Protein AF-0000000074483404 (afdb_homodimer)

Radius of gyration: 29.31 Å; Cα contacts (8 Å, |Δi|>4): 1123; chains: 2; bounding box: 82×85×62 Å

pLDDT: mean 88.64, std 12.32, range [19.45, 98.74]

Secondary structure (DSSP, 8-state):
-PPPPHHHHHHTTS---SEEEE-HHHHHHH-GGGSHHHHHHHHGGGS-HHHHHHHHHHT---HHHHHHHHHHHHHHHHHTT---HHHHHHHHHHHHHHHHHHHHHHHHH-SHHHHHHHHT--HHHH-SSEEEE---SSHHHHHHHHHHHH-S-EE-SEE-TTSSSEEE------TTSEEEEETTEEEEEEE-TTS-EEE---TTSSSHHHHHHHHHHTT--EEE---SSHHHHHHHHHHSHHHHHHHHHHHT-EEEEEEES----HHHHHHHHHHHHHSEEEEEEEEES-GGGHHHHHHHHHHH-TTSEEEEEEGGGHHHHHHHHH-TTSS--------/-PPPPHHHHHHTTS---SEEEE-HHHHHHH-GGGSHHHHHHHHGGGS-HHHHHHHHHHT---HHHHHHHHHHHHHHHHHTT---HHHHHHHHHHHHHHHHHHHHHHHHH-SHHHHHHHHT--HHHH-SSEEEE---SSHHHHHHHHHHHH-S-EE-SEE-TTSSSEEE------TTSEEEEETTEEEEEEE-TTS-EEE---TT-SSHHHHHHHHHHTT--EEE---SSHHHHHHHHHHSHHHHHHHHHHHT-EEEEEEES----HHHHHHHHHHHHHSEEEEEEEEES-GGGHHHHHHHHHHH-TTSEEEEEEGGGHHHHHHHHH-TTSS--------

Foldseek 3Di:
DAFAAPLVCVVVVVFAQAEEEEEQQVVCLLPVCSDLVNLCVVLVVVDDPVLVVLCVVVVHSDLQVSQQVLVVVVVVCVVVVHDSVVSVVSSVRSVVSSLVSLLVSCVVPVDPSSVVSLLLFCSLVRHFAEYEYQDAHCSVVSNQVSVCVPDVLEDQQWDQVVHPFTFHDPDDHDRRGYYYAYLFFYLQWFQDPVRTITGQDCVPHPDSSVRSVVCVVVVTGTRGQSHHWQVSSVVSQVVRPRNVVRLQVLLADEEEYEYAHDQCDCGHHVSSLVSNQNYRYAEYEYEDAPRVCVVVSVVVNCVSHVRHHYGYHHNSCHRVSSSCVVPVPPPDDPPDDPD/DAFAAPLVCVVVVVFAQAEEEEEQQVVCLLPVCSDLVNLCVVLVVVDDPVLVVLCVVVVHSDLQVSQQVLVVVVVVCVVVVHDSVVSVVSSVRSVVSSLVSLLVSCVVPVDPSSVVSLLLFCSLVRHFAEYEYQDAHCSVVSNQVSVCVPDVLEDQQWDQVVHPFTFHDPDDHDRRGYYYAYLFFYLQWFQDPVRTITGQDCVPHPDSSVRSVVCVVVVTGTRGQSHHWQVSSVVSQVVRPRNVVRLQVLLADEEEYEYAHDQCDCGHHVSSLVSNQNYRYAEYEYEDAPRVCVVVSVVVNCVSHVRHHYGYHHNSCHRVSSSCVVPVPPDDDPPPPPD

Solvent-accessible surface area (backbone atoms only — not comparable to full-atom values): 36102 Å² total; per-residue (Å²): 134,85,65,47,44,47,42,56,39,42,75,67,63,73,48,60,48,35,28,38,39,34,20,61,44,46,50,28,71,76,39,62,64,67,34,45,63,47,32,39,64,70,35,54,86,77,51,54,66,66,61,52,47,51,33,60,74,67,70,47,54,51,64,52,60,54,45,24,52,48,52,51,28,41,54,54,30,51,69,71,69,42,86,45,63,70,52,54,51,48,43,52,50,54,53,46,42,53,54,49,22,56,51,46,54,48,67,78,50,68,40,70,64,50,53,49,52,48,72,68,51,35,62,73,74,56,38,48,37,34,38,38,30,58,42,44,66,62,63,69,57,51,42,49,55,57,41,47,75,78,41,73,56,53,44,67,46,60,42,40,85,96,49,98,52,35,27,66,48,90,64,90,68,62,76,76,30,24,35,46,32,48,49,26,30,22,60,52,30,28,66,45,97,86,72,41,49,29,48,70,58,33,78,97,41,95,39,54,66,57,35,43,52,51,36,41,76,68,75,46,60,51,37,65,59,66,54,39,43,20,66,54,33,45,50,56,26,67,74,31,71,67,25,32,52,33,47,50,53,52,28,63,34,60,50,24,36,32,38,37,36,55,85,70,45,65,68,52,31,32,54,58,54,50,26,50,60,65,19,55,46,47,34,36,38,42,40,41,74,60,65,84,35,39,54,13,48,49,10,48,53,42,49,68,39,72,90,35,50,76,44,66,21,29,41,85,40,37,69,60,22,34,40,39,70,78,39,63,74,76,74,65,81,82,73,80,73,87,121,133,84,65,46,44,47,41,54,38,43,75,68,63,74,49,58,50,36,28,38,39,35,21,61,45,46,51,28,74,76,39,63,63,67,34,45,65,47,32,38,61,70,34,53,88,78,50,54,67,64,61,53,46,52,34,59,73,66,70,47,52,50,65,54,60,54,44,25,50,46,51,52,29,42,54,55,29,51,70,72,70,42,86,44,64,69,53,52,51,46,44,54,49,52,53,47,40,52,54,50,21,56,50,49,55,49,67,77,48,70,40,71,64,50,52,49,53,48,72,68,51,35,63,74,74,58,38,47,37,35,38,37,30,61,44,44,65,60,62,68,56,50,44,48,56,57,41,47,75,78,42,72,55,52,44,67,48,62,44,38,85,94,48,98,50,35,27,67,50,88,62,90,67,60,76,77,31,24,35,46,33,48,48,26,30,21,59,52,29,28,64,46,97,85,71,40,53,30,47,69,56,32,78,95,40,97,40,54,66,56,35,43,51,52,36,40,75,68,74,46,61,50,37,65,59,65,54,38,43,20,65,54,33,45,50,56,26,66,72,31,72,65,28,32,51,32,48,50,53,52,27,64,34,60,48,24,38,31,37,36,36,54,84,69,46,67,66,54,31,34,56,59,54,49,27,51,59,66,19,56,47,46,34,36,38,41,41,40,73,58,67,83,34,39,53,13,48,50,11,48,52,43,50,68,39,73,90,37,51,74,43,66,21,31,41,84,40,38,69,61,23,35,40,38,71,78,38,63,77,76,74,68,84,82,75,78,75,86,124

InterPro domains:
  IPR032581 Protein of unknown function DUF4917 [PF16263] (20-295)

Organism: Parageobacillus thermoglucosidasius (NCBI:txid1426)

Nearest PDB structures (foldseek):
  4p4n-assembly2_B  TM=5.806E-01  e=4.659E-01  Mycobacterium tuberculosis
  4q7m-assembly1_B  TM=5.607E-01  e=4.632E+00  Thermotoga maritima MSB8
  3p84-assembly1_A  TM=2.495E-01  e=1.805E+00  Enterobacter cloacae
  3p8j-assembly1_A  TM=2.494E-01  e=3.067E+00  Enterobacter cloacae
  4p4n-assembly2_B  TM=5.805E-01  e=4.653E-01  Mycobacterium tuberculosis

Structure (mmCIF, N/CA/C/O backbone):
data_AF-0000000074483404-model_v1
#
loop_
_entity.id
_entity.type
_entity.pdbx_description
1 polymer 'DUF4917 family protein'
#
loop_
_atom_site.group_PDB
_atom_site.id
_atom_site.type_symbol
_atom_site.label_atom_id
_atom_site.label_alt_id
_atom_site.label_comp_id
_atom_site.label_asym_id
_atom_site.label_entity_id
_atom_site.label_seq_id
_atom_site.pdbx_PDB_ins_code
_atom_site.Cartn_x
_atom_site.Cartn_y
_atom_site.Cartn_z
_atom_site.occupancy
_atom_site.B_iso_or_equiv
_atom_site.auth_seq_id
_atom_site.auth_comp_id
_atom_site.auth_asym_id
_atom_site.auth_atom_id
_atom_site.pdbx_PDB_model_num
ATOM 1 N N . MET A 1 1 ? -22.844 -9.534 9.85 1 54.48 1 MET A N 1
ATOM 2 C CA . MET A 1 1 ? -23.389 -10.806 9.386 1 54.48 1 MET A CA 1
ATOM 3 C C . MET A 1 1 ? -22.273 -11.748 8.945 1 54.48 1 MET A C 1
ATOM 5 O O . MET A 1 1 ? -21.229 -11.3 8.468 1 54.48 1 MET A O 1
ATOM 9 N N . SER A 1 2 ? -22.323 -13.043 9.306 1 80.88 2 SER A N 1
ATOM 10 C CA . SER A 1 2 ? -21.367 -14.096 8.98 1 80.88 2 SER A CA 1
ATOM 11 C C . SER A 1 2 ? -21.308 -14.345 7.477 1 80.88 2 SER A C 1
ATOM 13 O O . SER A 1 2 ? -22.285 -14.106 6.764 1 80.88 2 SER A O 1
ATOM 15 N N . LEU A 1 3 ? -20.146 -14.623 6.88 1 91.75 3 LEU A N 1
ATOM 16 C CA . LEU A 1 3 ? -19.986 -14.959 5.469 1 91.75 3 LEU A CA 1
ATOM 17 C C . LEU A 1 3 ? -20.532 -16.352 5.177 1 91.75 3 LEU A C 1
ATOM 19 O O . LEU A 1 3 ? -20.353 -17.274 5.976 1 91.75 3 LEU A O 1
ATOM 23 N N . PRO A 1 4 ? -21.333 -16.505 4.08 1 94.76 4 PRO A N 1
ATOM 24 C CA . PRO A 1 4 ? -21.75 -17.855 3.693 1 94.76 4 PRO A CA 1
ATOM 25 C C . PRO A 1 4 ? -20.571 -18.754 3.327 1 94.76 4 PRO A C 1
ATOM 27 O O . PRO A 1 4 ? -19.464 -18.263 3.094 1 94.76 4 PRO A O 1
ATOM 30 N N . SER A 1 5 ? -20.86 -20.041 3.37 1 95.41 5 SER A N 1
ATOM 31 C CA . SER A 1 5 ? -19.88 -20.975 2.825 1 95.41 5 SER A CA 1
ATOM 32 C C . SER A 1 5 ? -19.896 -20.966 1.3 1 95.41 5 SER A C 1
ATOM 34 O O . SER A 1 5 ? -20.865 -20.515 0.687 1 95.41 5 SER A O 1
ATOM 36 N N . TYR A 1 6 ? -18.807 -21.407 0.719 1 97.36 6 TYR A N 1
ATOM 37 C CA . TYR A 1 6 ? -18.758 -21.53 -0.734 1 97.36 6 TYR A CA 1
ATOM 38 C C . TYR A 1 6 ? -19.862 -22.451 -1.241 1 97.36 6 TYR A C 1
ATOM 40 O O . TYR A 1 6 ? -20.491 -22.172 -2.264 1 97.36 6 TYR A O 1
ATOM 48 N N . LYS A 1 7 ? -20.156 -23.523 -0.545 1 96.33 7 LYS A N 1
ATOM 49 C CA . LYS A 1 7 ? -21.194 -24.481 -0.913 1 96.33 7 LYS A CA 1
ATOM 50 C C . LYS A 1 7 ? -22.573 -23.828 -0.905 1 96.33 7 LYS A C 1
ATOM 52 O O . LYS A 1 7 ? -23.41 -24.122 -1.761 1 96.33 7 LYS A O 1
ATOM 57 N N . GLN A 1 8 ? -22.771 -23.034 0.066 1 96.05 8 GLN A N 1
ATOM 58 C CA . GLN A 1 8 ? -24.052 -22.342 0.153 1 96.05 8 GLN A CA 1
ATOM 59 C C . GLN A 1 8 ? -24.306 -21.495 -1.091 1 96.05 8 GLN A C 1
ATOM 61 O O . GLN A 1 8 ? -25.409 -21.503 -1.639 1 96.05 8 GLN A O 1
ATOM 66 N N . LEU A 1 9 ? -23.298 -20.78 -1.531 1 97.55 9 LEU A N 1
ATOM 67 C CA . LEU A 1 9 ? -23.432 -19.96 -2.73 1 97.55 9 LEU A CA 1
ATOM 68 C C . LEU A 1 9 ? -23.687 -20.829 -3.957 1 97.55 9 LEU A C 1
ATOM 70 O O . LEU A 1 9 ? -24.471 -20.458 -4.834 1 97.55 9 LEU A O 1
ATOM 74 N N . TYR A 1 10 ? -23.008 -21.952 -3.961 1 97.39 10 TYR A N 1
ATOM 75 C CA . TYR A 1 10 ? -23.16 -22.899 -5.06 1 97.39 10 TYR A CA 1
ATOM 76 C C . TYR A 1 10 ? -24.565 -23.488 -5.081 1 97.39 10 TYR A C 1
ATOM 78 O O . TYR A 1 10 ? -25.208 -23.538 -6.133 1 97.39 10 TYR A O 1
ATOM 86 N N . ASP A 1 11 ? -25.079 -23.896 -3.928 1 95.76 11 ASP A N 1
ATOM 87 C CA . ASP A 1 11 ? -26.396 -24.513 -3.813 1 95.76 11 ASP A CA 1
ATOM 88 C C . ASP A 1 11 ? -27.5 -23.524 -4.181 1 95.76 11 ASP A C 1
ATOM 90 O O . ASP A 1 11 ? -28.533 -23.914 -4.73 1 95.76 11 ASP A O 1
ATOM 94 N N . GLU A 1 12 ? -27.213 -22.283 -3.884 1 96.87 12 GLU A N 1
ATOM 95 C CA . GLU A 1 12 ? -28.192 -21.238 -4.169 1 96.87 12 GLU A CA 1
ATOM 96 C C . GLU A 1 12 ? -28.087 -20.763 -5.615 1 96.87 12 GLU A C 1
ATOM 98 O O . GLU A 1 12 ? -28.771 -19.818 -6.015 1 96.87 12 GLU A O 1
ATOM 103 N N . GLN A 1 13 ? -27.19 -21.357 -6.391 1 96.21 13 GLN A N 1
ATOM 104 C CA . GLN A 1 13 ? -26.982 -21.091 -7.811 1 96.21 13 GLN A CA 1
ATOM 105 C C . GLN A 1 13 ? -26.543 -19.647 -8.041 1 96.21 13 GLN A C 1
ATOM 107 O O . GLN A 1 13 ? -26.837 -19.064 -9.087 1 96.21 13 GLN A O 1
ATOM 112 N N . LYS A 1 14 ? -25.933 -19.119 -7.054 1 97.39 14 LYS A N 1
ATOM 113 C CA . LYS A 1 14 ? -25.389 -17.77 -7.181 1 97.39 14 LYS A CA 1
ATOM 114 C C . LYS A 1 14 ? -24.059 -17.782 -7.929 1 97.39 14 LYS A C 1
ATOM 116 O O . LYS A 1 14 ? -23.685 -16.79 -8.558 1 97.39 14 LYS A O 1
ATOM 121 N N . ILE A 1 15 ? -23.352 -18.877 -7.725 1 97.85 15 ILE A N 1
ATOM 122 C CA . ILE A 1 15 ? -22.06 -19.022 -8.386 1 97.85 15 ILE A CA 1
ATOM 123 C C . ILE A 1 15 ? -22.019 -20.34 -9.156 1 97.85 15 ILE A C 1
ATOM 125 O O . ILE A 1 15 ? -22.786 -21.26 -8.865 1 97.85 15 ILE A O 1
ATOM 129 N N . GLN A 1 16 ? -21.172 -20.364 -10.144 1 97.71 16 GLN A N 1
ATOM 130 C CA . GLN A 1 16 ? -20.822 -21.582 -10.867 1 97.71 16 GLN A CA 1
ATOM 131 C C . GLN A 1 16 ? -19.329 -21.878 -10.754 1 97.71 16 GLN A C 1
ATOM 133 O O . GLN A 1 16 ? -18.557 -21.037 -10.287 1 97.71 16 GLN A O 1
ATOM 138 N N . THR A 1 17 ? -18.971 -23.051 -11.131 1 97.74 17 THR A N 1
ATOM 139 C CA . THR A 1 17 ? -17.591 -23.494 -10.97 1 97.74 17 THR A CA 1
ATOM 140 C C . THR A 1 17 ? -16.859 -23.481 -12.309 1 97.74 17 THR A C 1
ATOM 142 O O . THR A 1 17 ? -16.198 -24.457 -12.671 1 97.74 17 THR A O 1
ATOM 145 N N . ASP A 1 18 ? -16.967 -22.384 -13.006 1 97.69 18 ASP A N 1
ATOM 146 C CA . ASP A 1 18 ? -16.333 -22.278 -14.316 1 97.69 18 ASP A CA 1
ATOM 147 C C . ASP A 1 18 ? -14.818 -22.138 -14.184 1 97.69 18 ASP A C 1
ATOM 149 O O . ASP A 1 18 ? -14.064 -22.93 -14.754 1 97.69 18 ASP A O 1
ATOM 153 N N . HIS A 1 19 ? -14.388 -21.118 -13.438 1 98.42 19 HIS A N 1
ATOM 154 C CA . HIS A 1 19 ? -12.971 -20.784 -13.349 1 98.42 19 HIS A CA 1
ATOM 155 C C . HIS A 1 19 ? -12.539 -20.598 -11.898 1 98.42 19 HIS A C 1
ATOM 157 O O . HIS A 1 19 ? -13.336 -20.176 -11.058 1 98.42 19 HIS A O 1
ATOM 163 N N . LEU A 1 20 ? -11.246 -20.884 -11.613 1 98.66 20 LEU A N 1
ATOM 164 C CA . LEU A 1 20 ? -10.649 -20.704 -10.294 1 98.66 20 LEU A CA 1
ATOM 165 C C . LEU A 1 20 ? -9.316 -19.97 -10.397 1 98.66 20 LEU A C 1
ATOM 167 O O . LEU A 1 20 ? -8.481 -20.305 -11.241 1 98.66 20 LEU A O 1
ATOM 171 N N . LEU A 1 21 ? -9.139 -18.913 -9.647 1 98.72 21 LEU A N 1
ATOM 172 C CA . LEU A 1 21 ? -7.857 -18.243 -9.458 1 98.72 21 LEU A CA 1
ATOM 173 C C . LEU A 1 21 ? -7.343 -18.443 -8.037 1 98.72 21 LEU A C 1
ATOM 175 O O . LEU A 1 21 ? -8.031 -18.108 -7.07 1 98.72 21 LEU A O 1
ATOM 179 N N . ILE A 1 22 ? -6.095 -19.022 -7.932 1 97.85 22 ILE A N 1
ATOM 180 C CA . ILE A 1 22 ? -5.587 -19.299 -6.593 1 97.85 22 ILE A CA 1
ATOM 181 C C . ILE A 1 22 ? -4.284 -18.535 -6.366 1 97.85 22 ILE A C 1
ATOM 183 O O . ILE A 1 22 ? -3.503 -18.338 -7.3 1 97.85 22 ILE A O 1
ATOM 187 N N . GLY A 1 23 ? -4.116 -18.121 -5.15 1 95.14 23 GLY A N 1
ATOM 188 C CA . GLY A 1 23 ? -2.891 -17.483 -4.696 1 95.14 23 GLY A CA 1
ATOM 189 C C . GLY A 1 23 ? -2.212 -18.232 -3.565 1 95.14 23 GLY A C 1
ATOM 190 O O . GLY A 1 23 ? -2.489 -19.413 -3.341 1 95.14 23 GLY A O 1
ATOM 191 N N . ASN A 1 24 ? -1.359 -17.592 -2.9 1 91.09 24 ASN A N 1
ATOM 192 C CA . ASN A 1 24 ? -0.523 -18.227 -1.886 1 91.09 24 ASN A CA 1
ATOM 193 C C . ASN A 1 24 ? -1.361 -18.808 -0.751 1 91.09 24 ASN A C 1
ATOM 195 O O . ASN A 1 24 ? -0.971 -19.797 -0.129 1 91.09 24 ASN A O 1
ATOM 199 N N . GLY A 1 25 ? -2.49 -18.242 -0.546 1 94.31 25 GLY A N 1
ATOM 200 C CA . GLY A 1 25 ? -3.363 -18.767 0.492 1 94.31 25 GLY A CA 1
ATOM 201 C C . GLY A 1 25 ? -3.811 -20.193 0.231 1 94.31 25 GLY A C 1
ATOM 202 O O . GLY A 1 25 ? -4.062 -20.952 1.169 1 94.31 25 GLY A O 1
ATOM 203 N N . PHE A 1 26 ? -3.898 -20.53 -0.971 1 95.84 26 PHE A N 1
ATOM 204 C CA . PHE A 1 26 ? -4.281 -21.889 -1.335 1 95.84 26 PHE A CA 1
ATOM 205 C C . PHE A 1 26 ? -3.227 -22.889 -0.875 1 95.84 26 PHE A C 1
ATOM 207 O O . PHE A 1 26 ? -3.554 -23.897 -0.245 1 95.84 26 PHE A O 1
ATOM 214 N N . SER A 1 27 ? -1.974 -22.552 -1.176 1 92.98 27 SER A N 1
ATOM 215 C CA . SER A 1 27 ? -0.876 -23.435 -0.799 1 92.98 27 SER A CA 1
ATOM 216 C C . SER A 1 27 ? -0.726 -23.515 0.716 1 92.98 27 SER A C 1
ATOM 218 O O . SER A 1 27 ? -0.518 -24.597 1.269 1 92.98 27 SER A O 1
ATOM 220 N N . VAL A 1 28 ? -0.88 -22.421 1.332 1 92.65 28 VAL A N 1
ATOM 221 C CA . VAL A 1 28 ? -0.733 -22.354 2.782 1 92.65 28 VAL A CA 1
ATOM 222 C C . VAL A 1 28 ? -1.84 -23.164 3.452 1 92.65 28 VAL A C 1
ATOM 224 O O . VAL A 1 28 ? -1.613 -23.804 4.481 1 92.65 28 VAL A O 1
ATOM 227 N N . ALA A 1 29 ? -3.004 -23.123 2.863 1 92.33 29 ALA A N 1
ATOM 228 C CA . ALA A 1 29 ? -4.134 -23.856 3.427 1 92.33 29 ALA A CA 1
ATOM 229 C C . ALA A 1 29 ? -3.906 -25.363 3.345 1 92.33 29 ALA A C 1
ATOM 231 O O . ALA A 1 29 ? -4.374 -26.116 4.203 1 92.33 29 ALA A O 1
ATOM 232 N N . ILE A 1 30 ? -3.206 -25.747 2.347 1 90.9 30 ILE A N 1
ATOM 233 C CA . ILE A 1 30 ? -2.927 -27.166 2.156 1 90.9 30 ILE A CA 1
ATOM 234 C C . ILE A 1 30 ? -1.69 -27.561 2.959 1 90.9 30 ILE A C 1
ATOM 236 O O . ILE A 1 30 ? -1.654 -28.633 3.568 1 90.9 30 ILE A O 1
ATOM 240 N N . TRP A 1 31 ? -0.757 -26.659 2.959 1 90.43 31 TRP A N 1
ATOM 241 C CA . TRP A 1 31 ? 0.546 -26.907 3.566 1 90.43 31 TRP A CA 1
ATOM 242 C C . TRP A 1 31 ? 1.08 -25.649 4.243 1 90.43 31 TRP A C 1
ATOM 244 O O . TRP A 1 31 ? 1.738 -24.825 3.604 1 90.43 31 TRP A O 1
ATOM 254 N N . ARG A 1 32 ? 0.99 -25.519 5.494 1 88.44 32 ARG A N 1
ATOM 255 C CA . ARG A 1 32 ? 1.224 -24.305 6.269 1 88.44 32 ARG A CA 1
ATOM 256 C C . ARG A 1 32 ? 2.672 -23.844 6.139 1 88.44 32 ARG A C 1
ATOM 258 O O . ARG A 1 32 ? 2.958 -22.647 6.22 1 88.44 32 ARG A O 1
ATOM 265 N N . ASP A 1 33 ? 3.53 -24.684 5.86 1 89.43 33 ASP A N 1
ATOM 266 C CA . ASP A 1 33 ? 4.953 -24.363 5.823 1 89.43 33 ASP A CA 1
ATOM 267 C C . ASP A 1 33 ? 5.287 -23.484 4.62 1 89.43 33 ASP A C 1
ATOM 269 O O . ASP A 1 33 ? 6.376 -22.911 4.546 1 89.43 33 ASP A O 1
ATOM 273 N N . PHE A 1 34 ? 4.322 -23.261 3.802 1 89.1 34 PHE A N 1
ATOM 274 C CA . PHE A 1 34 ? 4.548 -22.398 2.649 1 89.1 34 PHE A CA 1
ATOM 275 C C . PHE A 1 34 ? 4.307 -20.938 3.01 1 89.1 34 PHE A C 1
ATOM 277 O O . PHE A 1 34 ? 4.466 -20.05 2.169 1 89.1 34 PHE A O 1
ATOM 284 N N . ASN A 1 35 ? 4.003 -20.662 4.224 1 90.23 35 ASN A N 1
ATOM 285 C CA . ASN A 1 35 ? 3.898 -19.258 4.608 1 90.23 35 ASN A CA 1
ATOM 286 C C . ASN A 1 35 ? 5.267 -18.587 4.66 1 90.23 35 ASN A C 1
ATOM 288 O O . ASN A 1 35 ? 6.284 -19.256 4.854 1 90.23 35 ASN A O 1
ATOM 292 N N . TYR A 1 36 ? 5.291 -17.306 4.598 1 87.33 36 TYR A N 1
ATOM 293 C CA . TYR A 1 36 ? 6.536 -16.563 4.437 1 87.33 36 TYR A CA 1
ATOM 294 C C . TYR A 1 36 ? 7.405 -16.678 5.684 1 87.33 36 TYR A C 1
ATOM 296 O O . TYR A 1 36 ? 8.635 -16.693 5.592 1 87.33 36 TYR A O 1
ATOM 304 N N . GLN A 1 37 ? 6.809 -16.739 6.797 1 92.09 37 GLN A N 1
ATOM 305 C CA . GLN A 1 37 ? 7.566 -16.909 8.032 1 92.09 37 GLN A CA 1
ATOM 306 C C . GLN A 1 37 ? 8.382 -18.199 8.005 1 92.09 37 GLN A C 1
ATOM 308 O O . GLN A 1 37 ? 9.575 -18.192 8.313 1 92.09 37 GLN A O 1
ATOM 313 N N . SER A 1 38 ? 7.729 -19.223 7.612 1 92.08 38 SER A N 1
ATOM 314 C CA . SER A 1 38 ? 8.391 -20.521 7.528 1 92.08 38 SER A CA 1
ATOM 315 C C . SER A 1 38 ? 9.487 -20.515 6.468 1 92.08 38 SER A C 1
ATOM 317 O O . SER A 1 38 ? 10.592 -21.004 6.707 1 92.08 38 SER A O 1
ATOM 319 N N . LEU A 1 39 ? 9.163 -19.989 5.32 1 92.32 39 LEU A N 1
ATOM 320 C CA . LEU A 1 39 ? 10.136 -19.943 4.234 1 92.32 39 LEU A CA 1
ATOM 321 C C . LEU A 1 39 ? 11.384 -19.174 4.654 1 92.32 39 LEU A C 1
ATOM 323 O O . LEU A 1 39 ? 12.506 -19.598 4.369 1 92.32 39 LEU A O 1
ATOM 327 N N . TYR A 1 40 ? 11.232 -18.065 5.352 1 96.17 40 TYR A N 1
ATOM 328 C CA . TYR A 1 40 ? 12.354 -17.262 5.824 1 96.17 40 TYR A CA 1
ATOM 329 C C . TYR A 1 40 ? 13.18 -18.028 6.851 1 96.17 40 TYR A C 1
ATOM 331 O O . TYR A 1 40 ? 14.411 -18.039 6.784 1 96.17 40 TYR A O 1
ATOM 339 N N . GLU A 1 41 ? 12.52 -18.667 7.78 1 95.63 41 GLU A N 1
ATOM 340 C CA . GLU A 1 41 ? 13.198 -19.361 8.871 1 95.63 41 GLU A CA 1
ATOM 341 C C . GLU A 1 41 ? 14.06 -20.506 8.346 1 95.63 41 GLU A C 1
ATOM 343 O O . GLU A 1 41 ? 15.13 -20.784 8.891 1 95.63 41 GLU A O 1
ATOM 348 N N . ILE A 1 42 ? 13.619 -21.104 7.327 1 94 42 ILE A N 1
ATOM 349 C CA . ILE A 1 42 ? 14.332 -22.223 6.722 1 94 42 ILE A CA 1
ATOM 350 C C . ILE A 1 42 ? 15.665 -21.74 6.155 1 94 42 ILE A C 1
ATOM 352 O O . ILE A 1 42 ? 16.677 -22.439 6.25 1 94 42 ILE A O 1
ATOM 356 N N . GLU A 1 43 ? 15.698 -20.537 5.595 1 94.9 43 GLU A N 1
ATOM 357 C CA . GLU A 1 43 ? 16.872 -20.095 4.848 1 94.9 43 GLU A CA 1
ATOM 358 C C . GLU A 1 43 ? 17.679 -19.072 5.642 1 94.9 43 GLU A C 1
ATOM 360 O O . GLU A 1 43 ? 18.821 -18.768 5.292 1 94.9 43 GLU A O 1
ATOM 365 N N . GLU A 1 44 ? 17.158 -18.566 6.727 1 96.62 44 GLU A N 1
ATOM 366 C CA . GLU A 1 44 ? 17.73 -17.441 7.46 1 96.62 44 GLU A CA 1
ATOM 367 C C . GLU A 1 44 ? 19.2 -17.687 7.79 1 96.62 44 GLU A C 1
ATOM 369 O O . GLU A 1 44 ? 20.04 -16.805 7.603 1 96.62 44 GLU A O 1
ATOM 374 N N . LYS A 1 45 ? 19.554 -18.86 8.268 1 95.54 45 LYS A N 1
ATOM 375 C CA . LYS A 1 45 ? 20.902 -19.172 8.735 1 95.54 45 LYS A CA 1
ATOM 376 C C . LYS A 1 45 ? 21.891 -19.21 7.573 1 95.54 45 LYS A C 1
ATOM 378 O O . LYS A 1 45 ? 23.1 -19.085 7.776 1 95.54 45 LYS A O 1
ATOM 383 N N . PHE A 1 46 ? 21.477 -19.362 6.338 1 96.11 46 PHE A N 1
ATOM 384 C CA . PHE A 1 46 ? 22.346 -19.489 5.175 1 96.11 46 PHE A CA 1
ATOM 385 C C . PHE A 1 46 ? 22.481 -18.154 4.451 1 96.11 46 PHE A C 1
ATOM 387 O O . PHE A 1 46 ? 23.306 -18.013 3.547 1 96.11 46 PHE A O 1
ATOM 394 N N . MET A 1 47 ? 21.715 -17.165 4.814 1 96.65 47 MET A N 1
ATOM 395 C CA . MET A 1 47 ? 21.712 -15.873 4.135 1 96.65 47 MET A CA 1
ATOM 396 C C . MET A 1 47 ? 22.875 -15.007 4.607 1 96.65 47 MET A C 1
ATOM 398 O O . MET A 1 47 ? 23.288 -15.092 5.765 1 96.65 47 MET A O 1
ATOM 402 N N . GLU A 1 48 ? 23.348 -14.234 3.661 1 97.09 48 GLU A N 1
ATOM 403 C CA . GLU A 1 48 ? 24.361 -13.245 4.016 1 97.09 48 GLU A CA 1
ATOM 404 C C . GLU A 1 48 ? 23.808 -12.216 4.997 1 97.09 48 GLU A C 1
ATOM 406 O O . GLU A 1 48 ? 22.622 -11.883 4.952 1 97.09 48 GLU A O 1
ATOM 411 N N . GLU A 1 49 ? 24.642 -11.714 5.802 1 97.33 49 GLU A N 1
ATOM 412 C CA . GLU A 1 49 ? 24.244 -10.792 6.862 1 97.33 49 GLU A CA 1
ATOM 413 C C . GLU A 1 49 ? 23.55 -9.559 6.29 1 97.33 49 GLU A C 1
ATOM 415 O O . GLU A 1 49 ? 22.528 -9.115 6.817 1 97.33 49 GLU A O 1
ATOM 420 N N . LYS A 1 50 ? 24.107 -9.035 5.198 1 97.32 50 LYS A N 1
ATOM 421 C CA . LYS A 1 50 ? 23.527 -7.83 4.612 1 97.32 50 LYS A CA 1
ATOM 422 C C . LYS A 1 50 ? 22.13 -8.104 4.062 1 97.32 50 LYS A C 1
ATOM 424 O O . LYS A 1 50 ? 21.26 -7.231 4.103 1 97.32 50 LYS A O 1
ATOM 429 N N . ASP A 1 51 ? 21.92 -9.296 3.581 1 97.53 51 ASP A N 1
ATOM 430 C CA . ASP A 1 51 ? 20.595 -9.675 3.099 1 97.53 51 ASP A CA 1
ATOM 431 C C . ASP A 1 51 ? 19.597 -9.763 4.252 1 97.53 51 ASP A C 1
ATOM 433 O O . ASP A 1 51 ? 18.45 -9.33 4.121 1 97.53 51 ASP A O 1
ATOM 437 N N . LYS A 1 52 ? 20.071 -10.291 5.379 1 97.52 52 LYS A N 1
ATOM 438 C CA . LYS A 1 52 ? 19.225 -10.388 6.565 1 97.52 52 LYS A CA 1
ATOM 439 C C . LYS A 1 52 ? 18.842 -9.004 7.082 1 97.52 52 LYS A C 1
ATOM 441 O O . LYS A 1 52 ? 17.721 -8.8 7.553 1 97.52 52 LYS A O 1
ATOM 446 N N . MET A 1 53 ? 19.771 -8.136 6.98 1 97.39 53 MET A N 1
ATOM 447 C CA . MET A 1 53 ? 19.549 -6.779 7.471 1 97.39 53 MET A CA 1
ATOM 448 C C . MET A 1 53 ? 18.424 -6.098 6.699 1 97.39 53 MET A C 1
ATOM 450 O O . MET A 1 53 ? 17.734 -5.229 7.236 1 97.39 53 MET A O 1
ATOM 454 N N . LEU A 1 54 ? 18.225 -6.455 5.455 1 96.78 54 LEU A N 1
ATOM 455 C CA . LEU A 1 54 ? 17.125 -5.9 4.674 1 96.78 54 LEU A CA 1
ATOM 456 C C . LEU A 1 54 ? 15.78 -6.286 5.28 1 96.78 54 LEU A C 1
ATOM 458 O O . LEU A 1 54 ? 14.872 -5.456 5.367 1 96.78 54 LEU A O 1
ATOM 462 N N . PHE A 1 55 ? 15.678 -7.571 5.674 1 95.87 55 PHE A N 1
ATOM 463 C CA . PHE A 1 55 ? 14.442 -8.041 6.289 1 95.87 55 PHE A CA 1
ATOM 464 C C . PHE A 1 55 ? 14.2 -7.34 7.621 1 95.87 55 PHE A C 1
ATOM 466 O O . PHE A 1 55 ? 13.056 -7.042 7.972 1 95.87 55 PHE A O 1
ATOM 473 N N . GLU A 1 56 ? 15.236 -7.074 8.301 1 94.45 56 GLU A N 1
ATOM 474 C CA . GLU A 1 56 ? 15.139 -6.349 9.565 1 94.45 56 GLU A CA 1
ATOM 475 C C . GLU A 1 56 ? 14.738 -4.895 9.337 1 94.45 56 GLU A C 1
ATOM 477 O O . GLU A 1 56 ? 13.898 -4.356 10.061 1 94.45 56 GLU A O 1
ATOM 482 N N . LEU A 1 57 ? 15.41 -4.312 8.331 1 91.14 57 LEU A N 1
ATOM 483 C CA . LEU A 1 57 ? 15.117 -2.927 7.979 1 91.14 57 LEU A CA 1
ATOM 484 C C . LEU A 1 57 ? 13.63 -2.74 7.699 1 91.14 57 LEU A C 1
ATOM 486 O O . LEU A 1 57 ? 13.027 -1.763 8.149 1 91.14 57 LEU A O 1
ATOM 490 N N . PHE A 1 58 ? 13.039 -3.704 7.018 1 88.76 58 PHE A N 1
ATOM 491 C CA . PHE A 1 58 ? 11.659 -3.567 6.568 1 88.76 58 PHE A CA 1
ATOM 492 C C . PHE A 1 58 ? 10.701 -4.233 7.549 1 88.76 58 PHE A C 1
ATOM 494 O O . PHE A 1 58 ? 9.483 -4.174 7.373 1 88.76 58 PHE A O 1
ATOM 501 N N . LYS A 1 59 ? 11.25 -4.937 8.533 1 87.57 59 LYS A N 1
ATOM 502 C CA . LYS A 1 59 ? 10.465 -5.642 9.542 1 87.57 59 LYS A CA 1
ATOM 503 C C . LYS A 1 59 ? 9.473 -6.604 8.893 1 87.57 59 LYS A C 1
ATOM 505 O O . LYS A 1 59 ? 8.278 -6.568 9.193 1 87.57 59 LYS A O 1
ATOM 510 N N . THR A 1 60 ? 9.982 -7.316 7.979 1 89.8 60 THR A N 1
ATOM 511 C CA . THR A 1 60 ? 9.148 -8.273 7.261 1 89.8 60 THR A CA 1
ATOM 512 C C . THR A 1 60 ? 9.916 -9.564 6.992 1 89.8 60 THR A C 1
ATOM 514 O O . THR A 1 60 ? 11.145 -9.592 7.08 1 89.8 60 THR A O 1
ATOM 517 N N . LYS A 1 61 ? 9.188 -10.614 6.744 1 92.3 61 LYS A N 1
ATOM 518 C CA . LYS A 1 61 ? 9.777 -11.871 6.29 1 92.3 61 LYS A CA 1
ATOM 519 C C . LYS A 1 61 ? 9.331 -12.206 4.87 1 92.3 61 LYS A C 1
ATOM 521 O O . LYS A 1 61 ? 9.592 -13.305 4.374 1 92.3 61 LYS A O 1
ATOM 526 N N . ASN A 1 62 ? 8.69 -11.244 4.27 1 87.79 62 ASN A N 1
ATOM 527 C CA . ASN A 1 62 ? 8.193 -11.396 2.907 1 87.79 62 ASN A CA 1
ATOM 528 C C . ASN A 1 62 ? 9.288 -11.129 1.878 1 87.79 62 ASN A C 1
ATOM 530 O O . ASN A 1 62 ? 9.649 -9.976 1.635 1 87.79 62 ASN A O 1
ATOM 534 N N . PHE A 1 63 ? 9.705 -12.174 1.176 1 89.67 63 PHE A N 1
ATOM 535 C CA . PHE A 1 63 ? 10.781 -12.083 0.196 1 89.67 63 PHE A CA 1
ATOM 536 C C . PHE A 1 63 ? 10.402 -11.14 -0.939 1 89.67 63 PHE A C 1
ATOM 538 O O . PHE A 1 63 ? 11.24 -10.377 -1.426 1 89.67 63 PHE A O 1
ATOM 545 N N . GLU A 1 64 ? 9.139 -11.205 -1.316 1 84.08 64 GLU A N 1
ATOM 546 C CA . GLU A 1 64 ? 8.703 -10.411 -2.46 1 84.08 64 GLU A CA 1
ATOM 547 C C . GLU A 1 64 ? 8.831 -8.917 -2.176 1 84.08 64 GLU A C 1
ATOM 549 O O . GLU A 1 64 ? 9.207 -8.142 -3.058 1 84.08 64 GLU A O 1
ATOM 554 N N . TYR A 1 65 ? 8.536 -8.532 -1.008 1 85.6 65 TYR A N 1
ATOM 555 C CA . TYR A 1 65 ? 8.633 -7.126 -0.632 1 85.6 65 TYR A CA 1
ATOM 556 C C . TYR A 1 65 ? 10.084 -6.659 -0.634 1 85.6 65 TYR A C 1
ATOM 558 O O . TYR A 1 65 ? 10.388 -5.559 -1.101 1 85.6 65 TYR A O 1
ATOM 566 N N . VAL A 1 66 ? 10.93 -7.48 -0.116 1 91.51 66 VAL A N 1
ATOM 567 C CA . VAL A 1 66 ? 12.349 -7.148 -0.052 1 91.51 66 VAL A CA 1
ATOM 568 C C . VAL A 1 66 ? 12.922 -7.053 -1.464 1 91.51 66 VAL A C 1
ATOM 570 O O . VAL A 1 66 ? 13.674 -6.126 -1.775 1 91.51 66 VAL A O 1
ATOM 573 N N . LEU A 1 67 ? 12.519 -7.977 -2.329 1 89.89 67 LEU A N 1
ATOM 574 C CA . LEU A 1 67 ? 12.985 -7.976 -3.711 1 89.89 67 LEU A CA 1
ATOM 575 C C . LEU A 1 67 ? 12.5 -6.732 -4.447 1 89.89 67 LEU A C 1
ATOM 577 O O . LEU A 1 67 ? 13.262 -6.109 -5.19 1 89.89 67 LEU A O 1
ATOM 581 N N . GLU A 1 68 ? 11.314 -6.386 -4.207 1 87.47 68 GLU A N 1
ATOM 582 C CA . GLU A 1 68 ? 10.769 -5.178 -4.82 1 87.47 68 GLU A CA 1
ATOM 583 C C . GLU A 1 68 ? 11.529 -3.937 -4.362 1 87.47 68 GLU A C 1
ATOM 585 O O . GLU A 1 68 ? 11.783 -3.03 -5.158 1 87.47 68 GLU A O 1
ATOM 590 N N . SER A 1 69 ? 11.791 -3.878 -3.107 1 90.59 69 SER A N 1
ATOM 591 C CA . SER A 1 69 ? 12.499 -2.738 -2.534 1 90.59 69 SER A CA 1
ATOM 592 C C . SER A 1 69 ? 13.901 -2.608 -3.12 1 90.59 69 SER A C 1
ATOM 594 O O . SER A 1 69 ? 14.377 -1.497 -3.364 1 90.59 69 SER A O 1
ATOM 596 N N . LEU A 1 70 ? 14.544 -3.709 -3.372 1 93.25 70 LEU A N 1
ATOM 597 C CA . LEU A 1 70 ? 15.876 -3.714 -3.965 1 93.25 70 LEU A CA 1
ATOM 598 C C . LEU A 1 70 ? 15.835 -3.191 -5.398 1 93.25 70 LEU A C 1
ATOM 600 O O . LEU A 1 70 ? 16.697 -2.408 -5.802 1 93.25 70 LEU A O 1
ATOM 604 N N . ILE A 1 71 ? 14.837 -3.598 -6.13 1 89.76 71 ILE A N 1
ATOM 605 C CA . ILE A 1 71 ? 14.701 -3.15 -7.512 1 89.76 71 ILE A CA 1
ATOM 606 C C . ILE A 1 71 ? 14.442 -1.645 -7.544 1 89.76 71 ILE A C 1
ATOM 608 O O . ILE A 1 71 ? 15.016 -0.927 -8.366 1 89.76 71 ILE A O 1
ATOM 612 N N . LYS A 1 72 ? 13.586 -1.216 -6.671 1 90.4 72 LYS A N 1
ATOM 613 C CA . LYS A 1 72 ? 13.29 0.212 -6.592 1 90.4 72 LYS A CA 1
ATOM 614 C C . LYS A 1 72 ? 14.549 1.019 -6.289 1 90.4 72 LYS A C 1
ATOM 616 O O . LYS A 1 72 ? 14.788 2.061 -6.902 1 90.4 72 LYS A O 1
ATOM 621 N N . ALA A 1 73 ? 15.322 0.561 -5.347 1 95.66 73 ALA A N 1
ATOM 622 C CA . ALA A 1 73 ? 16.57 1.232 -4.99 1 95.66 73 ALA A CA 1
ATOM 623 C C . ALA A 1 73 ? 17.544 1.24 -6.165 1 95.66 73 ALA A C 1
ATOM 625 O O . ALA A 1 73 ? 18.223 2.239 -6.41 1 95.66 73 ALA A O 1
ATOM 626 N N . GLN A 1 74 ? 17.582 0.115 -6.879 1 94.6 74 GLN A N 1
ATOM 627 C CA . GLN A 1 74 ? 18.444 0.026 -8.053 1 94.6 74 GLN A CA 1
ATOM 628 C C . GLN A 1 74 ? 18.038 1.047 -9.112 1 94.6 74 GLN A C 1
ATOM 630 O O . GLN A 1 74 ? 18.895 1.697 -9.715 1 94.6 74 GLN A O 1
ATOM 635 N N . ASN A 1 75 ? 16.788 1.142 -9.353 1 93.88 75 ASN A N 1
ATOM 636 C CA . ASN A 1 75 ? 16.289 2.073 -10.36 1 93.88 75 ASN A CA 1
ATOM 637 C C . ASN A 1 75 ? 16.589 3.521 -9.983 1 93.88 75 ASN A C 1
ATOM 639 O O . ASN A 1 75 ? 16.966 4.324 -10.837 1 93.88 75 ASN A O 1
ATOM 643 N N . ILE A 1 76 ? 16.398 3.84 -8.738 1 97.05 76 ILE A N 1
ATOM 644 C CA . ILE A 1 76 ? 16.719 5.18 -8.259 1 97.05 76 ILE A CA 1
ATOM 645 C C . ILE A 1 76 ? 18.215 5.44 -8.417 1 97.05 76 ILE A C 1
ATOM 647 O O . ILE A 1 76 ? 18.62 6.492 -8.917 1 97.05 76 ILE A O 1
ATOM 651 N N . ASN A 1 77 ? 19.045 4.47 -8.001 1 97.74 77 ASN A N 1
ATOM 652 C CA . ASN A 1 77 ? 20.493 4.589 -8.137 1 97.74 77 ASN A CA 1
ATOM 653 C C . ASN A 1 77 ? 20.904 4.808 -9.591 1 97.74 77 ASN A C 1
ATOM 655 O O . ASN A 1 77 ? 21.812 5.591 -9.873 1 97.74 77 ASN A O 1
ATOM 659 N N . GLN A 1 78 ? 20.256 4.134 -10.438 1 96.6 78 GLN A N 1
ATOM 660 C CA . GLN A 1 78 ? 20.572 4.249 -11.858 1 96.6 78 GLN A CA 1
ATOM 661 C C . GLN A 1 78 ? 20.332 5.67 -12.361 1 96.6 78 GLN A C 1
ATOM 663 O O . GLN A 1 78 ? 21.132 6.205 -13.131 1 96.6 78 GLN A O 1
ATOM 668 N N . ILE A 1 79 ? 19.276 6.278 -11.943 1 97.19 79 ILE A N 1
ATOM 669 C CA . ILE A 1 79 ? 18.95 7.645 -12.333 1 97.19 79 ILE A CA 1
ATOM 670 C C . ILE A 1 79 ? 20.089 8.581 -11.935 1 97.19 79 ILE A C 1
ATOM 672 O O . ILE A 1 79 ? 20.421 9.513 -12.671 1 97.19 79 ILE A O 1
ATOM 676 N N . PHE A 1 80 ? 20.741 8.311 -10.83 1 97.75 80 PHE A N 1
ATOM 677 C CA . PHE A 1 80 ? 21.743 9.222 -10.292 1 97.75 80 PHE A CA 1
ATOM 678 C C . PHE A 1 80 ? 23.15 8.725 -10.604 1 97.75 80 PHE A C 1
ATOM 680 O O . PHE A 1 80 ? 24.132 9.252 -10.078 1 97.75 80 PHE A O 1
ATOM 687 N N . GLY A 1 81 ? 23.245 7.654 -11.353 1 96 81 GLY A N 1
ATOM 688 C CA . GLY A 1 81 ? 24.534 7.142 -11.793 1 96 81 GLY A CA 1
ATOM 689 C C . GLY A 1 81 ? 25.297 6.425 -10.696 1 96 81 GLY A C 1
ATOM 690 O O . GLY A 1 81 ? 26.53 6.402 -10.704 1 96 81 GLY A O 1
ATOM 691 N N . ILE A 1 82 ? 24.606 5.932 -9.739 1 96.86 82 ILE A N 1
ATOM 692 C CA . ILE A 1 82 ? 25.227 5.195 -8.644 1 96.86 82 ILE A CA 1
ATOM 693 C C . ILE A 1 82 ? 25.353 3.72 -9.019 1 96.86 82 ILE A C 1
ATOM 695 O O . ILE A 1 82 ? 24.38 3.099 -9.454 1 96.86 82 ILE A O 1
ATOM 699 N N . ASP A 1 83 ? 26.494 3.19 -8.819 1 93.64 83 ASP A N 1
ATOM 700 C CA . ASP A 1 83 ? 26.704 1.769 -9.079 1 93.64 83 ASP A CA 1
ATOM 701 C C . ASP A 1 83 ? 25.962 0.909 -8.059 1 93.64 83 ASP A C 1
ATOM 703 O O . ASP A 1 83 ? 26.163 1.055 -6.851 1 93.64 83 ASP A O 1
ATOM 707 N N . SER A 1 84 ? 25.106 0.073 -8.525 1 92.84 84 SER A N 1
ATOM 708 C CA . SER A 1 84 ? 24.282 -0.749 -7.645 1 92.84 84 SER A CA 1
ATOM 709 C C . SER A 1 84 ? 24.489 -2.235 -7.922 1 92.84 84 SER A C 1
ATOM 711 O O . SER A 1 84 ? 23.563 -3.035 -7.773 1 92.84 84 SER A O 1
ATOM 713 N N . GLU A 1 85 ? 25.667 -2.639 -8.34 1 95.6 85 GLU A N 1
ATOM 714 C CA . GLU A 1 85 ? 25.949 -4.042 -8.628 1 95.6 85 GLU A CA 1
ATOM 715 C C . GLU A 1 85 ? 25.75 -4.91 -7.389 1 95.6 85 GLU A C 1
ATOM 717 O O . GLU A 1 85 ? 25.254 -6.035 -7.487 1 95.6 85 GLU A O 1
ATOM 722 N N . VAL A 1 86 ? 26.164 -4.362 -6.274 1 96.89 86 VAL A N 1
ATOM 723 C CA . VAL A 1 86 ? 26.048 -5.123 -5.034 1 96.89 86 VAL A CA 1
ATOM 724 C C . VAL A 1 86 ? 24.575 -5.37 -4.715 1 96.89 86 VAL A C 1
ATOM 726 O O . VAL A 1 86 ? 24.223 -6.398 -4.133 1 96.89 86 VAL A O 1
ATOM 729 N N . LEU A 1 87 ? 23.696 -4.401 -5.068 1 96.89 87 LEU A N 1
ATOM 730 C CA . LEU A 1 87 ? 22.264 -4.597 -4.87 1 96.89 87 LEU A CA 1
ATOM 731 C C . LEU A 1 87 ? 21.726 -5.664 -5.818 1 96.89 87 LEU A C 1
ATOM 733 O O . LEU A 1 87 ? 20.849 -6.447 -5.444 1 96.89 87 LEU A O 1
ATOM 737 N N . LYS A 1 88 ? 22.218 -5.693 -7.022 1 93.65 88 LYS A N 1
ATOM 738 C CA . LYS A 1 88 ? 21.821 -6.713 -7.987 1 93.65 88 LYS A CA 1
ATOM 739 C C . LYS A 1 88 ? 22.2 -8.109 -7.5 1 93.65 88 LYS A C 1
ATOM 741 O O . LYS A 1 88 ? 21.43 -9.058 -7.66 1 93.65 88 LYS A O 1
ATOM 746 N N . GLU A 1 89 ? 23.377 -8.169 -6.907 1 95.39 89 GLU A N 1
ATOM 747 C CA . GLU A 1 89 ? 23.834 -9.445 -6.366 1 95.39 89 GLU A CA 1
ATOM 748 C C . GLU A 1 89 ? 22.966 -9.89 -5.192 1 95.39 89 GLU A C 1
ATOM 750 O O . GLU A 1 89 ? 22.628 -11.07 -5.075 1 95.39 89 GLU A O 1
ATOM 755 N N . SER A 1 90 ? 22.692 -8.937 -4.327 1 96.08 90 SER A N 1
ATOM 756 C CA . SER A 1 90 ? 21.814 -9.249 -3.205 1 96.08 90 SER A CA 1
ATOM 757 C C . SER A 1 90 ? 20.447 -9.722 -3.687 1 96.08 90 SER A C 1
ATOM 759 O O . SER A 1 90 ? 19.885 -10.673 -3.14 1 96.08 90 SER A O 1
ATOM 761 N N . TYR A 1 91 ? 19.922 -9.064 -4.715 1 92.07 91 TYR A N 1
ATOM 762 C CA . TYR A 1 91 ? 18.652 -9.445 -5.323 1 92.07 91 TYR A CA 1
ATOM 763 C C . TYR A 1 91 ? 18.681 -10.899 -5.781 1 92.07 91 TYR A C 1
ATOM 765 O O . TYR A 1 91 ? 17.769 -11.671 -5.475 1 92.07 91 TYR A O 1
ATOM 773 N N . LYS A 1 92 ? 19.692 -11.268 -6.443 1 89.43 92 LYS A N 1
ATOM 774 C CA . LYS A 1 92 ? 19.832 -12.63 -6.95 1 89.43 92 LYS A CA 1
ATOM 775 C C . LYS A 1 92 ? 19.936 -13.635 -5.806 1 89.43 92 LYS A C 1
ATOM 777 O O . LYS A 1 92 ? 19.354 -14.72 -5.87 1 89.43 92 LYS A O 1
ATOM 782 N N . ARG A 1 93 ? 20.655 -13.239 -4.757 1 93.49 93 ARG A N 1
ATOM 783 C CA . ARG A 1 93 ? 20.828 -14.135 -3.619 1 93.49 93 ARG A CA 1
ATOM 784 C C . ARG A 1 93 ? 19.504 -14.369 -2.9 1 93.49 93 ARG A C 1
ATOM 786 O O . ARG A 1 93 ? 19.156 -15.508 -2.582 1 93.49 93 ARG A O 1
ATOM 793 N N . ILE A 1 94 ? 18.838 -13.283 -2.672 1 93 94 ILE A N 1
ATOM 794 C CA . ILE A 1 94 ? 17.581 -13.383 -1.939 1 93 94 ILE A CA 1
ATOM 795 C C . ILE A 1 94 ? 16.563 -14.17 -2.762 1 93 94 ILE A C 1
ATOM 797 O O . ILE A 1 94 ? 15.821 -14.992 -2.221 1 93 94 ILE A O 1
ATOM 801 N N . LYS A 1 95 ? 16.533 -13.888 -4.036 1 87.89 95 LYS A N 1
ATOM 802 C CA . LYS A 1 95 ? 15.667 -14.65 -4.931 1 87.89 95 LYS A CA 1
ATOM 803 C C . LYS A 1 95 ? 15.993 -16.14 -4.874 1 87.89 95 LYS A C 1
ATOM 805 O O . LYS A 1 95 ? 15.089 -16.977 -4.84 1 87.89 95 LYS A O 1
ATOM 810 N N . LYS A 1 96 ? 17.246 -16.487 -4.85 1 88.3 96 LYS A N 1
ATOM 811 C CA . LYS A 1 96 ? 17.698 -17.872 -4.756 1 88.3 96 LYS A CA 1
ATOM 812 C C . LYS A 1 96 ? 17.266 -18.504 -3.436 1 88.3 96 LYS A C 1
ATOM 814 O O . LYS A 1 96 ? 16.835 -19.659 -3.406 1 88.3 96 LYS A O 1
ATOM 819 N N . HIS A 1 97 ? 17.368 -17.736 -2.374 1 91.73 97 HIS A N 1
ATOM 820 C CA . HIS A 1 97 ? 16.96 -18.246 -1.07 1 91.73 97 HIS A CA 1
ATOM 821 C C . HIS A 1 97 ? 15.463 -18.533 -1.034 1 91.73 97 HIS A C 1
ATOM 823 O O . HIS A 1 97 ? 15.024 -19.481 -0.379 1 91.73 97 HIS A O 1
ATOM 829 N N . LEU A 1 98 ? 14.692 -17.706 -1.726 1 89.65 98 LEU A N 1
ATOM 830 C CA . LEU A 1 98 ? 13.258 -17.968 -1.801 1 89.65 98 LEU A CA 1
ATOM 831 C C . LEU A 1 98 ? 12.984 -19.3 -2.492 1 89.65 98 LEU A C 1
ATOM 833 O O . LEU A 1 98 ? 12.245 -20.136 -1.967 1 89.65 98 LEU A O 1
ATOM 837 N N . ILE A 1 99 ? 13.598 -19.513 -3.589 1 86.49 99 ILE A N 1
ATOM 838 C CA . ILE A 1 99 ? 13.4 -20.736 -4.359 1 86.49 99 ILE A CA 1
ATOM 839 C C . ILE A 1 99 ? 13.865 -21.94 -3.542 1 86.49 99 ILE A C 1
ATOM 841 O O . ILE A 1 99 ? 13.174 -22.96 -3.48 1 86.49 99 ILE A O 1
ATOM 845 N N . GLN A 1 100 ? 15.009 -21.755 -2.878 1 88.76 100 GLN A N 1
ATOM 846 C CA . GLN A 1 100 ? 15.564 -22.842 -2.079 1 88.76 100 GLN A CA 1
ATOM 847 C C . GLN A 1 100 ? 14.644 -23.191 -0.912 1 88.76 100 GLN A C 1
ATOM 849 O O . GLN A 1 100 ? 14.498 -24.363 -0.558 1 88.76 100 GLN A O 1
ATOM 854 N N . SER A 1 101 ? 14.123 -22.174 -0.325 1 91.36 101 SER A N 1
ATOM 855 C CA . SER A 1 101 ? 13.218 -22.435 0.79 1 91.36 101 SER A CA 1
ATOM 856 C C . SER A 1 101 ? 11.99 -23.216 0.335 1 91.36 101 SER A C 1
ATOM 858 O O . SER A 1 101 ? 11.551 -24.144 1.016 1 91.36 101 SER A O 1
ATOM 860 N N . ILE A 1 102 ? 11.424 -22.899 -0.794 1 88.26 102 ILE A N 1
ATOM 861 C CA . ILE A 1 10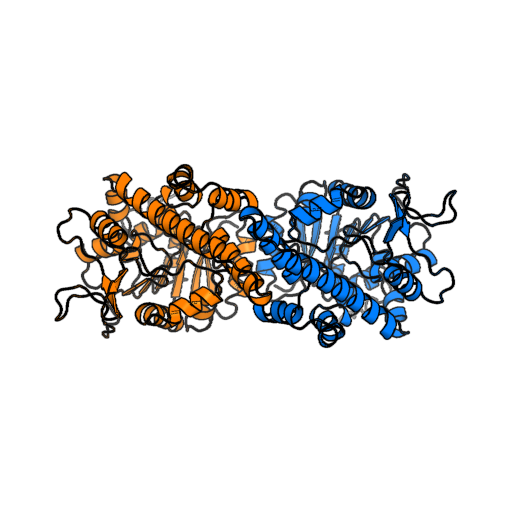2 ? 10.269 -23.605 -1.338 1 88.26 102 ILE A CA 1
ATOM 862 C C . ILE A 1 102 ? 10.642 -25.057 -1.628 1 88.26 102 ILE A C 1
ATOM 864 O O . ILE A 1 102 ? 9.882 -25.975 -1.309 1 88.26 102 ILE A O 1
ATOM 868 N N . LEU A 1 103 ? 11.825 -25.269 -2.149 1 87.77 103 LEU A N 1
ATOM 869 C CA . LEU A 1 103 ? 12.297 -26.613 -2.465 1 87.77 103 LEU A CA 1
ATOM 870 C C . LEU A 1 103 ? 12.493 -27.433 -1.194 1 87.77 103 LEU A C 1
ATOM 872 O O . LEU A 1 103 ? 12.141 -28.614 -1.151 1 87.77 103 LEU A O 1
ATOM 876 N N . LYS A 1 104 ? 12.99 -26.799 -0.185 1 89.2 104 LYS A N 1
ATOM 877 C CA . LYS A 1 104 ? 13.235 -27.49 1.078 1 89.2 104 LYS A CA 1
ATOM 878 C C . LYS A 1 104 ? 11.923 -27.889 1.749 1 89.2 104 LYS A C 1
ATOM 880 O O . LYS A 1 104 ? 11.833 -28.956 2.36 1 89.2 104 LYS A O 1
ATOM 885 N N . VAL A 1 105 ? 10.999 -27.01 1.643 1 88.28 105 VAL A N 1
ATOM 886 C CA . VAL A 1 105 ? 9.684 -27.344 2.181 1 88.28 105 VAL A CA 1
ATOM 887 C C . VAL A 1 105 ? 9.139 -28.587 1.481 1 88.28 105 VAL A C 1
ATOM 889 O O . VAL A 1 105 ? 8.598 -29.485 2.13 1 88.28 105 VAL A O 1
ATOM 892 N N . HIS A 1 106 ? 9.298 -28.711 0.232 1 86.56 106 HIS A N 1
ATOM 893 C CA . HIS A 1 106 ? 8.822 -29.856 -0.536 1 86.56 106 HIS A CA 1
ATOM 894 C C . HIS A 1 106 ? 9.594 -31.121 -0.176 1 86.56 106 HIS A C 1
ATOM 896 O O . HIS A 1 106 ? 9.006 -32.197 -0.049 1 86.56 106 HIS A O 1
ATOM 902 N N . LYS A 1 107 ? 10.879 -31.042 -0.117 1 78.63 107 LYS A N 1
ATOM 903 C CA . LYS A 1 107 ? 11.753 -32.192 0.099 1 78.63 107 LYS A CA 1
ATOM 904 C C . LYS A 1 107 ? 11.511 -32.817 1.47 1 78.63 107 LYS A C 1
ATOM 906 O O . LYS A 1 107 ? 11.445 -34.041 1.596 1 78.63 107 LYS A O 1
ATOM 911 N N . ASP A 1 108 ? 11.427 -31.975 2.452 1 69.58 108 ASP A N 1
ATOM 912 C CA . ASP A 1 108 ? 11.423 -32.458 3.83 1 69.58 108 ASP A CA 1
ATOM 913 C C . ASP A 1 108 ? 10.039 -32.963 4.23 1 69.58 108 ASP A C 1
ATOM 915 O O . ASP A 1 108 ? 9.912 -33.786 5.14 1 69.58 108 ASP A O 1
ATOM 919 N N . ASN A 1 109 ? 9.2 -32.481 3.469 1 60.42 109 ASN A N 1
ATOM 920 C CA . ASN A 1 109 ? 7.876 -32.728 4.03 1 60.42 109 ASN A CA 1
ATOM 921 C C . ASN A 1 109 ? 6.986 -33.491 3.053 1 60.42 109 ASN A C 1
ATOM 923 O O . ASN A 1 109 ? 5.769 -33.556 3.236 1 60.42 109 ASN A O 1
ATOM 927 N N . PHE A 1 110 ? 7.67 -33.775 1.827 1 60.61 110 PHE A N 1
ATOM 928 C CA . PHE A 1 110 ? 6.773 -34.519 0.951 1 60.61 110 PHE A CA 1
ATOM 929 C C . PHE A 1 110 ? 6.595 -35.95 1.447 1 60.61 110 PHE A C 1
ATOM 931 O O . PHE A 1 110 ? 7.556 -36.721 1.49 1 60.61 110 PHE A O 1
ATOM 938 N N . ASP A 1 111 ? 5.705 -35.979 2.583 1 63.16 111 ASP A N 1
ATOM 939 C CA . ASP A 1 111 ? 5.42 -37.269 3.203 1 63.16 111 ASP A CA 1
ATOM 940 C C . ASP A 1 111 ? 3.989 -37.714 2.912 1 63.16 111 ASP A C 1
ATOM 942 O O . ASP A 1 111 ? 3.259 -37.039 2.184 1 63.16 111 ASP A O 1
ATOM 946 N N . THR A 1 112 ? 3.751 -38.722 3.393 1 64.85 112 THR A N 1
ATOM 947 C CA . THR A 1 112 ? 2.47 -39.413 3.305 1 64.85 112 THR A CA 1
ATOM 948 C C . THR A 1 112 ? 1.321 -38.469 3.648 1 64.85 112 THR A C 1
ATOM 950 O O . THR A 1 112 ? 0.268 -38.505 3.008 1 64.85 112 THR A O 1
ATOM 953 N N . GLU A 1 113 ? 1.675 -37.53 4.443 1 70.82 113 GLU A N 1
ATOM 954 C CA . GLU A 1 113 ? 0.575 -36.683 4.895 1 70.82 113 GLU A CA 1
ATOM 955 C C . GLU A 1 113 ? 0.13 -35.723 3.796 1 70.82 113 GLU A C 1
ATOM 957 O O . GLU A 1 113 ? -1.068 -35.558 3.556 1 70.82 113 GLU A O 1
ATOM 962 N N . ILE A 1 114 ? 1.09 -35.167 3.07 1 78.54 114 ILE A N 1
ATOM 963 C CA . ILE A 1 114 ? 0.73 -34.231 2.01 1 78.54 114 ILE A CA 1
ATOM 964 C C . ILE A 1 114 ? 0.08 -34.987 0.853 1 78.54 114 ILE A C 1
ATOM 966 O O . ILE A 1 114 ? -0.882 -34.505 0.251 1 78.54 114 ILE A O 1
ATOM 970 N N . ALA A 1 115 ? 0.605 -36.106 0.719 1 78.09 115 ALA A N 1
ATOM 971 C CA . ALA A 1 115 ? 0.015 -36.948 -0.318 1 78.09 115 ALA A CA 1
ATOM 972 C C . ALA A 1 115 ? -1.46 -37.216 -0.033 1 78.09 115 ALA A C 1
ATOM 974 O O . ALA A 1 115 ? -2.291 -37.177 -0.943 1 78.09 115 ALA A O 1
ATOM 975 N N . LEU A 1 116 ? -1.713 -37.464 1.217 1 77.02 116 LEU A N 1
ATOM 976 C CA . LEU A 1 116 ? -3.093 -37.724 1.614 1 77.02 116 LEU A CA 1
ATOM 977 C C . LEU A 1 116 ? -3.951 -36.475 1.444 1 77.02 116 LEU A C 1
ATOM 979 O O . LEU A 1 116 ? -5.089 -36.558 0.976 1 77.02 116 LEU A O 1
ATOM 983 N N . LYS A 1 117 ? -3.446 -35.404 1.831 1 84.57 117 LYS A N 1
ATOM 984 C CA . LYS A 1 117 ? -4.177 -34.148 1.685 1 84.57 117 LYS A CA 1
ATOM 985 C C . LYS A 1 117 ? -4.465 -33.847 0.217 1 84.57 117 LYS A C 1
ATOM 987 O O . LYS A 1 117 ? -5.554 -33.381 -0.124 1 84.57 117 LYS A O 1
ATOM 992 N N . LEU A 1 118 ? -3.528 -34.155 -0.554 1 86.33 118 LEU A N 1
ATOM 993 C CA . LEU A 1 118 ? -3.668 -33.895 -1.982 1 86.33 118 LEU A CA 1
ATOM 994 C C . LEU A 1 118 ? -4.685 -34.842 -2.61 1 86.33 118 LEU A C 1
ATOM 996 O O . LEU A 1 118 ? -5.485 -34.431 -3.454 1 86.33 118 LEU A O 1
ATOM 1000 N N . SER A 1 119 ? -4.658 -36.003 -2.131 1 85.15 119 SER A N 1
ATOM 1001 C CA . SER A 1 119 ? -5.562 -37 -2.696 1 85.15 119 SER A CA 1
ATOM 1002 C C . SER A 1 119 ? -7.008 -36.723 -2.299 1 85.15 119 SER A C 1
ATOM 1004 O O . SER A 1 119 ? -7.937 -37.105 -3.014 1 85.15 119 SER A O 1
ATOM 1006 N N . ARG A 1 120 ? -7.143 -36.029 -1.229 1 85.67 120 ARG A N 1
ATOM 1007 C CA . ARG A 1 120 ? -8.487 -35.763 -0.724 1 85.67 120 ARG A CA 1
ATOM 1008 C C . ARG A 1 120 ? -8.946 -34.359 -1.102 1 85.67 120 ARG A C 1
ATOM 1010 O O . ARG A 1 120 ? -9.988 -33.895 -0.635 1 85.67 120 ARG A O 1
ATOM 1017 N N . ASN A 1 121 ? -8.138 -33.75 -1.832 1 91.84 121 ASN A N 1
ATOM 1018 C CA . ASN A 1 121 ? -8.49 -32.403 -2.267 1 91.84 121 ASN A CA 1
ATOM 1019 C C . ASN A 1 121 ? -9.291 -32.424 -3.565 1 91.84 121 ASN A C 1
ATOM 1021 O O . ASN A 1 121 ? -8.829 -32.957 -4.576 1 91.84 121 ASN A O 1
ATOM 1025 N N . TYR A 1 122 ? -10.449 -31.861 -3.562 1 92.19 122 TYR A N 1
ATOM 1026 C CA . TYR A 1 122 ? -11.379 -31.985 -4.679 1 92.19 122 TYR A CA 1
ATOM 1027 C C . TYR A 1 122 ? -11.432 -30.697 -5.491 1 92.19 122 TYR A C 1
ATOM 1029 O O . TYR A 1 122 ? -12.315 -30.522 -6.333 1 92.19 122 TYR A O 1
ATOM 1037 N N . THR A 1 123 ? -10.523 -29.795 -5.228 1 94.73 123 THR A N 1
ATOM 1038 C CA . THR A 1 123 ? -10.573 -28.472 -5.84 1 94.73 123 THR A CA 1
ATOM 1039 C C . THR A 1 123 ? -10.533 -28.578 -7.362 1 94.73 123 THR A C 1
ATOM 1041 O O . THR A 1 123 ? -11.394 -28.029 -8.051 1 94.73 123 THR A O 1
ATOM 1044 N N . ILE A 1 124 ? -9.61 -29.308 -7.871 1 93.55 124 ILE A N 1
ATOM 1045 C CA . ILE A 1 124 ? -9.439 -29.397 -9.317 1 93.55 124 ILE A CA 1
ATOM 1046 C C . ILE A 1 124 ? -10.654 -30.082 -9.939 1 93.55 124 ILE A C 1
ATOM 1048 O O . ILE A 1 124 ? -11.08 -29.724 -11.04 1 93.55 124 ILE A O 1
ATOM 1052 N N . ARG A 1 125 ? -11.221 -30.99 -9.196 1 92.37 125 ARG A N 1
ATOM 1053 C CA . ARG A 1 125 ? -12.364 -31.75 -9.691 1 92.37 125 ARG A CA 1
ATOM 1054 C C . ARG A 1 125 ? -13.621 -30.887 -9.727 1 92.37 125 ARG A C 1
ATOM 1056 O O . ARG A 1 125 ? -14.562 -31.182 -10.467 1 92.37 125 ARG A O 1
ATOM 1063 N N . THR A 1 126 ? -13.657 -29.924 -8.996 1 95.4 126 THR A N 1
ATOM 1064 C CA . THR A 1 126 ? -14.852 -29.109 -8.809 1 95.4 126 THR A CA 1
ATOM 1065 C C . THR A 1 126 ? -15.025 -28.129 -9.966 1 95.4 126 THR A C 1
ATOM 1067 O O . THR A 1 126 ? -16.15 -27.842 -10.381 1 95.4 126 THR A O 1
ATOM 1070 N N . PHE A 1 127 ? -13.989 -27.671 -10.556 1 96.58 127 PHE A N 1
ATOM 1071 C CA . PHE A 1 127 ? -14.061 -26.634 -11.578 1 96.58 127 PHE A CA 1
ATOM 1072 C C . PHE A 1 127 ? -14.043 -27.247 -12.973 1 96.58 127 PHE A C 1
ATOM 1074 O O . PHE A 1 127 ? -13.431 -28.295 -13.189 1 96.58 127 PHE A O 1
ATOM 1081 N N . LYS A 1 128 ? -14.622 -26.53 -13.941 1 94.51 128 LYS A N 1
ATOM 1082 C CA . LYS A 1 128 ? -14.984 -27.22 -15.176 1 94.51 128 LYS A CA 1
ATOM 1083 C C . LYS A 1 128 ? -14.192 -26.677 -16.361 1 94.51 128 LYS A C 1
ATOM 1085 O O . LYS A 1 128 ? -14.011 -27.371 -17.364 1 94.51 128 LYS A O 1
ATOM 1090 N N . GLN A 1 129 ? -13.738 -25.467 -16.234 1 96.18 129 GLN A N 1
ATOM 1091 C CA . GLN A 1 129 ? -13.184 -24.867 -17.444 1 96.18 129 GLN A CA 1
ATOM 1092 C C . GLN A 1 129 ? -11.705 -24.537 -17.266 1 96.18 129 GLN A C 1
ATOM 1094 O O . GLN A 1 129 ? -10.869 -24.957 -18.068 1 96.18 129 GLN A O 1
ATOM 1099 N N . SER A 1 130 ? -11.403 -23.727 -16.206 1 97.65 130 SER A N 1
ATOM 1100 C CA . SER A 1 130 ? -9.996 -23.352 -16.103 1 97.65 130 SER A CA 1
ATOM 1101 C C . SER A 1 130 ? -9.606 -23.063 -14.657 1 97.65 130 SER A C 1
ATOM 1103 O O . SER A 1 130 ? -10.449 -22.67 -13.848 1 97.65 130 SER A O 1
ATOM 1105 N N . ILE A 1 131 ? -8.354 -23.298 -14.339 1 98.18 131 ILE A N 1
ATOM 1106 C CA . ILE A 1 131 ? -7.724 -22.961 -13.067 1 98.18 131 ILE A CA 1
ATOM 1107 C C . ILE A 1 131 ? -6.448 -22.162 -13.319 1 98.18 131 ILE A C 1
ATOM 1109 O O . ILE A 1 131 ? -5.613 -22.555 -14.137 1 98.18 131 ILE A O 1
ATOM 1113 N N . PHE A 1 132 ? -6.336 -21.018 -12.651 1 98.49 132 PHE A N 1
ATOM 1114 C CA . PHE A 1 132 ? -5.165 -20.153 -12.73 1 98.49 132 PHE A CA 1
ATOM 1115 C C . PHE A 1 132 ? -4.44 -20.099 -11.39 1 98.49 132 PHE A C 1
ATOM 1117 O O . PHE A 1 132 ? -5.076 -20.017 -10.337 1 98.49 132 PHE A O 1
ATOM 1124 N N . THR A 1 133 ? -3.11 -20.199 -11.405 1 97.19 133 THR A N 1
ATOM 1125 C CA . THR A 1 133 ? -2.351 -20.1 -10.164 1 97.19 133 THR A CA 1
ATOM 1126 C C . THR A 1 133 ? -1.241 -19.06 -10.292 1 97.19 133 THR A C 1
ATOM 1128 O O . THR A 1 133 ? -0.61 -18.943 -11.344 1 97.19 133 THR A O 1
ATOM 1131 N N . THR A 1 134 ? -1.034 -18.312 -9.21 1 94.66 134 THR A N 1
ATOM 1132 C CA . THR A 1 134 ? 0.101 -17.399 -9.132 1 94.66 134 THR A CA 1
ATOM 1133 C C . THR A 1 134 ? 1.202 -17.98 -8.249 1 94.66 134 THR A C 1
ATOM 1135 O O . THR A 1 134 ? 2.188 -17.302 -7.951 1 94.66 134 THR A O 1
ATOM 1138 N N . ASN A 1 135 ? 1.038 -19.231 -7.839 1 91.88 135 ASN A N 1
ATOM 1139 C CA . ASN A 1 135 ? 1.998 -19.883 -6.955 1 91.88 135 ASN A CA 1
ATOM 1140 C C . ASN A 1 135 ? 3.118 -20.556 -7.743 1 91.88 135 ASN A C 1
ATOM 1142 O O . ASN A 1 135 ? 2.882 -21.106 -8.82 1 91.88 135 ASN A O 1
ATOM 1146 N N . TYR A 1 136 ? 4.234 -20.646 -7.057 1 88.46 136 TYR A N 1
ATOM 1147 C CA . TYR A 1 136 ? 5.395 -21.265 -7.686 1 88.46 136 TYR A CA 1
ATOM 1148 C C . TYR A 1 136 ? 5.553 -22.713 -7.236 1 88.46 136 TYR A C 1
ATOM 1150 O O . TYR A 1 136 ? 6.205 -23.512 -7.912 1 88.46 136 TYR A O 1
ATOM 1158 N N . ASP A 1 137 ? 4.969 -22.958 -6.214 1 90.53 137 ASP A N 1
ATOM 1159 C CA . ASP A 1 137 ? 5.176 -24.271 -5.612 1 90.53 137 ASP A CA 1
ATOM 1160 C C . ASP A 1 137 ? 4.551 -25.372 -6.466 1 90.53 137 ASP A C 1
ATOM 1162 O O . ASP A 1 137 ? 3.972 -25.095 -7.518 1 90.53 137 ASP A O 1
ATOM 1166 N N . LEU A 1 138 ? 4.635 -26.619 -6.037 1 91.19 138 LEU A N 1
ATOM 1167 C CA . LEU A 1 138 ? 4.242 -27.764 -6.851 1 91.19 138 LEU A CA 1
ATOM 1168 C C . LEU A 1 138 ? 2.846 -28.246 -6.472 1 91.19 138 LEU A C 1
ATOM 1170 O O . LEU A 1 138 ? 2.345 -29.219 -7.041 1 91.19 138 LEU A O 1
ATOM 1174 N N . ILE A 1 139 ? 2.172 -27.535 -5.625 1 92.34 139 ILE A N 1
ATOM 1175 C CA . ILE A 1 139 ? 0.904 -28.027 -5.098 1 92.34 139 ILE A CA 1
ATOM 1176 C C . ILE A 1 139 ? -0.119 -28.13 -6.227 1 92.34 139 ILE A C 1
ATOM 1178 O O . ILE A 1 139 ? -0.761 -29.169 -6.398 1 92.34 139 ILE A O 1
ATOM 1182 N N . SER A 1 140 ? -0.228 -27.139 -7.025 1 93.65 140 SER A N 1
ATOM 1183 C CA . SER A 1 140 ? -1.196 -27.15 -8.117 1 93.65 140 SER A CA 1
ATOM 1184 C C . SER A 1 140 ? -0.86 -28.228 -9.142 1 93.65 140 SER A C 1
ATOM 1186 O O . SER A 1 140 ? -1.758 -28.863 -9.7 1 93.65 140 SER A O 1
ATOM 1188 N N . TYR A 1 141 ? 0.424 -28.454 -9.371 1 92.43 141 TYR A N 1
ATOM 1189 C CA . TYR A 1 141 ? 0.858 -29.489 -10.303 1 92.43 141 TYR A CA 1
ATOM 1190 C C . TYR A 1 141 ? 0.512 -30.876 -9.777 1 92.43 141 TYR A C 1
ATOM 1192 O O . TYR A 1 141 ? 0.042 -31.733 -10.529 1 92.43 141 TYR A O 1
ATOM 1200 N N . TRP A 1 142 ? 0.729 -31.05 -8.522 1 91.38 142 TRP A N 1
ATOM 1201 C CA . TRP A 1 142 ? 0.425 -32.345 -7.924 1 91.38 142 TRP A CA 1
ATOM 1202 C C . TRP A 1 142 ? -1.077 -32.613 -7.94 1 91.38 142 TRP A C 1
ATOM 1204 O O . TRP A 1 142 ? -1.509 -33.75 -8.145 1 91.38 142 TRP A O 1
ATOM 1214 N N . LEU A 1 143 ? -1.796 -31.612 -7.679 1 93.48 143 LEU A N 1
ATOM 1215 C CA . LEU A 1 143 ? -3.246 -31.762 -7.744 1 93.48 143 LEU A CA 1
ATOM 1216 C C . LEU A 1 143 ? -3.695 -32.1 -9.162 1 93.48 143 LEU A C 1
ATOM 1218 O O . LEU A 1 143 ? -4.612 -32.901 -9.353 1 93.48 143 LEU A O 1
ATOM 1222 N N . TYR A 1 144 ? -3.043 -31.541 -10.112 1 93.14 144 TYR A N 1
ATOM 1223 C CA . TYR A 1 144 ? -3.289 -31.818 -11.523 1 93.14 144 TYR A CA 1
ATOM 1224 C C . TYR A 1 144 ? -3.005 -33.278 -11.851 1 93.14 144 TYR A C 1
ATOM 1226 O O . TYR A 1 144 ? -3.816 -33.945 -12.499 1 93.14 144 TYR A O 1
ATOM 1234 N N . ILE A 1 145 ? -1.9 -33.754 -11.375 1 90.05 145 ILE A N 1
ATOM 1235 C CA . ILE A 1 145 ? -1.507 -35.138 -11.618 1 90.05 145 ILE A CA 1
ATOM 1236 C C . ILE A 1 145 ? -2.52 -36.083 -10.976 1 90.05 145 ILE A C 1
ATOM 1238 O O . ILE A 1 145 ? -2.895 -37.097 -11.569 1 90.05 145 ILE A O 1
ATOM 1242 N N . GLU A 1 146 ? -2.901 -35.735 -9.766 1 89.47 146 GLU A N 1
ATOM 1243 C CA . GLU A 1 146 ? -3.903 -36.551 -9.088 1 89.47 146 GLU A CA 1
ATOM 1244 C C . GLU A 1 146 ? -5.204 -36.603 -9.884 1 89.47 146 GLU A C 1
ATOM 1246 O O . GLU A 1 146 ? -5.858 -37.646 -9.948 1 89.47 146 GLU A O 1
ATOM 1251 N N . GLN A 1 147 ? -5.548 -35.509 -10.444 1 90.87 147 GLN A N 1
ATOM 1252 C CA . GLN A 1 147 ? -6.775 -35.438 -11.231 1 90.87 147 GLN A CA 1
ATOM 1253 C C . GLN A 1 147 ? -6.662 -36.273 -12.503 1 90.87 147 GLN A C 1
ATOM 1255 O O . GLN A 1 147 ? -7.636 -36.897 -12.93 1 90.87 147 GLN A O 1
ATOM 1260 N N . LEU A 1 148 ? -5.531 -36.258 -13.096 1 90.62 148 LEU A N 1
ATOM 1261 C CA . LEU A 1 148 ? -5.289 -36.999 -14.329 1 90.62 148 LEU A CA 1
ATOM 1262 C C . LEU A 1 148 ? -5.534 -38.49 -14.124 1 90.62 148 LEU A C 1
ATOM 1264 O O . LEU A 1 148 ? -5.918 -39.195 -15.06 1 90.62 148 LEU A O 1
ATOM 1268 N N . LYS A 1 149 ? -5.35 -38.932 -12.907 1 87.82 149 LYS A N 1
ATOM 1269 C CA . LYS A 1 149 ? -5.556 -40.34 -12.581 1 87.82 149 LYS A CA 1
ATOM 1270 C C . LYS A 1 149 ? -7.034 -40.712 -12.656 1 87.82 149 LYS A C 1
ATOM 1272 O O . LYS A 1 149 ? -7.376 -41.865 -12.925 1 87.82 149 LYS A O 1
ATOM 1277 N N . VAL A 1 150 ? -7.856 -39.757 -12.475 1 87.07 150 VAL A N 1
ATOM 1278 C CA . VAL A 1 150 ? -9.284 -40.037 -12.363 1 87.07 150 VAL A CA 1
ATOM 1279 C C . VAL A 1 150 ? -10.006 -39.542 -13.614 1 87.07 150 VAL A C 1
ATOM 1281 O O . VAL A 1 150 ? -10.999 -40.136 -14.041 1 87.07 150 VAL A O 1
ATOM 1284 N N . ASN A 1 151 ? -9.556 -38.434 -14.143 1 89.12 151 ASN A N 1
ATOM 1285 C CA . ASN A 1 151 ? -10.161 -37.799 -15.309 1 89.12 151 ASN A CA 1
ATOM 1286 C C . ASN A 1 151 ? -9.103 -37.29 -16.283 1 89.12 151 ASN A C 1
ATOM 1288 O O . ASN A 1 151 ? -8.429 -36.295 -16.01 1 89.12 151 ASN A O 1
ATOM 1292 N N . PRO A 1 152 ? -9.091 -37.904 -17.421 1 87.7 152 PRO A N 1
ATOM 1293 C CA . PRO A 1 152 ? -8.05 -37.523 -18.378 1 87.7 152 PRO A CA 1
ATOM 1294 C C . PRO A 1 152 ? -8.354 -36.207 -19.089 1 87.7 152 PRO A C 1
ATOM 1296 O O . PRO A 1 152 ? -7.511 -35.69 -19.827 1 87.7 152 PRO A O 1
ATOM 1299 N N . ASN A 1 153 ? -9.528 -35.654 -18.825 1 91.55 153 ASN A N 1
ATOM 1300 C CA . ASN A 1 153 ? -9.93 -34.443 -19.533 1 91.55 153 ASN A CA 1
ATOM 1301 C C . ASN A 1 153 ? -9.408 -33.189 -18.838 1 91.55 153 ASN A C 1
ATOM 1303 O O . ASN A 1 153 ? -10.177 -32.274 -18.54 1 91.55 153 ASN A O 1
ATOM 1307 N N . VAL A 1 154 ? -8.165 -33.157 -18.592 1 93.76 154 VAL A N 1
ATOM 1308 C CA . VAL A 1 154 ? -7.477 -32.015 -18.001 1 93.76 154 VAL A CA 1
ATOM 1309 C C . VAL A 1 154 ? -6.148 -31.784 -18.716 1 93.76 154 VAL A C 1
ATOM 1311 O O . VAL A 1 154 ? -5.537 -32.728 -19.223 1 93.76 154 VAL A O 1
ATOM 1314 N N . THR A 1 155 ? -5.726 -30.543 -18.845 1 94.61 155 THR A N 1
ATOM 1315 C CA . THR A 1 155 ? -4.472 -30.238 -19.526 1 94.61 155 THR A CA 1
ATOM 1316 C C . THR A 1 155 ? -3.789 -29.032 -18.888 1 94.61 155 THR A C 1
ATOM 1318 O O . THR A 1 155 ? -4.458 -28.144 -18.355 1 94.61 155 THR A O 1
ATOM 1321 N N . ASP A 1 156 ? -2.511 -29.045 -18.922 1 94.82 156 ASP A N 1
ATOM 1322 C CA . ASP A 1 156 ? -1.72 -27.864 -18.593 1 94.82 156 ASP A CA 1
ATOM 1323 C C . ASP A 1 156 ? -0.936 -27.372 -19.807 1 94.82 156 ASP A C 1
ATOM 1325 O O . ASP A 1 156 ? -0.004 -26.577 -19.671 1 94.82 156 ASP A O 1
ATOM 1329 N N . PHE A 1 157 ? -1.231 -27.965 -20.958 1 94.61 157 PHE A N 1
ATOM 1330 C CA . PHE A 1 157 ? -0.749 -27.559 -22.273 1 94.61 157 PHE A CA 1
ATOM 1331 C C . PHE A 1 157 ? 0.673 -28.057 -22.506 1 94.61 157 PHE A C 1
ATOM 1333 O O . PHE A 1 157 ? 1.36 -27.586 -23.415 1 94.61 157 PHE A O 1
ATOM 1340 N N . PHE A 1 158 ? 1.109 -28.988 -21.654 1 94.54 158 PHE A N 1
ATOM 1341 C CA . PHE A 1 158 ? 2.442 -29.549 -21.834 1 94.54 158 PHE A CA 1
ATOM 1342 C C . PHE A 1 158 ? 2.362 -31.001 -22.288 1 94.54 158 PHE A C 1
ATOM 1344 O O . PHE A 1 158 ? 1.565 -31.779 -21.76 1 94.54 158 PHE A O 1
ATOM 1351 N N . GLY A 1 159 ? 3.13 -31.292 -23.274 1 91.15 159 GLY A N 1
ATOM 1352 C CA . GLY A 1 159 ? 3.197 -32.638 -23.82 1 91.15 159 GLY A CA 1
ATOM 1353 C C . GLY A 1 159 ? 4.47 -32.902 -24.601 1 91.15 159 GLY A C 1
ATOM 1354 O O . GLY A 1 159 ? 5.222 -31.973 -24.906 1 91.15 159 GLY A O 1
ATOM 1355 N N . ARG A 1 160 ? 4.736 -34.101 -24.832 1 88.81 160 ARG A N 1
ATOM 1356 C CA . ARG A 1 160 ? 5.961 -34.473 -25.533 1 88.81 160 ARG A CA 1
ATOM 1357 C C . ARG A 1 160 ? 5.84 -34.202 -27.029 1 88.81 160 ARG A C 1
ATOM 1359 O O . ARG A 1 160 ? 6.813 -33.807 -27.674 1 88.81 160 ARG A O 1
ATOM 1366 N N . GLY A 1 161 ? 4.623 -34.408 -27.521 1 82.8 161 GLY A N 1
ATOM 1367 C CA . GLY A 1 161 ? 4.465 -34.277 -28.961 1 82.8 161 GLY A CA 1
ATOM 1368 C C . GLY A 1 161 ? 5.52 -35.031 -29.748 1 82.8 161 GLY A C 1
ATOM 1369 O O . GLY A 1 161 ? 5.693 -36.238 -29.566 1 82.8 161 GLY A O 1
ATOM 1370 N N . ASP A 1 162 ? 6.298 -34.315 -30.599 1 83.72 162 ASP A N 1
ATOM 1371 C CA . ASP A 1 162 ? 7.317 -34.915 -31.454 1 83.72 162 ASP A CA 1
ATOM 1372 C C . ASP A 1 162 ? 8.712 -34.725 -30.863 1 83.72 162 ASP A C 1
ATOM 1374 O O . ASP A 1 162 ? 9.715 -35.017 -31.518 1 83.72 162 ASP A O 1
ATOM 1378 N N . LYS A 1 163 ? 8.745 -34.341 -29.663 1 87.24 163 LYS A N 1
ATOM 1379 C CA . LYS A 1 163 ? 10.035 -34.055 -29.043 1 87.24 163 LYS A CA 1
ATOM 1380 C C . LYS A 1 163 ? 10.333 -35.038 -27.915 1 87.24 163 LYS A C 1
ATOM 1382 O O . LYS A 1 163 ? 9.461 -35.811 -27.511 1 87.24 163 LYS A O 1
ATOM 1387 N N . ASP A 1 164 ? 11.566 -35.065 -27.434 1 87.44 164 ASP A N 1
ATOM 1388 C CA . ASP A 1 164 ? 12 -35.985 -26.387 1 87.44 164 ASP A CA 1
ATOM 1389 C C . ASP A 1 164 ? 11.81 -35.369 -25.003 1 87.44 164 ASP A C 1
ATOM 1391 O O . ASP A 1 164 ? 12.205 -35.96 -23.995 1 87.44 164 ASP A O 1
ATOM 1395 N N . TYR A 1 165 ? 11.291 -34.153 -25.063 1 89.7 165 TYR A N 1
ATOM 1396 C CA . TYR A 1 165 ? 11.017 -33.487 -23.795 1 89.7 165 TYR A CA 1
ATOM 1397 C C . TYR A 1 165 ? 9.598 -32.932 -23.766 1 89.7 165 TYR A C 1
ATOM 1399 O O . TYR A 1 165 ? 8.958 -32.793 -24.812 1 89.7 165 TYR A O 1
ATOM 1407 N N . VAL A 1 166 ? 9.083 -32.709 -22.585 1 93.09 166 VAL A N 1
ATOM 1408 C CA . VAL A 1 166 ? 7.733 -32.189 -22.398 1 93.09 166 VAL A CA 1
ATOM 1409 C C . VAL A 1 166 ? 7.738 -30.67 -22.552 1 93.09 166 VAL A C 1
ATOM 1411 O O . VAL A 1 166 ? 8.43 -29.967 -21.812 1 93.09 166 VAL A O 1
ATOM 1414 N N . HIS A 1 167 ? 7.091 -30.159 -23.546 1 93.85 167 HIS A N 1
ATOM 1415 C CA . HIS A 1 167 ? 7.149 -28.732 -23.838 1 93.85 167 HIS A CA 1
ATOM 1416 C C . HIS A 1 167 ? 5.75 -28.146 -24.002 1 93.85 167 HIS A C 1
ATOM 1418 O O . HIS A 1 167 ? 4.783 -28.884 -24.205 1 93.85 167 HIS A O 1
ATOM 1424 N N . PHE A 1 168 ? 5.681 -26.849 -23.889 1 94.72 168 PHE A N 1
ATOM 1425 C CA . PHE A 1 168 ? 4.433 -26.112 -24.047 1 94.72 168 PHE A CA 1
ATOM 1426 C C . PHE A 1 168 ? 4.008 -26.074 -25.51 1 94.72 168 PHE A C 1
ATOM 1428 O O . PHE A 1 168 ? 4.832 -25.831 -26.395 1 94.72 168 PHE A O 1
ATOM 1435 N N . SER A 1 169 ? 2.758 -26.382 -25.741 1 89.81 169 SER A N 1
ATOM 1436 C CA . SER A 1 169 ? 2.15 -26.245 -27.061 1 89.81 169 SER A CA 1
ATOM 1437 C C . SER A 1 169 ? 0.775 -25.593 -26.97 1 89.81 169 SER A C 1
ATOM 1439 O O . SER A 1 169 ? -0.097 -26.068 -26.239 1 89.81 169 SER A O 1
ATOM 1441 N N . ARG A 1 170 ? 0.586 -24.468 -27.733 1 86.3 170 ARG A N 1
ATOM 1442 C CA . ARG A 1 170 ? -0.663 -23.714 -27.732 1 86.3 170 ARG A CA 1
ATOM 1443 C C . ARG A 1 170 ? -1.758 -24.468 -28.478 1 86.3 170 ARG A C 1
ATOM 1445 O O . ARG A 1 170 ? -2.868 -23.958 -28.646 1 86.3 170 ARG A O 1
ATOM 1452 N N . SER A 1 171 ? -1.867 -25.625 -28.312 1 76.65 171 SER A N 1
ATOM 1453 C CA . SER A 1 171 ? -2.851 -26.368 -29.092 1 76.65 171 SER A CA 1
ATOM 1454 C C . SER A 1 171 ? -4.269 -26.086 -28.606 1 76.65 171 SER A C 1
ATOM 1456 O O . SER A 1 171 ? -4.479 -25.785 -27.429 1 76.65 171 SER A O 1
ATOM 1458 N N . LYS A 1 172 ? -5.168 -25.949 -29.559 1 75.65 172 LYS A N 1
ATOM 1459 C CA . LYS A 1 172 ? -6.575 -25.783 -29.206 1 75.65 172 LYS A CA 1
ATOM 1460 C C . LYS A 1 172 ? -7.086 -26.98 -28.409 1 75.65 172 LYS A C 1
ATOM 1462 O O . LYS A 1 172 ? -6.811 -28.129 -28.76 1 75.65 172 LYS A O 1
ATOM 1467 N N . VAL A 1 173 ? -7.492 -26.669 -27.345 1 82.3 173 VAL A N 1
ATOM 1468 C CA . VAL A 1 173 ? -8.048 -27.681 -26.453 1 82.3 173 VAL A CA 1
ATOM 1469 C C . VAL A 1 173 ? -9.571 -27.569 -26.43 1 82.3 173 VAL A C 1
ATOM 1471 O O . VAL A 1 173 ? -10.12 -26.466 -26.494 1 82.3 173 VAL A O 1
ATOM 1474 N N . ASP A 1 174 ? -10.162 -28.624 -26.337 1 82.59 174 ASP A N 1
ATOM 1475 C CA . ASP A 1 174 ? -11.62 -28.68 -26.287 1 82.59 174 ASP A CA 1
ATOM 1476 C C . ASP A 1 174 ? -12.156 -27.947 -25.059 1 82.59 174 ASP A C 1
ATOM 1478 O O . ASP A 1 174 ? -11.469 -27.848 -24.04 1 82.59 174 ASP A O 1
ATOM 1482 N N . LYS A 1 175 ? -13.334 -27.519 -25.228 1 79.74 175 LYS A N 1
ATOM 1483 C CA . LYS A 1 175 ? -13.983 -26.735 -24.182 1 79.74 175 LYS A CA 1
ATOM 1484 C C . LYS A 1 175 ? -14.254 -27.586 -22.945 1 79.74 175 LYS A C 1
ATOM 1486 O O . LYS A 1 175 ? -14.359 -27.061 -21.834 1 79.74 175 LYS A O 1
ATOM 1491 N N . ASN A 1 176 ? -14.324 -28.789 -23.184 1 85.99 176 ASN A N 1
ATOM 1492 C CA . ASN A 1 176 ? -14.707 -29.672 -22.088 1 85.99 176 ASN A CA 1
ATOM 1493 C C . ASN A 1 176 ? -13.491 -30.138 -21.292 1 85.99 176 ASN A C 1
ATOM 1495 O O . ASN A 1 176 ? -13.624 -30.908 -20.34 1 85.99 176 ASN A O 1
ATOM 1499 N N . ILE A 1 177 ? -12.429 -29.724 -21.659 1 93.27 177 ILE A N 1
ATOM 1500 C CA . ILE A 1 177 ? -11.19 -30.089 -20.982 1 93.27 177 ILE A CA 1
ATOM 1501 C C . ILE A 1 177 ? -10.815 -29.006 -19.972 1 93.27 177 ILE A C 1
ATOM 1503 O O . ILE A 1 177 ? -10.83 -27.815 -20.296 1 93.27 177 ILE A O 1
ATOM 1507 N N . LEU A 1 178 ? -10.598 -29.407 -18.779 1 95.82 178 LEU A N 1
ATOM 1508 C CA . LEU A 1 178 ? -10.149 -28.471 -17.754 1 95.82 178 LEU A CA 1
ATOM 1509 C C . LEU A 1 178 ? -8.72 -28.014 -18.023 1 95.82 178 LEU A C 1
ATOM 1511 O O . LEU A 1 178 ? -7.832 -28.839 -18.254 1 95.82 178 LEU A O 1
ATOM 1515 N N . LYS A 1 179 ? -8.491 -26.741 -18.017 1 96.71 179 LYS A N 1
ATOM 1516 C CA . LYS A 1 179 ? -7.187 -26.172 -18.346 1 96.71 179 LYS A CA 1
ATOM 1517 C C . LYS A 1 179 ? -6.524 -25.567 -17.113 1 96.71 179 LYS A C 1
ATOM 1519 O O . LYS A 1 179 ? -7.15 -24.798 -16.379 1 96.71 179 LYS A O 1
ATOM 1524 N N . LEU A 1 180 ? -5.335 -25.908 -16.862 1 96.91 180 LEU A N 1
ATOM 1525 C CA . LEU A 1 180 ? -4.541 -25.342 -15.778 1 96.91 180 LEU A CA 1
ATOM 1526 C C . LEU A 1 180 ? -3.502 -24.365 -16.318 1 96.91 180 LEU A C 1
ATOM 1528 O O . LEU A 1 180 ? -2.743 -24.701 -17.23 1 96.91 180 LEU A O 1
ATOM 1532 N N . TYR A 1 181 ? -3.474 -23.142 -15.776 1 97.48 181 TYR A N 1
ATOM 1533 C CA . TYR A 1 181 ? -2.593 -22.069 -16.224 1 97.48 181 TYR A CA 1
ATOM 1534 C C . TYR A 1 181 ? -1.689 -21.597 -15.091 1 97.48 181 TYR A C 1
ATOM 1536 O O . TYR A 1 181 ? -2.171 -21.2 -14.028 1 97.48 181 TYR A O 1
ATOM 1544 N N . TYR A 1 182 ? -0.402 -21.618 -15.314 1 96.8 182 TYR A N 1
ATOM 1545 C CA . TYR A 1 182 ? 0.557 -21.07 -14.361 1 96.8 182 TYR A CA 1
ATOM 1546 C C . TYR A 1 182 ? 0.903 -19.627 -14.704 1 96.8 182 TYR A C 1
ATOM 1548 O O . TYR A 1 182 ? 1.876 -19.367 -15.417 1 96.8 182 TYR A O 1
ATOM 1556 N N . LEU A 1 183 ? 0.231 -18.695 -14.077 1 96.47 183 LEU A N 1
ATOM 1557 C CA . LEU A 1 183 ? 0.27 -17.288 -14.459 1 96.47 183 LEU A CA 1
ATOM 1558 C C . LEU A 1 183 ? 1.653 -16.695 -14.21 1 96.47 183 LEU A C 1
ATOM 1560 O O . LEU A 1 183 ? 2.088 -15.797 -14.934 1 96.47 183 LEU A O 1
ATOM 1564 N N . HIS A 1 184 ? 2.266 -17.203 -13.121 1 94.15 184 HIS A N 1
ATOM 1565 C CA . HIS A 1 184 ? 3.559 -16.648 -12.736 1 94.15 184 HIS A CA 1
ATOM 1566 C C . HIS A 1 184 ? 4.669 -17.684 -12.883 1 94.15 184 HIS A C 1
ATOM 1568 O O . HIS A 1 184 ? 5.739 -17.542 -12.287 1 94.15 184 HIS A O 1
ATOM 1574 N N . GLY A 1 185 ? 4.377 -18.688 -13.605 1 93.64 185 GLY A N 1
ATOM 1575 C CA . GLY A 1 185 ? 5.351 -19.759 -13.745 1 93.64 185 GLY A CA 1
ATOM 1576 C C . GLY A 1 185 ? 5.284 -20.777 -12.623 1 93.64 185 GLY A C 1
ATOM 1577 O O . GLY A 1 185 ? 4.235 -20.952 -11.999 1 93.64 185 GLY A O 1
ATOM 1578 N N . GLY A 1 186 ? 6.259 -21.581 -12.518 1 92.99 186 GLY A N 1
ATOM 1579 C CA . GLY A 1 186 ? 6.342 -22.647 -11.532 1 92.99 186 GLY A CA 1
ATOM 1580 C C . GLY A 1 186 ? 7.728 -23.254 -11.426 1 92.99 186 GLY A C 1
ATOM 1581 O O . GLY A 1 186 ? 8.541 -23.122 -12.343 1 92.99 186 GLY A O 1
ATOM 1582 N N . LEU A 1 187 ? 7.924 -23.872 -10.356 1 91.98 187 LEU A N 1
ATOM 1583 C CA . LEU A 1 187 ? 9.225 -24.47 -10.079 1 91.98 187 LEU A CA 1
ATOM 1584 C C . LEU A 1 187 ? 9.557 -25.548 -11.106 1 91.98 187 LEU A C 1
ATOM 1586 O O . LEU A 1 187 ? 10.731 -25.821 -11.368 1 91.98 187 LEU A O 1
ATOM 1590 N N . HIS A 1 188 ? 8.554 -26.094 -11.71 1 93.13 188 HIS A N 1
ATOM 1591 C CA . HIS A 1 188 ? 8.752 -27.216 -12.621 1 93.13 188 HIS A CA 1
ATOM 1592 C C . HIS A 1 188 ? 8.856 -26.74 -14.067 1 93.13 188 HIS A C 1
ATOM 1594 O O . HIS A 1 188 ? 8.954 -27.555 -14.987 1 93.13 188 HIS A O 1
ATOM 1600 N N . LEU A 1 189 ? 8.812 -25.476 -14.321 1 94.95 189 LEU A N 1
ATOM 1601 C CA . LEU A 1 189 ? 8.852 -24.921 -15.669 1 94.95 189 LEU A CA 1
ATOM 1602 C C . LEU A 1 189 ? 10.171 -24.198 -15.921 1 94.95 189 LEU A C 1
ATOM 1604 O O . LEU A 1 189 ? 10.605 -23.385 -15.1 1 94.95 189 LEU A O 1
ATOM 1608 N N . PHE A 1 190 ? 10.799 -24.495 -17.105 1 92.62 190 PHE A N 1
ATOM 1609 C CA . PHE A 1 190 ? 12.082 -23.911 -17.476 1 92.62 190 PHE A CA 1
ATOM 1610 C C . PHE A 1 190 ? 12.068 -23.453 -18.93 1 92.62 190 PHE A C 1
ATOM 1612 O O . PHE A 1 190 ? 11.268 -23.94 -19.732 1 92.62 190 PHE A O 1
ATOM 1619 N N . VAL A 1 191 ? 12.942 -22.526 -19.164 1 88.79 191 VAL A N 1
ATOM 1620 C CA . VAL A 1 191 ? 13.213 -22.146 -20.547 1 88.79 191 VAL A CA 1
ATOM 1621 C C . VAL A 1 191 ? 14.456 -22.877 -21.05 1 88.79 191 VAL A C 1
ATOM 1623 O O . VAL A 1 191 ? 15.542 -22.728 -20.485 1 88.79 191 VAL A O 1
ATOM 1626 N N . ASN A 1 192 ? 14.289 -23.653 -22.083 1 88.47 192 ASN A N 1
ATOM 1627 C CA . ASN A 1 192 ? 15.427 -24.441 -22.544 1 88.47 192 ASN A CA 1
ATOM 1628 C C . ASN A 1 192 ? 16.306 -23.646 -23.505 1 88.47 192 ASN A C 1
ATOM 1630 O O . ASN A 1 192 ? 16.089 -22.451 -23.708 1 88.47 192 ASN A O 1
ATOM 1634 N N . LYS A 1 193 ? 17.351 -24.25 -23.992 1 83.27 193 LYS A N 1
ATOM 1635 C CA . LYS A 1 193 ? 18.341 -23.593 -24.84 1 83.27 193 LYS A CA 1
ATOM 1636 C C . LYS A 1 193 ? 17.711 -23.1 -26.14 1 83.27 193 LYS A C 1
ATOM 1638 O O . LYS A 1 193 ? 18.188 -22.135 -26.74 1 83.27 193 LYS A O 1
ATOM 1643 N N . ASP A 1 194 ? 16.651 -23.763 -26.61 1 84.61 194 ASP A N 1
ATOM 1644 C CA . ASP A 1 194 ? 15.951 -23.376 -27.831 1 84.61 194 ASP A CA 1
ATOM 1645 C C . ASP A 1 194 ? 14.881 -22.326 -27.542 1 84.61 194 ASP A C 1
ATOM 1647 O O . ASP A 1 194 ? 14.018 -22.064 -28.382 1 84.61 194 ASP A O 1
ATOM 1651 N N . ASN A 1 195 ? 14.808 -21.826 -26.302 1 84.97 195 ASN A N 1
ATOM 1652 C CA . ASN A 1 195 ? 13.875 -20.794 -25.862 1 84.97 195 ASN A CA 1
ATOM 1653 C C . ASN A 1 195 ? 12.445 -21.322 -25.795 1 84.97 195 ASN A C 1
ATOM 1655 O O . ASN A 1 195 ? 11.493 -20.582 -26.051 1 84.97 195 ASN A O 1
ATOM 1659 N N . GLU A 1 196 ? 12.387 -22.576 -25.548 1 90.13 196 GLU A N 1
ATOM 1660 C CA . GLU A 1 196 ? 11.085 -23.198 -25.328 1 90.13 196 GLU A CA 1
ATOM 1661 C C . GLU A 1 196 ? 10.825 -23.426 -23.842 1 90.13 196 GLU A C 1
ATOM 1663 O O . GLU A 1 196 ? 11.761 -23.639 -23.068 1 90.13 196 GLU A O 1
ATOM 1668 N N . ILE A 1 197 ? 9.562 -23.387 -23.542 1 93.23 197 ILE A N 1
ATOM 1669 C CA . ILE A 1 197 ? 9.193 -23.666 -22.159 1 93.23 197 ILE A CA 1
ATOM 1670 C C . ILE A 1 197 ? 9.07 -25.174 -21.952 1 93.23 197 ILE A C 1
ATOM 1672 O O . ILE A 1 197 ? 8.256 -25.832 -22.605 1 93.23 197 ILE A O 1
ATOM 1676 N N . GLU A 1 198 ? 9.9 -25.65 -21.126 1 94.1 198 GLU A N 1
ATOM 1677 C CA . GLU A 1 198 ? 9.988 -27.082 -20.856 1 94.1 198 GLU A CA 1
ATOM 1678 C C . GLU A 1 198 ? 9.558 -27.401 -19.427 1 94.1 198 GLU A C 1
ATOM 1680 O O . GLU A 1 198 ? 9.87 -26.653 -18.498 1 94.1 198 GLU A O 1
ATOM 1685 N N . LYS A 1 199 ? 8.799 -28.444 -19.319 1 93.82 199 LYS A N 1
ATOM 1686 C CA . LYS A 1 199 ? 8.419 -28.981 -18.016 1 93.82 199 LYS A CA 1
ATOM 1687 C C . LYS A 1 199 ? 9.372 -30.09 -17.579 1 93.82 199 LYS A C 1
ATOM 1689 O O . LYS A 1 199 ? 9.584 -31.059 -18.312 1 93.82 199 LYS A O 1
ATOM 1694 N N . VAL A 1 200 ? 9.859 -29.905 -16.385 1 89.87 200 VAL A N 1
ATOM 1695 C CA . VAL A 1 200 ? 10.822 -30.874 -15.874 1 89.87 200 VAL A CA 1
ATOM 1696 C C . VAL A 1 200 ? 10.104 -32.17 -15.503 1 89.87 200 VAL A C 1
ATOM 1698 O O . VAL A 1 200 ? 9.009 -32.14 -14.936 1 89.87 200 VAL A O 1
ATOM 1701 N N . THR A 1 201 ? 10.682 -33.223 -15.911 1 87.03 201 THR A N 1
ATOM 1702 C CA . THR A 1 201 ? 10.175 -34.541 -15.548 1 87.03 201 THR A CA 1
ATOM 1703 C C . THR A 1 201 ? 11.089 -35.209 -14.524 1 87.03 201 THR A C 1
ATOM 1705 O O . THR A 1 201 ? 12.218 -34.763 -14.308 1 87.03 201 THR A O 1
ATOM 1708 N N . LYS A 1 202 ? 10.604 -36.156 -13.838 1 84.58 202 LYS A N 1
ATOM 1709 C CA . LYS A 1 202 ? 11.371 -36.858 -12.813 1 84.58 202 LYS A CA 1
ATOM 1710 C C . LYS A 1 202 ? 12.662 -37.433 -13.389 1 84.58 202 LYS A C 1
ATOM 1712 O O . LYS A 1 202 ? 13.668 -37.542 -12.686 1 84.58 202 LYS A O 1
ATOM 1717 N N . LYS A 1 203 ? 12.739 -37.623 -14.677 1 79.72 203 LYS A N 1
ATOM 1718 C CA . LYS A 1 203 ? 13.891 -38.252 -15.315 1 79.72 203 LYS A CA 1
ATOM 1719 C C . LYS A 1 203 ? 14.353 -39.478 -14.532 1 79.72 203 LYS A C 1
ATOM 1721 O O . LYS A 1 203 ? 13.56 -40.382 -14.26 1 79.72 203 LYS A O 1
ATOM 1726 N N . LYS A 1 204 ? 15.558 -39.492 -13.993 1 81.35 204 LYS A N 1
ATOM 1727 C CA . LYS A 1 204 ? 16.124 -40.636 -13.283 1 81.35 204 LYS A CA 1
ATOM 1728 C C . LYS A 1 204 ? 15.877 -40.528 -11.781 1 81.35 204 LYS A C 1
ATOM 1730 O O . LYS A 1 204 ? 16.355 -41.36 -11.007 1 81.35 204 LYS A O 1
ATOM 1735 N N . HIS A 1 205 ? 15.029 -39.625 -11.45 1 81.16 205 HIS A N 1
ATOM 1736 C CA . HIS A 1 205 ? 14.808 -39.403 -10.025 1 81.16 205 HIS A CA 1
ATOM 1737 C C . HIS A 1 205 ? 13.487 -40.013 -9.57 1 81.16 205 HIS A C 1
ATOM 1739 O O . HIS A 1 205 ? 12.586 -40.23 -10.384 1 81.16 205 HIS A O 1
ATOM 1745 N N . ASN A 1 206 ? 13.418 -40.297 -8.254 1 77.99 206 ASN A N 1
ATOM 1746 C CA . ASN A 1 206 ? 12.183 -40.813 -7.673 1 77.99 206 ASN A CA 1
ATOM 1747 C C . ASN A 1 206 ? 11.143 -39.709 -7.496 1 77.99 206 ASN A C 1
ATOM 1749 O O . ASN A 1 206 ? 9.94 -39.974 -7.524 1 77.99 206 ASN A O 1
ATOM 1753 N N . TYR A 1 207 ? 11.723 -38.565 -7.283 1 81.27 207 TYR A N 1
ATOM 1754 C CA . TYR A 1 207 ? 10.818 -37.454 -7.009 1 81.27 207 TYR A CA 1
ATOM 1755 C C . TYR A 1 207 ? 11.127 -36.265 -7.91 1 81.27 207 TYR A C 1
ATOM 1757 O O . TYR A 1 207 ? 12.293 -35.962 -8.171 1 81.27 207 TYR A O 1
ATOM 1765 N N . LEU A 1 208 ? 10.059 -35.607 -8.342 1 85.08 208 LEU A N 1
ATOM 1766 C CA . LEU A 1 208 ? 10.162 -34.453 -9.229 1 85.08 208 LEU A CA 1
ATOM 1767 C C . LEU A 1 208 ? 11.038 -33.369 -8.611 1 85.08 208 LEU A C 1
ATOM 1769 O O . LEU A 1 208 ? 11.814 -32.717 -9.313 1 85.08 208 LEU A O 1
ATOM 1773 N N . ILE A 1 209 ? 11.004 -33.194 -7.324 1 86.05 209 ILE A N 1
ATOM 1774 C CA . ILE A 1 209 ? 11.73 -32.147 -6.613 1 86.05 209 ILE A CA 1
ATOM 1775 C C . ILE A 1 209 ? 13.233 -32.345 -6.796 1 86.05 209 ILE A C 1
ATOM 1777 O O . ILE A 1 209 ? 13.985 -31.373 -6.898 1 86.05 209 ILE A O 1
ATOM 1781 N N . ASN A 1 210 ? 13.647 -33.547 -6.853 1 86.11 210 ASN A N 1
ATOM 1782 C CA . ASN A 1 210 ? 15.068 -33.827 -7.029 1 86.11 210 ASN A CA 1
ATOM 1783 C C . ASN A 1 210 ? 15.555 -33.411 -8.414 1 86.11 210 ASN A C 1
ATOM 1785 O O . ASN A 1 210 ? 16.679 -32.928 -8.562 1 86.11 210 ASN A O 1
ATOM 1789 N N . ALA A 1 211 ? 14.719 -33.603 -9.384 1 87.98 211 ALA A N 1
ATOM 1790 C CA . ALA A 1 211 ? 15.054 -33.176 -10.74 1 87.98 211 ALA A CA 1
ATOM 1791 C C . ALA A 1 211 ? 15.144 -31.655 -10.83 1 87.98 211 ALA A C 1
ATOM 1793 O O . ALA A 1 211 ? 16.017 -31.118 -11.516 1 87.98 211 ALA A O 1
ATOM 1794 N N . ILE A 1 212 ? 14.281 -31.019 -10.14 1 89.22 212 ILE A N 1
ATOM 1795 C CA . ILE A 1 212 ? 14.25 -29.561 -10.128 1 89.22 212 ILE A CA 1
ATOM 1796 C C . ILE A 1 212 ? 15.507 -29.023 -9.446 1 89.22 212 ILE A C 1
ATOM 1798 O O . ILE A 1 212 ? 16.166 -28.121 -9.967 1 89.22 212 ILE A O 1
ATOM 1802 N N . VAL A 1 213 ? 15.821 -29.594 -8.327 1 86.41 213 VAL A N 1
ATOM 1803 C CA . VAL A 1 213 ? 17 -29.181 -7.574 1 86.41 213 VAL A CA 1
ATOM 1804 C C . VAL A 1 213 ? 18.252 -29.37 -8.428 1 86.41 213 VAL A C 1
ATOM 1806 O O . VAL A 1 213 ? 19.118 -28.493 -8.475 1 86.41 213 VAL A O 1
ATOM 1809 N N . GLU A 1 214 ? 18.31 -30.485 -9.09 1 87.29 214 GLU A N 1
ATOM 1810 C CA . GLU A 1 214 ? 19.445 -30.757 -9.967 1 87.29 214 GLU A CA 1
ATOM 1811 C C . GLU A 1 214 ? 19.544 -29.717 -11.08 1 87.29 214 GLU A C 1
ATOM 1813 O O . GLU A 1 214 ? 20.638 -29.25 -11.404 1 87.29 214 GLU A O 1
ATOM 1818 N N . SER A 1 215 ? 18.412 -29.391 -11.651 1 86.35 215 SER A N 1
ATOM 1819 C CA . SER A 1 215 ? 18.385 -28.391 -12.713 1 86.35 215 SER A CA 1
ATOM 1820 C C . SER A 1 215 ? 18.898 -27.043 -12.216 1 86.35 215 SER A C 1
ATOM 1822 O O . SER A 1 215 ? 19.696 -26.39 -12.891 1 86.35 215 SER A O 1
ATOM 1824 N N . ILE A 1 216 ? 18.492 -26.638 -11.082 1 84.37 216 ILE A N 1
ATOM 1825 C CA . ILE A 1 216 ? 18.883 -25.363 -10.491 1 84.37 216 ILE A CA 1
ATOM 1826 C C . ILE A 1 216 ? 20.379 -25.374 -10.182 1 84.37 216 ILE A C 1
ATOM 1828 O O . ILE A 1 216 ? 21.077 -24.388 -10.427 1 84.37 216 ILE A O 1
ATOM 1832 N N . ASN A 1 217 ? 20.875 -26.51 -9.669 1 82.63 217 ASN A N 1
ATOM 1833 C CA . ASN A 1 217 ? 22.297 -26.654 -9.374 1 82.63 217 ASN A CA 1
ATOM 1834 C C . ASN A 1 217 ? 23.144 -26.558 -10.64 1 82.63 217 ASN A C 1
ATOM 1836 O O . ASN A 1 217 ? 24.321 -26.198 -10.579 1 82.63 217 ASN A O 1
ATOM 1840 N N . ASN A 1 218 ? 22.503 -26.822 -11.755 1 83.26 218 ASN A N 1
ATOM 1841 C CA . ASN A 1 218 ? 23.177 -26.703 -13.044 1 83.26 218 ASN A CA 1
ATOM 1842 C C . ASN A 1 218 ? 22.903 -25.351 -13.697 1 83.26 218 ASN A C 1
ATOM 1844 O O . ASN A 1 218 ? 22.916 -25.235 -14.923 1 83.26 218 ASN A O 1
ATOM 1848 N N . ASN A 1 219 ? 22.385 -24.359 -12.903 1 79.05 219 ASN A N 1
ATOM 1849 C CA . ASN A 1 219 ? 22.164 -22.97 -13.291 1 79.05 219 ASN A CA 1
ATOM 1850 C C . ASN A 1 219 ? 21.012 -22.841 -14.283 1 79.05 219 ASN A C 1
ATOM 1852 O O . ASN A 1 219 ? 21.049 -21.994 -15.177 1 79.05 219 ASN A O 1
ATOM 1856 N N . ASN A 1 220 ? 20.233 -23.803 -14.231 1 84.89 220 ASN A N 1
ATOM 1857 C CA . ASN A 1 220 ? 18.974 -23.742 -14.967 1 84.89 220 ASN A CA 1
ATOM 1858 C C . ASN A 1 220 ? 17.806 -23.392 -14.05 1 84.89 220 ASN A C 1
ATOM 1860 O O . ASN A 1 220 ? 17.203 -24.276 -13.439 1 84.89 220 ASN A O 1
ATOM 1864 N N . PHE A 1 221 ? 17.375 -22.102 -14.101 1 83.43 221 PHE A N 1
ATOM 1865 C CA . PHE A 1 221 ? 16.391 -21.62 -13.139 1 83.43 221 PHE A CA 1
ATOM 1866 C C . PHE A 1 221 ? 14.982 -21.718 -13.711 1 83.43 221 PHE A C 1
ATOM 1868 O O . PHE A 1 221 ? 14.777 -21.521 -14.911 1 83.43 221 PHE A O 1
ATOM 1875 N N . PRO A 1 222 ? 14.106 -21.923 -12.792 1 90.37 222 PRO A N 1
ATOM 1876 C CA . PRO A 1 222 ? 12.713 -22.021 -13.234 1 90.37 222 PRO A CA 1
ATOM 1877 C C . PRO A 1 222 ? 12.162 -20.692 -13.746 1 90.37 222 PRO A C 1
ATOM 1879 O O . PRO A 1 222 ? 12.703 -19.631 -13.426 1 90.37 222 PRO A O 1
ATOM 1882 N N . LEU A 1 223 ? 11.185 -20.906 -14.567 1 90.12 223 LEU A N 1
ATOM 1883 C CA . LEU A 1 223 ? 10.399 -19.752 -14.988 1 90.12 223 LEU A CA 1
ATOM 1884 C C . LEU A 1 223 ? 9.514 -19.253 -13.85 1 90.12 223 LEU A C 1
ATOM 1886 O O . LEU A 1 223 ? 8.603 -19.959 -13.411 1 90.12 223 LEU A O 1
ATOM 1890 N N . TYR A 1 224 ? 9.756 -18.155 -13.272 1 85.72 224 TYR A N 1
ATOM 1891 C CA . TYR A 1 224 ? 8.906 -17.621 -12.214 1 85.72 224 TYR A CA 1
ATOM 1892 C C . TYR A 1 224 ? 8.958 -16.098 -12.188 1 85.72 224 TYR A C 1
ATOM 1894 O O . TYR A 1 224 ? 10.002 -15.502 -12.462 1 85.72 224 TYR A O 1
ATOM 1902 N N . VAL A 1 225 ? 7.772 -15.509 -12.063 1 81.41 225 VAL A N 1
ATOM 1903 C CA . VAL A 1 225 ? 7.576 -14.065 -11.989 1 81.41 225 VAL A CA 1
ATOM 1904 C C . VAL A 1 225 ? 7.4 -13.64 -10.533 1 81.41 225 VAL A C 1
ATOM 1906 O O . VAL A 1 225 ? 6.35 -13.88 -9.932 1 81.41 225 VAL A O 1
ATOM 1909 N N . SER A 1 226 ? 8.2 -13.425 -9.739 1 65.13 226 SER A N 1
ATOM 1910 C CA . SER A 1 226 ? 8.026 -12.999 -8.354 1 65.13 226 SER A CA 1
ATOM 1911 C C . SER A 1 226 ? 8.355 -11.519 -8.185 1 65.13 226 SER A C 1
ATOM 1913 O O . SER A 1 226 ? 7.983 -10.906 -7.183 1 65.13 226 SER A O 1
ATOM 1915 N N . GLU A 1 227 ? 8.897 -10.983 -9.152 1 60.52 227 GLU A N 1
ATOM 1916 C CA . GLU A 1 227 ? 9.717 -9.819 -8.832 1 60.52 227 GLU A CA 1
ATOM 1917 C C . GLU A 1 227 ? 8.951 -8.521 -9.073 1 60.52 227 GLU A C 1
ATOM 1919 O O . GLU A 1 227 ? 8.165 -8.424 -10.018 1 60.52 227 GLU A O 1
ATOM 1924 N N . GLY A 1 228 ? 8.948 -7.74 -8.059 1 62.43 228 GLY A N 1
ATOM 1925 C CA . GLY A 1 228 ? 8.716 -6.33 -8.327 1 62.43 228 GLY A CA 1
ATOM 1926 C C . GLY A 1 228 ? 7.256 -5.934 -8.219 1 62.43 228 GLY A C 1
ATOM 1927 O O . GLY A 1 228 ? 6.442 -6.683 -7.676 1 62.43 228 GLY A O 1
ATOM 1928 N N . ASN A 1 229 ? 7.013 -4.715 -8.581 1 75.25 229 ASN A N 1
ATOM 1929 C CA . ASN A 1 229 ? 5.655 -4.189 -8.675 1 75.25 229 ASN A CA 1
ATOM 1930 C C . ASN A 1 229 ? 4.901 -4.792 -9.857 1 75.25 229 ASN A C 1
ATOM 1932 O O . ASN A 1 229 ? 5.459 -5.586 -10.615 1 75.25 229 ASN A O 1
ATOM 1936 N N . TRP A 1 230 ? 3.645 -4.543 -9.913 1 84.84 230 TRP A N 1
ATOM 1937 C CA . TRP A 1 230 ? 2.782 -5.206 -10.886 1 84.84 230 TRP A CA 1
ATOM 1938 C C . TRP A 1 230 ? 3.229 -4.897 -12.31 1 84.84 230 TRP A C 1
ATOM 1940 O O . TRP A 1 230 ? 3.075 -5.727 -13.21 1 84.84 230 TRP A O 1
ATOM 1950 N N . GLN A 1 231 ? 3.913 -3.783 -12.557 1 82.37 231 GLN A N 1
ATOM 1951 C CA . GLN A 1 231 ? 4.369 -3.42 -13.894 1 82.37 231 GLN A CA 1
ATOM 1952 C C . GLN A 1 231 ? 5.521 -4.314 -14.344 1 82.37 231 GLN A C 1
ATOM 1954 O O . GLN A 1 231 ? 5.552 -4.766 -15.491 1 82.37 231 GLN A O 1
ATOM 1959 N N . ARG A 1 232 ? 6.424 -4.495 -13.479 1 80.8 232 ARG A N 1
ATOM 1960 C CA . ARG A 1 232 ? 7.555 -5.367 -13.778 1 80.8 232 ARG A CA 1
ATOM 1961 C C . ARG A 1 232 ? 7.093 -6.802 -14.011 1 80.8 232 ARG A C 1
ATOM 1963 O O . ARG A 1 232 ? 7.594 -7.483 -14.908 1 80.8 232 ARG A O 1
ATOM 1970 N N . LYS A 1 233 ? 6.162 -7.214 -13.152 1 88.77 233 LYS A N 1
ATOM 1971 C CA . LYS A 1 233 ? 5.608 -8.55 -13.352 1 88.77 233 LYS A CA 1
ATOM 1972 C C . LYS A 1 233 ? 4.953 -8.673 -14.725 1 88.77 233 LYS A C 1
ATOM 1974 O O . LYS A 1 233 ? 5.147 -9.67 -15.424 1 88.77 233 LYS A O 1
ATOM 1979 N N . LEU A 1 234 ? 4.228 -7.65 -15.066 1 90.81 234 LEU A N 1
ATOM 1980 C CA . LEU A 1 234 ? 3.552 -7.667 -16.359 1 90.81 234 LEU A CA 1
ATOM 1981 C C . LEU A 1 234 ? 4.563 -7.7 -17.5 1 90.81 234 LEU A C 1
ATOM 1983 O O . LEU A 1 234 ? 4.362 -8.404 -18.493 1 90.81 234 LEU A O 1
ATOM 1987 N N . GLU A 1 235 ? 5.623 -6.993 -17.33 1 86.94 235 GLU A N 1
ATOM 1988 C CA . GLU A 1 235 ? 6.676 -6.99 -18.341 1 86.94 235 GLU A CA 1
ATOM 1989 C C . GLU A 1 235 ? 7.28 -8.38 -18.514 1 86.94 235 GLU A C 1
ATOM 1991 O O . GLU A 1 235 ? 7.525 -8.821 -19.639 1 86.94 235 GLU A O 1
ATOM 1996 N N . GLN A 1 236 ? 7.523 -8.994 -17.437 1 87.3 236 GLN A N 1
ATOM 1997 C CA . GLN A 1 236 ? 8.066 -10.348 -17.477 1 87.3 236 GLN A CA 1
ATOM 1998 C C . GLN A 1 236 ? 7.078 -11.318 -18.119 1 87.3 236 GLN A C 1
ATOM 2000 O O . GLN A 1 236 ? 7.474 -12.199 -18.885 1 87.3 236 GLN A O 1
ATOM 2005 N N . ILE A 1 237 ? 5.818 -11.141 -17.815 1 92.87 237 ILE A N 1
ATOM 2006 C CA . ILE A 1 237 ? 4.766 -11.99 -18.364 1 92.87 237 ILE A CA 1
ATOM 2007 C C . ILE A 1 237 ? 4.68 -11.792 -19.876 1 92.87 237 ILE A C 1
ATOM 2009 O O . ILE A 1 237 ? 4.654 -12.764 -20.635 1 92.87 237 ILE A O 1
ATOM 2013 N N . GLU A 1 238 ? 4.774 -10.609 -20.249 1 91.41 238 GLU A N 1
ATOM 2014 C CA . GLU A 1 238 ? 4.629 -10.282 -21.664 1 91.41 238 GLU A CA 1
ATOM 2015 C C . GLU A 1 238 ? 5.853 -10.726 -22.46 1 91.41 238 GLU A C 1
ATOM 2017 O O . GLU A 1 238 ? 5.761 -10.973 -23.665 1 91.41 238 GLU A O 1
ATOM 2022 N N . ALA A 1 239 ? 6.959 -10.89 -21.813 1 86.95 239 ALA A N 1
ATOM 2023 C CA . ALA A 1 239 ? 8.214 -11.236 -22.475 1 86.95 239 ALA A CA 1
ATOM 2024 C C . ALA A 1 239 ? 8.32 -12.742 -22.697 1 86.95 239 ALA A C 1
ATOM 2026 O O . ALA A 1 239 ? 9.182 -13.205 -23.448 1 86.95 239 ALA A O 1
ATOM 2027 N N . ASN A 1 240 ? 7.458 -13.501 -22.089 1 90.34 240 ASN A N 1
ATOM 2028 C CA . ASN A 1 240 ? 7.474 -14.956 -22.19 1 90.34 240 ASN A CA 1
ATOM 2029 C C . ASN A 1 240 ? 6.211 -15.486 -22.863 1 90.34 240 ASN A C 1
ATOM 2031 O O . ASN A 1 240 ? 5.098 -15.193 -22.422 1 90.34 240 ASN A O 1
ATOM 2035 N N . LYS A 1 241 ? 6.361 -16.231 -23.828 1 90.88 241 LYS A N 1
ATOM 2036 C CA . LYS A 1 241 ? 5.249 -16.673 -24.665 1 90.88 241 LYS A CA 1
ATOM 2037 C C . LYS A 1 241 ? 4.229 -17.463 -23.851 1 90.88 241 LYS A C 1
ATOM 2039 O O . LYS A 1 241 ? 3.022 -17.329 -24.061 1 90.88 241 LYS A O 1
ATOM 2044 N N . TYR A 1 242 ? 4.695 -18.357 -23.022 1 94.72 242 TYR A N 1
ATOM 2045 C CA . TYR A 1 242 ? 3.777 -19.168 -22.23 1 94.72 242 TYR A CA 1
ATOM 2046 C C . TYR A 1 242 ? 3.032 -18.312 -21.213 1 94.72 242 TYR A C 1
ATOM 2048 O O . TYR A 1 242 ? 1.819 -18.453 -21.043 1 94.72 242 TYR A O 1
ATOM 2056 N N . LEU A 1 243 ? 3.756 -17.471 -20.531 1 95.17 243 LEU A N 1
ATOM 2057 C CA . LEU A 1 243 ? 3.116 -16.638 -19.519 1 95.17 243 LEU A CA 1
ATOM 2058 C C . LEU A 1 243 ? 2.129 -15.667 -20.159 1 95.17 243 LEU A C 1
ATOM 2060 O O . LEU A 1 243 ? 1.072 -15.385 -19.59 1 95.17 243 LEU A O 1
ATOM 2064 N N . ARG A 1 244 ? 2.506 -15.177 -21.251 1 94.47 244 ARG A N 1
ATOM 2065 C CA . ARG A 1 244 ? 1.584 -14.327 -21.998 1 94.47 244 ARG A CA 1
ATOM 2066 C C . ARG A 1 244 ? 0.316 -15.088 -22.368 1 94.47 244 ARG A C 1
ATOM 2068 O O . ARG A 1 244 ? -0.788 -14.548 -22.272 1 94.47 244 ARG A O 1
ATOM 2075 N N . PHE A 1 245 ? 0.484 -16.317 -22.889 1 95.96 245 PHE A N 1
ATOM 2076 C CA . PHE A 1 245 ? -0.636 -17.195 -23.203 1 95.96 245 PHE A CA 1
ATOM 2077 C C . PHE A 1 245 ? -1.557 -17.35 -21.998 1 95.96 245 PHE A C 1
ATOM 2079 O O . PHE A 1 245 ? -2.78 -17.265 -22.13 1 95.96 245 PHE A O 1
ATOM 2086 N N . CYS A 1 246 ? -0.959 -17.561 -20.859 1 96.92 246 CYS A N 1
ATOM 2087 C CA . CYS A 1 246 ? -1.732 -17.729 -19.633 1 96.92 246 CYS A CA 1
ATOM 2088 C C . CYS A 1 246 ? -2.473 -16.446 -19.276 1 96.92 246 CYS A C 1
ATOM 2090 O O . CYS A 1 246 ? -3.651 -16.485 -18.915 1 96.92 246 CYS A O 1
ATOM 2092 N N . TYR A 1 247 ? -1.78 -15.338 -19.389 1 97.04 247 TYR A N 1
ATOM 2093 C CA . TYR A 1 247 ? -2.353 -14.037 -19.063 1 97.04 247 TYR A CA 1
ATOM 2094 C C . TYR A 1 247 ? -3.506 -13.698 -20 1 97.04 247 TYR A C 1
ATOM 2096 O O . TYR A 1 247 ? -4.541 -13.19 -19.562 1 97.04 247 TYR A O 1
ATOM 2104 N N . ASP A 1 248 ? -3.32 -13.969 -21.235 1 96.31 248 ASP A N 1
ATOM 2105 C CA . ASP A 1 248 ? -4.363 -13.748 -22.232 1 96.31 248 ASP A CA 1
ATOM 2106 C C . ASP A 1 248 ? -5.6 -14.59 -21.927 1 96.31 248 ASP A C 1
ATOM 2108 O O . ASP A 1 248 ? -6.73 -14.125 -22.091 1 96.31 248 ASP A O 1
ATOM 2112 N N . ALA A 1 249 ? -5.339 -15.794 -21.572 1 96.8 249 ALA A N 1
ATOM 2113 C CA . ALA A 1 249 ? -6.456 -16.67 -21.226 1 96.8 249 ALA A CA 1
ATOM 2114 C C . ALA A 1 249 ? -7.283 -16.081 -20.087 1 96.8 249 ALA A C 1
ATOM 2116 O O . ALA A 1 249 ? -8.515 -16.132 -20.116 1 96.8 249 ALA A O 1
ATOM 2117 N N . LEU A 1 250 ? -6.622 -15.507 -19.106 1 97.95 250 LEU A N 1
ATOM 2118 C CA . LEU A 1 250 ? -7.309 -14.887 -17.978 1 97.95 250 LEU A CA 1
ATOM 2119 C C . LEU A 1 250 ? -8.124 -13.681 -18.435 1 97.95 250 LEU A C 1
ATOM 2121 O O . LEU A 1 250 ? -9.251 -13.48 -17.978 1 97.95 250 LEU A O 1
ATOM 2125 N N . SER A 1 251 ? -7.577 -12.925 -19.283 1 97.22 251 SER A N 1
ATOM 2126 C CA . SER A 1 251 ? -8.18 -11.68 -19.747 1 97.22 251 SER A CA 1
ATOM 2127 C C . SER A 1 251 ? -9.381 -11.949 -20.648 1 97.22 251 SER A C 1
ATOM 2129 O O . SER A 1 251 ? -10.161 -11.041 -20.94 1 97.22 251 SER A O 1
ATOM 2131 N N . ASN A 1 252 ? -9.569 -13.176 -21.055 1 96.08 252 ASN A N 1
ATOM 2132 C CA . ASN A 1 252 ? -10.624 -13.498 -22.01 1 96.08 252 ASN A CA 1
ATOM 2133 C C . ASN A 1 252 ? -11.662 -14.438 -21.403 1 96.08 252 ASN A C 1
ATOM 2135 O O . ASN A 1 252 ? -12.462 -15.035 -22.125 1 96.08 252 ASN A O 1
ATOM 2139 N N . LEU A 1 253 ? -11.648 -14.528 -20.195 1 96.57 253 LEU A N 1
ATOM 2140 C CA . LEU A 1 253 ? -12.59 -15.407 -19.51 1 96.57 253 LEU A CA 1
ATOM 2141 C C . LEU A 1 253 ? -14.012 -14.865 -19.612 1 96.57 253 LEU A C 1
ATOM 2143 O O . LEU A 1 253 ? -14.21 -13.666 -19.821 1 96.57 253 LEU A O 1
ATOM 2147 N N . SER A 1 254 ? -14.936 -15.715 -19.485 1 97.35 254 SER A N 1
ATOM 2148 C CA . SER A 1 254 ? -16.352 -15.395 -19.328 1 97.35 254 SER A CA 1
ATOM 2149 C C . SER A 1 254 ? -17.012 -16.303 -18.295 1 97.35 254 SER A C 1
ATOM 2151 O O . SER A 1 254 ? -16.438 -17.318 -17.895 1 97.35 254 SER A O 1
ATOM 2153 N N . GLY A 1 255 ? -18.126 -15.921 -17.826 1 97.61 255 GLY A N 1
ATOM 2154 C CA . GLY A 1 255 ? -18.844 -16.751 -16.871 1 97.61 255 GLY A CA 1
ATOM 2155 C C . GLY A 1 255 ? -18.517 -16.417 -15.427 1 97.61 255 GLY A C 1
ATOM 2156 O O . GLY A 1 255 ? -18.565 -15.252 -15.028 1 97.61 255 GLY A O 1
ATOM 2157 N N . HIS A 1 256 ? -18.211 -17.493 -14.557 1 98.5 256 HIS A N 1
ATOM 2158 C CA . HIS A 1 256 ? -18.029 -17.305 -13.122 1 98.5 256 HIS A CA 1
ATOM 2159 C C . HIS A 1 256 ? -16.588 -17.587 -12.708 1 98.5 256 HIS A C 1
ATOM 2161 O O . HIS A 1 256 ? -16.012 -18.604 -13.103 1 98.5 256 HIS A O 1
ATOM 2167 N N . LEU A 1 257 ? -16.033 -16.635 -11.937 1 98.71 257 LEU A N 1
ATOM 2168 C CA . LEU A 1 257 ? -14.666 -16.776 -11.447 1 98.71 257 LEU A CA 1
ATOM 2169 C C . LEU A 1 257 ? -14.64 -16.859 -9.925 1 98.71 257 LEU A C 1
ATOM 2171 O O . LEU A 1 257 ? -15.185 -15.988 -9.242 1 98.71 257 LEU A O 1
ATOM 2175 N N . THR A 1 258 ? -14.088 -17.927 -9.414 1 98.74 258 THR A N 1
ATOM 2176 C CA . THR A 1 258 ? -13.815 -18.051 -7.986 1 98.74 258 THR A CA 1
ATOM 2177 C C . THR A 1 258 ? -12.372 -17.664 -7.676 1 98.74 258 THR A C 1
ATOM 2179 O O . THR A 1 258 ? -11.445 -18.102 -8.36 1 98.74 258 THR A O 1
ATOM 2182 N N . ILE A 1 259 ? -12.181 -16.815 -6.726 1 98.61 259 ILE A N 1
ATOM 2183 C CA . ILE A 1 259 ? -10.856 -16.402 -6.278 1 98.61 259 ILE A CA 1
ATOM 2184 C C . ILE A 1 259 ? -10.614 -16.898 -4.854 1 98.61 259 ILE A C 1
ATOM 2186 O O . ILE A 1 259 ? -11.382 -16.583 -3.942 1 98.61 259 ILE A O 1
ATOM 2190 N N . PHE A 1 260 ? -9.548 -17.702 -4.707 1 98.06 260 PHE A N 1
ATOM 2191 C CA . PHE A 1 260 ? -9.241 -18.294 -3.411 1 98.06 260 PHE A CA 1
ATOM 2192 C C . PHE A 1 260 ? -7.778 -18.072 -3.048 1 98.06 260 PHE A C 1
ATOM 2194 O O . PHE A 1 260 ? -6.882 -18.407 -3.826 1 98.06 260 PHE A O 1
ATOM 2201 N N . GLY A 1 261 ? -7.58 -17.53 -1.877 1 96.14 261 GLY A N 1
ATOM 2202 C CA . GLY A 1 261 ? -6.23 -17.408 -1.352 1 96.14 261 GLY A CA 1
ATOM 2203 C C . GLY A 1 261 ? -5.416 -16.331 -2.044 1 96.14 261 GLY A C 1
ATOM 2204 O O . GLY A 1 261 ? -4.185 -16.4 -2.076 1 96.14 261 GLY A O 1
ATOM 2205 N N . HIS A 1 262 ? -6.05 -15.433 -2.663 1 95.6 262 HIS A N 1
ATOM 2206 C CA . HIS A 1 262 ? -5.396 -14.335 -3.366 1 95.6 262 HIS A CA 1
ATOM 2207 C C . HIS A 1 262 ? -5.866 -12.984 -2.838 1 95.6 262 HIS A C 1
ATOM 2209 O O . HIS A 1 262 ? -7.067 -12.707 -2.813 1 95.6 262 HIS A O 1
ATOM 2215 N N . SER A 1 263 ? -4.962 -12.158 -2.511 1 90.37 263 SER A N 1
ATOM 2216 C CA . SER A 1 263 ? -5.328 -10.899 -1.87 1 90.37 263 SER A CA 1
ATOM 2217 C C . SER A 1 263 ? -5.672 -9.832 -2.903 1 90.37 263 SER A C 1
ATOM 2219 O O . SER A 1 263 ? -6.336 -8.843 -2.585 1 90.37 263 SER A O 1
ATOM 2221 N N . LEU A 1 264 ? -5.197 -9.895 -4.129 1 92.91 264 LEU A N 1
ATOM 2222 C CA . LEU A 1 264 ? -5.342 -8.895 -5.181 1 92.91 264 LEU A CA 1
ATOM 2223 C C . LEU A 1 264 ? -4.823 -7.538 -4.718 1 92.91 264 LEU A C 1
ATOM 2225 O O . LEU A 1 264 ? -5.527 -6.531 -4.818 1 92.91 264 LEU A O 1
ATOM 2229 N N . ASN A 1 265 ? -3.6 -7.604 -4.256 1 85.91 265 ASN A N 1
ATOM 2230 C CA . ASN A 1 265 ? -2.96 -6.366 -3.822 1 85.91 265 ASN A CA 1
ATOM 2231 C C . ASN A 1 265 ? -2.683 -5.435 -4.999 1 85.91 265 ASN A C 1
ATOM 2233 O O . ASN A 1 265 ? -1.972 -5.806 -5.935 1 85.91 265 ASN A O 1
ATOM 2237 N N . GLU A 1 266 ? -3.148 -4.275 -4.921 1 82.48 266 GLU A N 1
ATOM 2238 C CA . GLU A 1 266 ? -3.097 -3.346 -6.046 1 82.48 266 GLU A CA 1
ATOM 2239 C C . GLU A 1 266 ? -1.657 -2.972 -6.387 1 82.48 266 GLU A C 1
ATOM 2241 O O . GLU A 1 266 ? -1.344 -2.677 -7.543 1 82.48 266 GLU A O 1
ATOM 2246 N N . LYS A 1 267 ? -0.784 -2.946 -5.466 1 73.81 267 LYS A N 1
ATOM 2247 C CA . LYS A 1 267 ? 0.602 -2.551 -5.699 1 73.81 267 LYS A CA 1
ATOM 2248 C C . LYS A 1 267 ? 1.39 -3.674 -6.366 1 73.81 267 LYS A C 1
ATOM 2250 O O . LYS A 1 267 ? 2.257 -3.419 -7.205 1 73.81 267 LYS A O 1
ATOM 2255 N N . THR A 1 268 ? 0.994 -4.902 -6.088 1 82.4 268 THR A N 1
ATOM 2256 C CA . THR A 1 268 ? 1.821 -6.016 -6.538 1 82.4 268 THR A CA 1
ATOM 2257 C C . THR A 1 268 ? 1.097 -6.832 -7.604 1 82.4 268 THR A C 1
ATOM 2259 O O . THR A 1 268 ? 1.734 -7.49 -8.43 1 82.4 268 THR A O 1
ATOM 2262 N N . ASP A 1 269 ? -0.271 -6.725 -7.613 1 89.92 269 ASP A N 1
ATOM 2263 C CA . ASP A 1 269 ? -1.001 -7.658 -8.465 1 89.92 269 ASP A CA 1
ATOM 2264 C C . ASP A 1 269 ? -2.032 -6.927 -9.323 1 89.92 269 ASP A C 1
ATOM 2266 O O . ASP A 1 269 ? -3.046 -7.508 -9.715 1 89.92 269 ASP A O 1
ATOM 2270 N N . TYR A 1 270 ? -1.772 -5.686 -9.61 1 90.29 270 TYR A N 1
ATOM 2271 C CA . TYR A 1 270 ? -2.746 -4.935 -10.394 1 90.29 270 TYR A CA 1
ATOM 2272 C C . TYR A 1 270 ? -2.921 -5.548 -11.779 1 90.29 270 TYR A C 1
ATOM 2274 O O . TYR A 1 270 ? -4.002 -5.467 -12.368 1 90.29 270 TYR A O 1
ATOM 2282 N N . HIS A 1 271 ? -1.906 -6.127 -12.321 1 93.84 271 HIS A N 1
ATOM 2283 C CA . HIS A 1 271 ? -2.025 -6.764 -13.628 1 93.84 271 HIS A CA 1
ATOM 2284 C C . HIS A 1 271 ? -3.078 -7.867 -13.608 1 93.84 271 HIS A C 1
ATOM 2286 O O . HIS A 1 271 ? -3.757 -8.1 -14.611 1 93.84 271 HIS A O 1
ATOM 2292 N N . ILE A 1 272 ? -3.262 -8.557 -12.527 1 96.48 272 ILE A N 1
ATOM 2293 C CA . ILE A 1 272 ? -4.289 -9.584 -12.388 1 96.48 272 ILE A CA 1
ATOM 2294 C C . ILE A 1 272 ? -5.668 -8.931 -12.332 1 96.48 272 ILE A C 1
ATOM 2296 O O . ILE A 1 272 ? -6.609 -9.396 -12.98 1 96.48 272 ILE A O 1
ATOM 2300 N N . ILE A 1 273 ? -5.741 -7.873 -11.505 1 95.62 273 ILE A N 1
ATOM 2301 C CA . ILE A 1 273 ? -6.982 -7.116 -11.385 1 95.62 273 ILE A CA 1
ATOM 2302 C C . ILE A 1 273 ? -7.413 -6.61 -12.76 1 95.62 273 ILE A C 1
ATOM 2304 O O . ILE A 1 273 ? -8.569 -6.776 -13.155 1 95.62 273 ILE A O 1
ATOM 2308 N N . GLU A 1 274 ? -6.47 -6.082 -13.48 1 94.16 274 GLU A N 1
ATOM 2309 C CA . GLU A 1 274 ? -6.735 -5.526 -14.803 1 94.16 274 GLU A CA 1
ATOM 2310 C C . GLU A 1 274 ? -7.208 -6.606 -15.771 1 94.16 274 GLU A C 1
ATOM 2312 O O . GLU A 1 274 ? -8.128 -6.38 -16.561 1 94.16 274 GLU A O 1
ATOM 2317 N N . ALA A 1 275 ? -6.594 -7.69 -15.734 1 97 275 ALA A N 1
ATOM 2318 C CA . ALA A 1 275 ? -6.982 -8.797 -16.605 1 97 275 ALA A CA 1
ATOM 2319 C C . ALA A 1 275 ? -8.427 -9.215 -16.351 1 97 275 ALA A C 1
ATOM 2321 O O . ALA A 1 275 ? -9.188 -9.445 -17.294 1 97 275 ALA A O 1
ATOM 2322 N N . ILE A 1 276 ? -8.808 -9.296 -15.13 1 97.47 276 ILE A N 1
ATOM 2323 C CA . ILE A 1 276 ? -10.162 -9.697 -14.763 1 97.47 276 ILE A CA 1
ATOM 2324 C C . ILE A 1 276 ? -11.153 -8.614 -15.184 1 97.47 276 ILE A C 1
ATOM 2326 O O . ILE A 1 276 ? -12.239 -8.918 -15.685 1 97.47 276 ILE A O 1
ATOM 2330 N N . LYS A 1 277 ? -10.737 -7.382 -14.956 1 94.94 277 LYS A N 1
ATOM 2331 C CA . LYS A 1 277 ? -11.574 -6.256 -15.359 1 94.94 277 LYS A CA 1
ATOM 2332 C C . LYS A 1 277 ? -11.88 -6.305 -16.853 1 94.94 277 LYS A C 1
ATOM 2334 O O . LYS A 1 277 ? -13.001 -6.013 -17.273 1 94.94 277 LYS A O 1
ATOM 2339 N N . GLN A 1 278 ? -10.907 -6.688 -17.595 1 93.56 278 GLN A N 1
ATOM 2340 C CA . GLN A 1 278 ? -11.009 -6.687 -19.05 1 93.56 278 GLN A CA 1
ATOM 2341 C C . GLN A 1 278 ? -11.77 -7.912 -19.549 1 93.56 278 GLN A C 1
ATOM 2343 O O . GLN A 1 278 ? -12.254 -7.93 -20.683 1 93.56 278 GLN A O 1
ATOM 2348 N N . SER A 1 279 ? -11.87 -8.863 -18.747 1 96.46 279 SER A N 1
ATOM 2349 C CA . SER A 1 279 ? -12.504 -10.116 -19.147 1 96.46 279 SER A CA 1
ATOM 2350 C C . SER A 1 279 ? -14.021 -9.976 -19.198 1 96.46 279 SER A C 1
ATOM 2352 O O . SER A 1 279 ? -14.563 -8.912 -18.889 1 96.46 279 SER A O 1
ATOM 2354 N N . ASN A 1 280 ? -14.681 -11.031 -19.627 1 96.36 280 ASN A N 1
ATOM 2355 C CA . ASN A 1 280 ? -16.137 -11.06 -19.714 1 96.36 280 ASN A CA 1
ATOM 2356 C C . ASN A 1 280 ? -16.754 -11.806 -18.534 1 96.36 280 ASN A C 1
ATOM 2358 O O . ASN A 1 280 ? -17.881 -12.295 -18.624 1 96.36 280 ASN A O 1
ATOM 2362 N N . ILE A 1 281 ? -16.001 -11.919 -17.516 1 97.45 281 ILE A N 1
ATOM 2363 C CA . ILE A 1 281 ? -16.512 -12.536 -16.296 1 97.45 281 ILE A CA 1
ATOM 2364 C C . ILE A 1 281 ? -17.723 -11.755 -15.792 1 97.45 281 ILE A C 1
ATOM 2366 O O . ILE A 1 281 ? -17.71 -10.522 -15.769 1 97.45 281 ILE A O 1
ATOM 2370 N N . GLU A 1 282 ? -18.682 -12.468 -15.436 1 97.07 282 GLU A N 1
ATOM 2371 C CA . GLU A 1 282 ? -19.92 -11.847 -14.975 1 97.07 282 GLU A CA 1
ATOM 2372 C C . GLU A 1 282 ? -20.037 -11.912 -13.455 1 97.07 282 GLU A C 1
ATOM 2374 O O . GLU A 1 282 ? -20.547 -10.982 -12.826 1 97.07 282 GLU A O 1
ATOM 2379 N N . VAL A 1 283 ? -19.596 -12.976 -12.896 1 98.24 283 VAL A N 1
ATOM 2380 C CA . VAL A 1 283 ? -19.762 -13.223 -11.468 1 98.24 283 VAL A CA 1
ATOM 2381 C C . VAL A 1 283 ? -18.416 -13.588 -10.846 1 98.24 283 VAL A C 1
ATOM 2383 O O . VAL A 1 283 ? -17.655 -14.374 -11.415 1 98.24 283 VAL A O 1
ATOM 2386 N N . ILE A 1 284 ? -18.124 -12.998 -9.7 1 98.51 284 ILE A N 1
ATOM 2387 C CA . ILE A 1 284 ? -16.906 -13.299 -8.956 1 98.51 284 ILE A CA 1
ATOM 2388 C C . ILE A 1 284 ? -17.264 -13.8 -7.559 1 98.51 284 ILE A C 1
ATOM 2390 O O . ILE A 1 284 ? -18.059 -13.174 -6.853 1 98.51 284 ILE A O 1
ATOM 2394 N N . ALA A 1 285 ? -16.778 -14.967 -7.213 1 98.51 285 ALA A N 1
ATOM 2395 C CA . ALA A 1 285 ? -16.792 -15.436 -5.83 1 98.51 285 ALA A CA 1
ATOM 2396 C C . ALA A 1 285 ? -15.439 -15.212 -5.161 1 98.51 285 ALA A C 1
ATOM 2398 O O . ALA A 1 285 ? -14.442 -15.833 -5.539 1 98.51 285 ALA A O 1
ATOM 2399 N N . TYR A 1 286 ? -15.404 -14.374 -4.187 1 98.15 286 TYR A N 1
ATOM 2400 C CA . TYR A 1 286 ? -14.142 -14.018 -3.548 1 98.15 286 TYR A CA 1
ATOM 2401 C C . TYR A 1 286 ? -14.081 -14.555 -2.123 1 98.15 286 TYR A C 1
ATOM 2403 O O . TYR A 1 286 ? -14.95 -14.252 -1.302 1 98.15 286 TYR A O 1
ATOM 2411 N N . GLY A 1 287 ? -12.975 -15.293 -1.84 1 97.55 287 GLY A N 1
ATOM 2412 C CA . GLY A 1 287 ? -12.808 -15.869 -0.515 1 97.55 287 GLY A CA 1
ATOM 2413 C C . GLY A 1 287 ? -12.155 -14.918 0.471 1 97.55 287 GLY A C 1
ATOM 2414 O O . GLY A 1 287 ? -11.117 -14.324 0.173 1 97.55 287 GLY A O 1
ATOM 2415 N N . ILE A 1 288 ? -12.78 -14.842 1.598 1 95.77 288 ILE A N 1
ATOM 2416 C CA . ILE A 1 288 ? -12.235 -13.993 2.651 1 95.77 288 ILE A CA 1
ATOM 2417 C C . ILE A 1 288 ? -11.793 -14.855 3.831 1 95.77 288 ILE A C 1
ATOM 2419 O O . ILE A 1 288 ? -12.589 -15.617 4.384 1 95.77 288 ILE A O 1
ATOM 2423 N N . TYR A 1 289 ? -10.563 -14.717 4.164 1 92.46 289 TYR A N 1
ATOM 2424 C CA . TYR A 1 289 ? -10.014 -15.483 5.277 1 92.46 289 TYR A CA 1
ATOM 2425 C C . TYR A 1 289 ? -10.139 -14.711 6.585 1 92.46 289 TYR A C 1
ATOM 2427 O O . TYR A 1 289 ? -10.521 -15.276 7.612 1 92.46 289 TYR A O 1
ATOM 2435 N N . GLU A 1 290 ? -9.763 -13.398 6.491 1 87.49 290 GLU A N 1
ATOM 2436 C CA . GLU A 1 290 ? -9.833 -12.539 7.669 1 87.49 290 GLU A CA 1
ATOM 2437 C C . GLU A 1 290 ? -11.235 -11.965 7.851 1 87.49 290 GLU A C 1
ATOM 2439 O O . GLU A 1 290 ? -11.483 -10.803 7.521 1 87.49 290 GLU A O 1
ATOM 2444 N N . ILE A 1 291 ? -12.001 -12.619 8.587 1 84.6 291 ILE A N 1
ATOM 2445 C CA . ILE A 1 291 ? -13.42 -12.299 8.704 1 84.6 291 ILE A CA 1
ATOM 2446 C C . ILE A 1 291 ? -13.59 -10.968 9.433 1 84.6 291 ILE A C 1
ATOM 2448 O O . ILE A 1 291 ? -14.507 -10.201 9.132 1 84.6 291 ILE A O 1
ATOM 2452 N N . GLU A 1 292 ? -12.633 -10.741 10.242 1 76.38 292 GLU A N 1
ATOM 2453 C CA . GLU A 1 292 ? -12.709 -9.511 11.026 1 76.38 292 GLU A CA 1
ATOM 2454 C C . GLU A 1 292 ? -12.569 -8.28 10.136 1 76.38 292 GLU A C 1
ATOM 2456 O O . GLU A 1 292 ? -13.051 -7.199 10.482 1 76.38 292 GLU A O 1
ATOM 2461 N N . GLN A 1 293 ? -11.995 -8.535 8.961 1 78.21 293 GLN A N 1
ATOM 2462 C CA . GLN A 1 293 ? -11.755 -7.431 8.039 1 78.21 293 GLN A CA 1
ATOM 2463 C C . GLN A 1 293 ? -12.651 -7.538 6.808 1 78.21 293 GLN A C 1
ATOM 2465 O O . GLN A 1 293 ? -12.358 -6.946 5.767 1 78.21 293 GLN A O 1
ATOM 2470 N N . LYS A 1 294 ? -13.657 -8.307 6.909 1 86.9 294 LYS A N 1
ATOM 2471 C CA . LYS A 1 294 ? -14.432 -8.682 5.73 1 86.9 294 LYS A CA 1
ATOM 2472 C C . LYS A 1 294 ? -15.029 -7.454 5.05 1 86.9 294 LYS A C 1
ATOM 2474 O O . LYS A 1 294 ? -15.062 -7.372 3.821 1 86.9 294 LYS A O 1
ATOM 2479 N N . GLU A 1 295 ? -15.478 -6.551 5.798 1 78.38 295 GLU A N 1
ATOM 2480 C CA . GLU A 1 295 ? -16.132 -5.394 5.195 1 78.38 295 GLU A CA 1
ATOM 2481 C C . GLU A 1 295 ? -15.138 -4.552 4.4 1 78.38 295 GLU A C 1
ATOM 2483 O O . GLU A 1 295 ? -15.439 -4.11 3.289 1 78.38 295 GLU A O 1
ATOM 2488 N N . SER A 1 296 ? -13.902 -4.389 4.969 1 73.03 296 SER A N 1
ATOM 2489 C CA . SER A 1 296 ? -12.845 -3.672 4.264 1 73.03 296 SER A CA 1
ATOM 2490 C C . SER A 1 296 ? -12.441 -4.399 2.986 1 73.03 296 SER A C 1
ATOM 2492 O O . SER A 1 296 ? -12.216 -3.767 1.951 1 73.03 296 SER A O 1
ATOM 2494 N N . ILE A 1 297 ? -12.383 -5.585 3.094 1 86.1 297 ILE A N 1
ATOM 2495 C CA . ILE A 1 297 ? -11.979 -6.405 1.957 1 86.1 297 ILE A CA 1
ATOM 2496 C C . ILE A 1 297 ? -13.047 -6.339 0.867 1 86.1 297 ILE A C 1
ATOM 2498 O O . ILE A 1 297 ? -12.731 -6.149 -0.31 1 86.1 297 ILE A O 1
ATOM 2502 N N . LYS A 1 298 ? -14.294 -6.52 1.236 1 87.79 298 LYS A N 1
ATOM 2503 C CA . LYS A 1 298 ? -15.394 -6.458 0.278 1 87.79 298 LYS A CA 1
ATOM 2504 C C . LYS A 1 298 ? -15.387 -5.135 -0.483 1 87.79 298 LYS A C 1
ATOM 2506 O O . LYS A 1 298 ? -15.548 -5.115 -1.705 1 87.79 298 LYS A O 1
ATOM 2511 N N . GLU A 1 299 ? -15.185 -4.232 0.182 1 77.64 299 GLU A N 1
ATOM 2512 C CA . GLU A 1 299 ? -15.19 -2.908 -0.433 1 77.64 299 GLU A CA 1
ATOM 2513 C C . GLU A 1 299 ? -14.065 -2.77 -1.454 1 77.64 299 GLU A C 1
ATOM 2515 O O . GLU A 1 299 ? -14.274 -2.24 -2.548 1 77.64 299 GLU A O 1
ATOM 2520 N N . ARG A 1 300 ? -12.906 -3.067 -0.985 1 82.24 300 ARG A N 1
ATOM 2521 C CA . ARG A 1 300 ? -11.751 -3.016 -1.875 1 82.24 300 ARG A CA 1
ATOM 2522 C C . ARG A 1 300 ? -12.007 -3.812 -3.151 1 82.24 300 ARG A C 1
ATOM 2524 O O . ARG A 1 300 ? -11.802 -3.306 -4.256 1 82.24 300 ARG A O 1
ATOM 2531 N N . ILE A 1 301 ? -12.502 -4.949 -2.968 1 91.32 301 ILE A N 1
ATOM 2532 C CA . ILE A 1 301 ? -12.712 -5.842 -4.102 1 91.32 301 ILE A CA 1
ATOM 2533 C C . ILE A 1 301 ? -13.821 -5.29 -4.995 1 91.32 301 ILE A C 1
ATOM 2535 O O . ILE A 1 301 ? -13.712 -5.323 -6.223 1 91.32 301 ILE A O 1
ATOM 2539 N N . ASN A 1 302 ? -14.852 -4.783 -4.397 1 88.77 302 ASN A N 1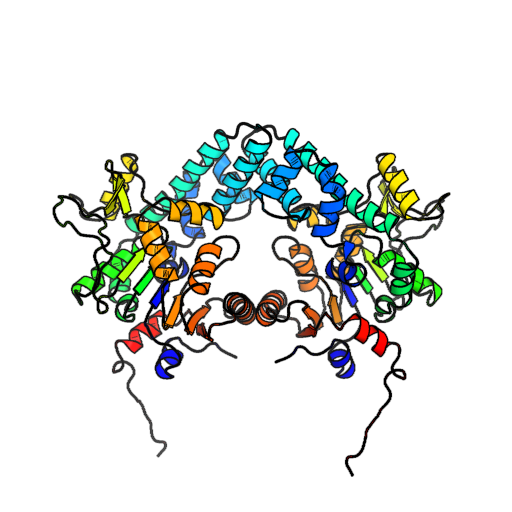
ATOM 2540 C CA . ASN A 1 302 ? -15.939 -4.184 -5.163 1 88.77 302 ASN A CA 1
ATOM 2541 C C . ASN A 1 302 ? -15.447 -3.02 -6.02 1 88.77 302 ASN A C 1
ATOM 2543 O O . ASN A 1 302 ? -15.946 -2.802 -7.125 1 88.77 302 ASN A O 1
ATOM 2547 N N . SER A 1 303 ? -14.518 -2.342 -5.453 1 83.02 303 SER A N 1
ATOM 2548 C CA . SER A 1 303 ? -14.012 -1.185 -6.184 1 83.02 303 SER A CA 1
ATOM 2549 C C . SER A 1 303 ? -13.249 -1.611 -7.434 1 83.02 303 SER A C 1
ATOM 2551 O O . SER A 1 303 ? -13.166 -0.855 -8.404 1 83.02 303 SER A O 1
ATOM 2553 N N . TYR A 1 304 ? -12.672 -2.715 -7.333 1 89.33 304 TYR A N 1
ATOM 2554 C CA . TYR A 1 304 ? -11.93 -3.213 -8.485 1 89.33 304 TYR A CA 1
ATOM 2555 C C . TYR A 1 304 ? -12.875 -3.62 -9.609 1 89.33 304 TYR A C 1
ATOM 2557 O O . TYR A 1 304 ? -12.548 -3.469 -10.789 1 89.33 304 TYR A O 1
ATOM 2565 N N . PHE A 1 305 ? -14.008 -4.211 -9.17 1 92.45 305 PHE A N 1
ATOM 2566 C CA . PHE A 1 305 ? -14.869 -4.874 -10.141 1 92.45 305 PHE A CA 1
ATOM 2567 C C . PHE A 1 305 ? -16.29 -4.328 -10.067 1 92.45 305 PHE A C 1
ATOM 2569 O O . PHE A 1 305 ? -17.248 -5.09 -9.923 1 92.45 305 PHE A O 1
ATOM 2576 N N . SER A 1 306 ? -16.475 -3.125 -10.322 1 83.55 306 SER A N 1
ATOM 2577 C CA . SER A 1 306 ? -17.752 -2.446 -10.133 1 83.55 306 SER A CA 1
ATOM 2578 C C . SER A 1 306 ? -18.795 -2.943 -11.129 1 83.55 306 SER A C 1
ATOM 2580 O O . SER A 1 306 ? -19.996 -2.883 -10.86 1 83.55 306 SER A O 1
ATOM 2582 N N . ASN A 1 307 ? -18.401 -3.454 -12.243 1 88.29 307 ASN A N 1
ATOM 2583 C CA . ASN A 1 307 ? -19.331 -3.895 -13.277 1 88.29 307 ASN A CA 1
ATOM 2584 C C . ASN A 1 307 ? -19.589 -5.397 -13.195 1 88.29 307 ASN A C 1
ATOM 2586 O O . ASN A 1 307 ? -20.214 -5.973 -14.087 1 88.29 307 ASN A O 1
AT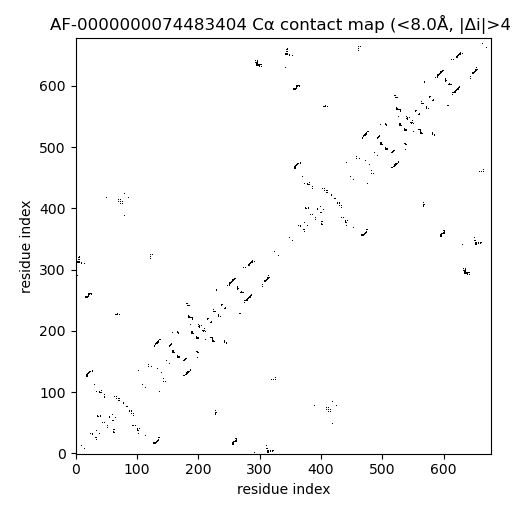OM 2590 N N . LYS A 1 308 ? -19.134 -6.027 -12.191 1 93.04 308 LYS A N 1
ATOM 2591 C CA . LYS A 1 308 ? -19.301 -7.466 -12.008 1 93.04 308 LYS A CA 1
ATOM 2592 C C . LYS A 1 308 ? -20.067 -7.772 -10.724 1 93.04 308 LYS A C 1
ATOM 2594 O O . LYS A 1 308 ? -20.016 -6.998 -9.765 1 93.04 308 LYS A O 1
ATOM 2599 N N . LYS A 1 309 ? -20.87 -8.778 -10.754 1 96.26 309 LYS A N 1
ATOM 2600 C CA . LYS A 1 309 ? -21.538 -9.255 -9.546 1 96.26 309 LYS A CA 1
ATOM 2601 C C . LYS A 1 309 ? -20.57 -10.022 -8.65 1 96.26 309 LYS A C 1
ATOM 2603 O O . LYS A 1 309 ? -19.934 -10.982 -9.091 1 96.26 309 LYS A O 1
ATOM 2608 N N . ILE A 1 310 ? -20.431 -9.621 -7.393 1 97.23 310 ILE A N 1
ATOM 2609 C CA . ILE A 1 310 ? -19.443 -10.232 -6.51 1 97.23 310 ILE A CA 1
ATOM 2610 C C . ILE A 1 310 ? -20.146 -10.874 -5.315 1 97.23 310 ILE A C 1
ATOM 2612 O O . ILE A 1 310 ? -20.988 -10.244 -4.671 1 97.23 310 ILE A O 1
ATOM 2616 N N . TYR A 1 311 ? -19.771 -12.119 -5.1 1 97.34 311 TYR A N 1
ATOM 2617 C CA . TYR A 1 311 ? -20.177 -12.825 -3.89 1 97.34 311 TYR A CA 1
ATOM 2618 C C . TYR A 1 311 ? -18.97 -13.155 -3.02 1 97.34 311 TYR A C 1
ATOM 2620 O O . TYR A 1 311 ? -17.903 -13.502 -3.533 1 97.34 311 TYR A O 1
ATOM 2628 N N . TYR A 1 312 ? -19.194 -13.02 -1.778 1 96.97 312 TYR A N 1
ATOM 2629 C CA . TYR A 1 312 ? -18.116 -13.297 -0.834 1 96.97 312 TYR A CA 1
ATOM 2630 C C . TYR A 1 312 ? -18.41 -14.553 -0.023 1 96.97 312 TYR A C 1
ATOM 2632 O O . TYR A 1 312 ? -19.56 -14.811 0.339 1 96.97 312 TYR A O 1
ATOM 2640 N N . TYR A 1 313 ? -17.357 -15.305 0.231 1 97.3 313 TYR A N 1
ATOM 2641 C CA . TYR A 1 313 ? -17.545 -16.509 1.032 1 97.3 313 TYR A CA 1
ATOM 2642 C C . TYR A 1 313 ? -16.423 -16.666 2.052 1 97.3 313 TYR A C 1
ATOM 2644 O O . TYR A 1 313 ? -15.379 -16.02 1.939 1 97.3 313 TYR A O 1
ATOM 2652 N N . ASN A 1 314 ? -16.677 -17.475 3.089 1 95.9 314 ASN A N 1
ATOM 2653 C CA . ASN A 1 314 ? -15.676 -17.808 4.097 1 95.9 314 ASN A CA 1
ATOM 2654 C C . ASN A 1 314 ? -14.626 -18.77 3.548 1 95.9 314 ASN A C 1
ATOM 2656 O O . ASN A 1 314 ? -14.907 -19.953 3.347 1 95.9 314 ASN A O 1
ATOM 2660 N N . SER A 1 315 ? -13.437 -18.238 3.393 1 95.53 315 SER A N 1
ATOM 2661 C CA . SER A 1 315 ? -12.39 -19.026 2.751 1 95.53 315 SER A CA 1
ATOM 2662 C C . SER A 1 315 ? -12.01 -20.236 3.598 1 95.53 315 SER A C 1
ATOM 2664 O O . SER A 1 315 ? -11.502 -21.231 3.076 1 95.53 315 SER A O 1
ATOM 2666 N N . ARG A 1 316 ? -12.285 -20.287 4.842 1 93.1 316 ARG A N 1
ATOM 2667 C CA . ARG A 1 316 ? -11.893 -21.351 5.76 1 93.1 316 ARG A CA 1
ATOM 2668 C C . ARG A 1 316 ? -12.691 -22.624 5.497 1 93.1 316 ARG A C 1
ATOM 2670 O O . ARG A 1 316 ? -12.264 -23.718 5.87 1 93.1 316 ARG A O 1
ATOM 2677 N N . ASP A 1 317 ? -13.777 -22.463 4.854 1 92.28 317 ASP A N 1
ATOM 2678 C CA . ASP A 1 317 ? -14.636 -23.616 4.605 1 92.28 317 ASP A CA 1
ATOM 2679 C C . ASP A 1 317 ? -14.523 -24.082 3.155 1 92.28 317 ASP A C 1
ATOM 2681 O O . ASP A 1 317 ? -15.267 -24.965 2.721 1 92.28 317 ASP A O 1
ATOM 2685 N N . PHE A 1 318 ? -13.654 -23.559 2.421 1 96.45 318 PHE A N 1
ATOM 2686 C CA . PHE A 1 318 ? -13.592 -23.779 0.981 1 96.45 318 PHE A CA 1
ATOM 2687 C C . PHE A 1 318 ? -13.339 -25.249 0.669 1 96.45 318 PHE A C 1
ATOM 2689 O O . PHE A 1 318 ? -14.046 -25.847 -0.145 1 96.45 318 PHE A O 1
ATOM 2696 N N . PHE A 1 319 ? -12.427 -25.898 1.321 1 94.6 319 PHE A N 1
ATOM 2697 C CA . PHE A 1 319 ? -12.067 -27.276 1.005 1 94.6 319 PHE A CA 1
ATOM 2698 C C . PHE A 1 319 ? -13.186 -28.232 1.401 1 94.6 319 PHE A C 1
ATOM 2700 O O . PHE A 1 319 ? -13.447 -29.213 0.702 1 94.6 319 PHE A O 1
ATOM 2707 N N . ASN A 1 320 ? -13.819 -27.895 2.504 1 92.9 320 ASN A N 1
ATOM 2708 C CA . ASN A 1 320 ? -14.996 -28.68 2.86 1 92.9 320 ASN A CA 1
ATOM 2709 C C . ASN A 1 320 ? -16.113 -28.513 1.833 1 92.9 320 ASN A C 1
ATOM 2711 O O . ASN A 1 320 ? -16.797 -29.479 1.491 1 92.9 320 ASN A O 1
ATOM 2715 N N . SER A 1 321 ? -16.267 -27.309 1.379 1 95.02 321 SER A N 1
ATOM 2716 C CA . SER A 1 321 ? -17.31 -27.01 0.404 1 95.02 321 SER A CA 1
ATOM 2717 C C . SER A 1 321 ? -17.092 -27.783 -0.893 1 95.02 321 SER A C 1
ATOM 2719 O O . SER A 1 321 ? -18.026 -28.384 -1.428 1 95.02 321 SER A O 1
ATOM 2721 N N . VAL A 1 322 ? -15.857 -27.752 -1.407 1 95.36 322 VAL A N 1
ATOM 2722 C CA . VAL A 1 322 ? -15.606 -28.422 -2.679 1 95.36 322 VAL A CA 1
ATOM 2723 C C . VAL A 1 322 ? -15.724 -29.934 -2.498 1 95.36 322 VAL A C 1
ATOM 2725 O O . VAL A 1 322 ? -16.16 -30.642 -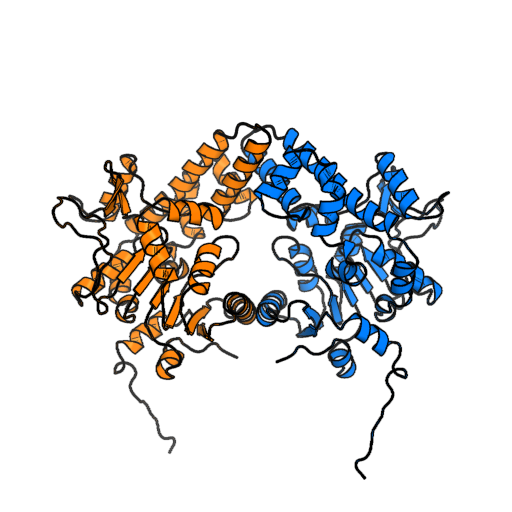3.408 1 95.36 322 VAL A O 1
ATOM 2728 N N . TYR A 1 323 ? -15.379 -30.44 -1.31 1 92.73 323 TYR A N 1
ATOM 2729 C CA . TYR A 1 323 ? -15.587 -31.851 -1.004 1 92.73 323 TYR A CA 1
ATOM 2730 C C . TYR A 1 323 ? -17.068 -32.208 -1.055 1 92.73 323 TYR A C 1
ATOM 2732 O O . TYR A 1 323 ? -17.456 -33.189 -1.693 1 92.73 323 TYR A O 1
ATOM 2740 N N . GLU A 1 324 ? -17.893 -31.405 -0.499 1 92.96 324 GLU A N 1
ATOM 2741 C CA . GLU A 1 324 ? -19.325 -31.672 -0.407 1 92.96 324 GLU A CA 1
ATOM 2742 C C . GLU A 1 324 ? -20 -31.542 -1.77 1 92.96 324 GLU A C 1
ATOM 2744 O O . GLU A 1 324 ? -20.952 -32.266 -2.068 1 92.96 324 GLU A O 1
ATOM 2749 N N . ILE A 1 325 ? -19.551 -30.642 -2.521 1 93.5 325 ILE A N 1
ATOM 2750 C CA . ILE A 1 325 ? -20.101 -30.443 -3.857 1 93.5 325 ILE A CA 1
ATOM 2751 C C . ILE A 1 325 ? -19.886 -31.7 -4.696 1 93.5 325 ILE A C 1
ATOM 2753 O O . ILE A 1 325 ? -20.753 -32.083 -5.485 1 93.5 325 ILE A O 1
ATOM 2757 N N . ASN A 1 326 ? -18.746 -32.379 -4.473 1 91.46 326 ASN A N 1
ATOM 2758 C CA . ASN A 1 326 ? -18.39 -33.553 -5.263 1 91.46 326 ASN A CA 1
ATOM 2759 C C . ASN A 1 326 ? -18.926 -34.835 -4.633 1 91.46 326 ASN A C 1
ATOM 2761 O O . ASN A 1 326 ? -18.928 -35.89 -5.27 1 91.46 326 ASN A O 1
ATOM 2765 N N . ASN A 1 327 ? -19.389 -34.705 -3.32 1 86.71 327 ASN A N 1
ATOM 2766 C CA . ASN A 1 327 ? -19.95 -35.839 -2.593 1 86.71 327 ASN A CA 1
ATOM 2767 C C . ASN A 1 327 ? -21.265 -35.472 -1.911 1 86.71 327 ASN A C 1
ATOM 2769 O O . ASN A 1 327 ? -21.334 -35.407 -0.682 1 86.71 327 ASN A O 1
ATOM 2773 N N . PRO A 1 328 ? -22.303 -35.258 -2.705 1 73.57 328 PRO A N 1
ATOM 2774 C CA . PRO A 1 328 ? -23.555 -34.776 -2.117 1 73.57 328 PRO A CA 1
ATOM 2775 C C . PRO A 1 328 ? -24.144 -35.752 -1.101 1 73.57 328 PRO A C 1
ATOM 2777 O O . PRO A 1 328 ? -24.847 -35.337 -0.176 1 73.57 328 PRO A O 1
ATOM 2780 N N . LEU A 1 329 ? -24.072 -37.188 -1.239 1 66.94 329 LEU A N 1
ATOM 2781 C CA . LEU A 1 329 ? -24.64 -38.175 -0.329 1 66.94 329 LEU A CA 1
ATOM 2782 C C . LEU A 1 329 ? -23.852 -38.23 0.976 1 66.94 329 LEU A C 1
ATOM 2784 O O . LEU A 1 329 ? -24.295 -38.844 1.949 1 66.94 329 LEU A O 1
ATOM 2788 N N . ALA A 1 330 ? -22.738 -37.85 1.162 1 54.85 330 ALA A N 1
ATOM 2789 C CA . ALA A 1 330 ? -21.959 -37.925 2.395 1 54.85 330 ALA A CA 1
ATOM 2790 C C . ALA A 1 330 ? -22.676 -37.216 3.541 1 54.85 330 ALA A C 1
ATOM 2792 O O . ALA A 1 330 ? -22.642 -37.679 4.683 1 54.85 330 ALA A O 1
ATOM 2793 N N . PHE A 1 331 ? -23.275 -36.025 3.592 1 48.76 331 PHE A N 1
ATOM 2794 C CA . PHE A 1 331 ? -24.058 -35.375 4.637 1 48.76 331 PHE A CA 1
ATOM 2795 C C . PHE A 1 331 ? -25.55 -35.531 4.37 1 48.76 331 PHE A C 1
ATOM 2797 O O . PHE A 1 331 ? -26.129 -34.772 3.589 1 48.76 331 PHE A O 1
ATOM 2804 N N . GLY A 1 332 ? -26.117 -36.709 4.336 1 38.99 332 GLY A N 1
ATOM 2805 C CA . GLY A 1 332 ? -27.54 -37.002 4.28 1 38.99 332 GLY A CA 1
ATOM 2806 C C . GLY A 1 332 ? -28.347 -36.243 5.316 1 38.99 332 GLY A C 1
ATOM 2807 O O . GLY A 1 332 ? -27.8 -35.778 6.317 1 38.99 332 GLY A O 1
ATOM 2808 N N . SER A 1 333 ? -29.74 -36.009 5.011 1 35.85 333 SER A N 1
ATOM 2809 C CA . SER A 1 333 ? -30.954 -35.416 5.564 1 35.85 333 SER A CA 1
ATOM 2810 C C . SER A 1 333 ? -31.272 -35.99 6.94 1 35.85 333 SER A C 1
ATOM 2812 O O . SER A 1 333 ? -31.808 -37.095 7.049 1 35.85 333 SER A O 1
ATOM 2814 N N . TYR A 1 334 ? -30.6 -36.077 7.946 1 32.74 334 TYR A N 1
ATOM 2815 C CA . TYR A 1 334 ? -31.368 -36.313 9.164 1 32.74 334 TYR A CA 1
ATOM 2816 C C . TYR A 1 334 ? -32.433 -35.241 9.354 1 32.74 334 TYR A C 1
ATOM 2818 O O . TYR A 1 334 ? -32.125 -34.113 9.748 1 32.74 334 TYR A O 1
ATOM 2826 N N . SER A 1 335 ? -33.463 -35.199 8.476 1 30.9 335 SER A N 1
ATOM 2827 C CA . SER A 1 335 ? -34.775 -34.602 8.701 1 30.9 335 SER A CA 1
ATOM 2828 C C . SER A 1 335 ? -35.473 -35.238 9.898 1 30.9 335 SER A C 1
ATOM 2830 O O . SER A 1 335 ? -36.01 -36.343 9.795 1 30.9 335 SER A O 1
ATOM 2832 N N . ILE A 1 336 ? -35.186 -35.202 11.21 1 25.21 336 ILE A N 1
ATOM 2833 C CA . ILE A 1 336 ? -36.119 -35.443 12.305 1 25.21 336 ILE A CA 1
ATOM 2834 C C . ILE A 1 336 ? -37.318 -34.506 12.177 1 25.21 336 ILE A C 1
ATOM 2836 O O . ILE A 1 336 ? -37.158 -33.284 12.154 1 25.21 336 ILE A O 1
ATOM 2840 N N . LYS A 1 337 ? -38.521 -35.091 11.791 1 26.29 337 LYS A N 1
ATOM 2841 C CA . LYS A 1 337 ? -39.908 -34.732 12.072 1 26.29 337 LYS A CA 1
ATOM 2842 C C . LYS A 1 337 ? -40.148 -34.594 13.573 1 26.29 337 LYS A C 1
ATOM 2844 O O . LYS A 1 337 ? -39.775 -35.476 14.349 1 26.29 337 LYS A O 1
ATOM 2849 N N . GLN A 1 338 ? -40.151 -33.412 14.188 1 22.47 338 GLN A N 1
ATOM 2850 C CA . GLN A 1 338 ? -41.101 -33.248 15.283 1 22.47 338 GLN A CA 1
ATOM 2851 C C . GLN A 1 338 ? -42.425 -33.94 14.97 1 22.47 338 GLN A C 1
ATOM 2853 O O . GLN A 1 338 ? -43.127 -33.554 14.034 1 22.47 338 GLN A O 1
ATOM 2858 N N . ILE A 1 339 ? -42.496 -35.207 15.321 1 19.45 339 ILE A N 1
ATOM 2859 C CA . ILE A 1 339 ? -43.707 -35.736 15.938 1 19.45 339 ILE A CA 1
ATOM 2860 C C . ILE A 1 339 ? -43.922 -35.079 17.3 1 19.45 339 ILE A C 1
ATOM 2862 O O . ILE A 1 339 ? -42.981 -34.941 18.085 1 19.45 339 ILE A O 1
ATOM 2866 N N . MET B 1 1 ? -26.519 1.544 -0.923 1 54.48 1 MET B N 1
ATOM 2867 C CA . MET B 1 1 ? -27.211 2.634 -0.241 1 54.48 1 MET B CA 1
ATOM 2868 C C . MET B 1 1 ? -26.337 3.883 -0.186 1 54.48 1 MET B C 1
ATOM 2870 O O . MET B 1 1 ? -25.109 3.785 -0.132 1 54.48 1 MET B O 1
ATOM 2874 N N . SER B 1 2 ? -26.88 5.081 -0.446 1 80.96 2 SER B N 1
ATOM 2875 C CA . SER B 1 2 ? -26.22 6.382 -0.434 1 80.96 2 SER B CA 1
ATOM 2876 C C . SER B 1 2 ? -25.715 6.733 0.962 1 80.96 2 SER B C 1
ATOM 2878 O O . SER B 1 2 ? -26.27 6.274 1.962 1 80.96 2 SER B O 1
ATOM 2880 N N . LEU B 1 3 ? -24.561 7.372 1.123 1 91.86 3 LEU B N 1
ATOM 2881 C CA . LEU B 1 3 ? -24.024 7.83 2.4 1 91.86 3 LEU B CA 1
ATOM 2882 C C . LEU B 1 3 ? -24.82 9.018 2.93 1 91.86 3 LEU B C 1
ATOM 2884 O O . LEU B 1 3 ? -25.212 9.9 2.162 1 91.86 3 LEU B O 1
ATOM 2888 N N . PRO B 1 4 ? -25.197 8.991 4.247 1 94.74 4 PRO B N 1
ATOM 2889 C CA . PRO B 1 4 ? -25.832 10.18 4.82 1 94.74 4 PRO B CA 1
ATOM 2890 C C . PRO B 1 4 ? -24.92 11.405 4.797 1 94.74 4 PRO B C 1
ATOM 2892 O O . PRO B 1 4 ? -23.708 11.273 4.611 1 94.74 4 PRO B O 1
ATOM 2895 N N . SER B 1 5 ? -25.568 12.546 4.918 1 95.37 5 SER B N 1
ATOM 2896 C CA . SER B 1 5 ? -24.783 13.756 5.132 1 95.37 5 SER B CA 1
ATOM 2897 C C . SER B 1 5 ? -24.266 13.834 6.565 1 95.37 5 SER B C 1
ATOM 2899 O O . SER B 1 5 ? -24.785 13.157 7.455 1 95.37 5 SER B O 1
ATOM 2901 N N . TYR B 1 6 ? -23.23 14.616 6.75 1 97.37 6 TYR B N 1
ATOM 2902 C CA . TYR B 1 6 ? -22.718 14.832 8.098 1 97.37 6 TYR B CA 1
ATOM 2903 C C . TYR B 1 6 ? -23.795 15.418 9.004 1 97.37 6 TYR B C 1
ATOM 2905 O O . TYR B 1 6 ? -23.916 15.028 10.167 1 97.37 6 TYR B O 1
ATOM 2913 N N . LYS B 1 7 ? -24.606 16.312 8.507 1 96.33 7 LYS B N 1
ATOM 2914 C CA . LYS B 1 7 ? -25.684 16.945 9.262 1 96.33 7 LYS B CA 1
ATOM 2915 C C . LYS B 1 7 ? -26.724 15.919 9.701 1 96.33 7 LYS B C 1
ATOM 2917 O O . LYS B 1 7 ? -27.262 16.007 10.807 1 96.33 7 LYS B O 1
ATOM 2922 N N . GLN B 1 8 ? -27.003 15.042 8.826 1 96.07 8 GLN B N 1
ATOM 2923 C CA . GLN B 1 8 ? -27.971 14.002 9.158 1 96.07 8 GLN B CA 1
ATOM 2924 C C . GLN B 1 8 ? -27.518 13.194 10.37 1 96.07 8 GLN B C 1
ATOM 2926 O O . GLN B 1 8 ? -28.313 12.914 11.269 1 96.07 8 GLN B O 1
ATOM 2931 N N . LEU B 1 9 ? -26.26 12.831 10.4 1 97.55 9 LEU B N 1
ATOM 2932 C CA . LEU B 1 9 ? -25.722 12.082 11.53 1 97.55 9 LEU B CA 1
ATOM 2933 C C . LEU B 1 9 ? -25.778 12.912 12.808 1 97.55 9 LEU B C 1
ATOM 2935 O O . LEU B 1 9 ? -26.06 12.382 13.886 1 97.55 9 LEU B O 1
ATOM 2939 N N . TYR B 1 10 ? -25.503 14.181 12.628 1 97.42 10 TYR B N 1
ATOM 2940 C CA . TYR B 1 10 ? -25.536 15.108 13.754 1 97.42 10 TYR B CA 1
ATOM 2941 C C . TYR B 1 10 ? -26.953 15.26 14.294 1 97.42 10 TYR B C 1
ATOM 2943 O O . TYR B 1 10 ? -27.174 15.183 15.504 1 97.42 10 TYR B O 1
ATOM 2951 N N . ASP B 1 11 ? -27.928 15.43 13.411 1 95.77 11 ASP B N 1
ATOM 2952 C CA . ASP B 1 11 ? -29.323 15.628 13.794 1 95.77 11 ASP B CA 1
ATOM 2953 C C . ASP B 1 11 ? -29.887 14.383 14.474 1 95.77 11 ASP B C 1
ATOM 2955 O O . ASP B 1 11 ? -30.73 14.485 15.367 1 95.77 11 ASP B O 1
ATOM 2959 N N . GLU B 1 12 ? -29.363 13.265 14.042 1 96.9 12 GLU B N 1
ATOM 2960 C CA . GLU B 1 12 ? -29.83 11.998 14.598 1 96.9 12 GLU B CA 1
ATOM 2961 C C . GLU B 1 12 ? -29.096 11.66 15.892 1 96.9 12 GLU B C 1
ATOM 2963 O O . GLU B 1 12 ? -29.298 10.587 16.464 1 96.9 12 GLU B O 1
ATOM 2968 N N . GLN B 1 13 ? -28.201 12.532 16.335 1 96.21 13 GLN B N 1
ATOM 2969 C CA . GLN B 1 13 ? -27.447 12.422 17.579 1 96.21 13 GLN B CA 1
ATOM 2970 C C . GLN B 1 13 ? -26.555 11.184 17.575 1 96.21 13 GLN B C 1
ATOM 2972 O O . GLN B 1 13 ? -26.28 10.606 18.629 1 96.21 13 GLN B O 1
ATOM 2977 N N . LYS B 1 14 ? -26.199 10.806 16.411 1 97.4 14 LYS B N 1
ATOM 2978 C CA . LYS B 1 14 ? -25.274 9.685 16.276 1 97.4 14 LYS B CA 1
ATOM 2979 C C . LYS B 1 14 ? -23.833 10.128 16.513 1 97.4 14 LYS B C 1
ATOM 2981 O O . LYS B 1 14 ? -22.989 9.324 16.913 1 97.4 14 LYS B O 1
ATOM 2986 N N . ILE B 1 15 ? -23.604 11.374 16.124 1 97.84 15 ILE B N 1
ATOM 2987 C CA . ILE B 1 15 ? -22.266 11.928 16.299 1 97.84 15 ILE B CA 1
ATOM 2988 C C . ILE B 1 15 ? -22.35 13.242 17.072 1 97.84 15 ILE B C 1
ATOM 2990 O O . ILE B 1 15 ? -23.404 13.88 17.113 1 97.84 15 ILE B O 1
ATOM 2994 N N . GLN B 1 16 ? -21.256 13.557 17.701 1 97.72 16 GLN B N 1
ATOM 2995 C CA . GLN B 1 16 ? -21.05 14.863 18.318 1 97.72 16 GLN B CA 1
ATOM 2996 C C . GLN B 1 16 ? -19.844 15.574 17.71 1 97.72 16 GLN B C 1
ATOM 2998 O O . GLN B 1 16 ? -19.063 14.966 16.976 1 97.72 16 GLN B O 1
ATOM 3003 N N . THR B 1 17 ? -19.751 16.828 17.979 1 97.74 17 THR B N 1
ATOM 3004 C CA . THR B 1 17 ? -18.706 17.643 17.37 1 97.74 17 THR B CA 1
ATOM 3005 C C . THR B 1 17 ? -17.59 17.927 18.371 1 97.74 17 THR B C 1
ATOM 3007 O O . THR B 1 17 ? -17.167 19.074 18.528 1 97.74 17 THR B O 1
ATOM 3010 N N . ASP B 1 18 ? -17.119 16.89 19.013 1 97.7 18 ASP B N 1
ATOM 3011 C CA . ASP B 1 18 ? -16.071 17.054 20.015 1 97.7 18 ASP B CA 1
ATOM 3012 C C . ASP B 1 18 ? -14.725 17.353 19.358 1 97.7 18 ASP B C 1
ATOM 3014 O O . ASP B 1 18 ? -14.084 18.358 19.673 1 97.7 18 ASP B O 1
ATOM 3018 N N . HIS B 1 19 ? -14.306 16.465 18.461 1 98.43 19 HIS B N 1
ATOM 3019 C CA . HIS B 1 19 ? -12.975 16.551 17.87 1 98.43 19 HIS B CA 1
ATOM 3020 C C . HIS B 1 19 ? -13.036 16.416 16.353 1 98.43 19 HIS B C 1
ATOM 3022 O O . HIS B 1 19 ? -13.914 15.732 15.821 1 98.43 19 HIS B O 1
ATOM 3028 N N . LEU B 1 20 ? -12.068 17.06 15.65 1 98.66 20 LEU B N 1
ATOM 3029 C CA . LEU B 1 20 ? -11.938 16.985 14.199 1 98.66 20 LEU B CA 1
ATOM 3030 C C . LEU B 1 20 ? -10.499 16.677 13.798 1 98.66 20 LEU B C 1
ATOM 3032 O O . LEU B 1 20 ? -9.561 17.285 14.318 1 98.66 20 LEU B O 1
ATOM 3036 N N . LEU B 1 21 ? -10.289 15.673 12.98 1 98.72 21 LEU B N 1
ATOM 3037 C CA . LEU B 1 21 ? -9.016 15.395 12.325 1 98.72 21 LEU B CA 1
ATOM 3038 C C . LEU B 1 21 ? -9.109 15.654 10.825 1 98.72 21 LEU B C 1
ATOM 3040 O O . LEU B 1 21 ? -9.959 15.078 10.143 1 98.72 21 LEU B O 1
ATOM 3044 N N . ILE B 1 22 ? -8.206 16.566 10.321 1 97.88 22 ILE B N 1
ATOM 3045 C CA . ILE B 1 22 ? -8.299 16.901 8.904 1 97.88 22 ILE B CA 1
ATOM 3046 C C . ILE B 1 22 ? -6.994 16.535 8.201 1 97.88 22 ILE B C 1
ATOM 3048 O O . ILE B 1 22 ? -5.915 16.631 8.791 1 97.88 22 ILE B O 1
ATOM 3052 N N . GLY B 1 23 ? -7.141 16.117 6.981 1 95.22 23 GLY B N 1
ATOM 3053 C CA . GLY B 1 23 ? -6.022 15.84 6.095 1 95.22 23 GLY B CA 1
ATOM 3054 C C . GLY B 1 23 ? -6.032 16.688 4.837 1 95.22 23 GLY B C 1
ATOM 3055 O O . GLY B 1 23 ? -6.706 17.719 4.783 1 95.22 23 GLY B O 1
ATOM 3056 N N . ASN B 1 24 ? -5.315 16.295 3.894 1 91.23 24 ASN B N 1
ATOM 3057 C CA . ASN B 1 24 ? -5.11 17.09 2.688 1 91.23 24 ASN B CA 1
ATOM 3058 C C . ASN B 1 24 ? -6.421 17.335 1.947 1 91.23 24 ASN B C 1
ATOM 3060 O O . ASN B 1 24 ? -6.581 18.358 1.279 1 91.23 24 ASN B O 1
ATOM 3064 N N . GLY B 1 25 ? -7.327 16.445 2.11 1 94.41 25 GLY B N 1
ATOM 3065 C CA . GLY B 1 25 ? -8.619 16.63 1.469 1 94.41 25 GLY B CA 1
ATOM 3066 C C . GLY B 1 25 ? -9.345 17.875 1.94 1 94.41 25 GLY B C 1
ATOM 3067 O O . GLY B 1 25 ? -10.113 18.476 1.184 1 94.41 25 GLY B O 1
ATOM 3068 N N . PHE B 1 26 ? -9.106 18.241 3.115 1 95.92 26 PHE B N 1
ATOM 3069 C CA . PHE B 1 26 ? -9.72 19.447 3.658 1 95.92 26 PHE B CA 1
ATOM 3070 C C . PHE B 1 26 ? -9.233 20.684 2.913 1 95.92 26 PHE B C 1
ATOM 3072 O O . PHE B 1 26 ? -10.037 21.516 2.487 1 95.92 26 PHE B O 1
ATOM 3079 N N . SER B 1 27 ? -7.918 20.745 2.738 1 93.1 27 SER B N 1
ATOM 3080 C CA . SER B 1 27 ? -7.329 21.89 2.051 1 93.1 27 SER B CA 1
ATOM 3081 C C . SER B 1 27 ? -7.741 21.925 0.583 1 93.1 27 SER B C 1
ATOM 3083 O O . SER B 1 27 ? -8.062 22.988 0.048 1 93.1 27 SER B O 1
ATOM 3085 N N . VAL B 1 28 ? -7.768 20.802 0.017 1 92.81 28 VAL B N 1
ATOM 3086 C CA . VAL B 1 28 ? -8.118 20.698 -1.395 1 92.81 28 VAL B CA 1
ATOM 3087 C C . VAL B 1 28 ? -9.575 21.11 -1.598 1 92.81 28 VAL B C 1
ATOM 3089 O O . VAL B 1 28 ? -9.916 21.729 -2.609 1 92.81 28 VAL B O 1
ATOM 3092 N N . ALA B 1 29 ? -10.396 20.761 -0.65 1 92.46 29 ALA B N 1
ATOM 3093 C CA . ALA B 1 29 ? -11.814 21.096 -0.75 1 92.46 29 ALA B CA 1
ATOM 3094 C C . ALA B 1 29 ? -12.027 22.605 -0.675 1 92.46 29 ALA B C 1
ATOM 3096 O O . ALA B 1 29 ? -12.963 23.138 -1.277 1 92.46 29 ALA B O 1
ATOM 3097 N N . ILE B 1 30 ? -11.175 23.237 0.033 1 90.98 30 ILE B N 1
ATOM 3098 C CA . ILE B 1 30 ? -11.278 24.684 0.186 1 90.98 30 ILE B CA 1
ATOM 3099 C C . ILE B 1 30 ? -10.568 25.378 -0.974 1 90.98 30 ILE B C 1
ATOM 3101 O O . ILE B 1 30 ? -11.059 26.381 -1.5 1 90.98 30 ILE B O 1
ATOM 3105 N N . TRP B 1 31 ? -9.478 24.792 -1.342 1 90.36 31 TRP B N 1
ATOM 3106 C CA . TRP B 1 31 ? -8.601 25.374 -2.353 1 90.36 31 TRP B CA 1
ATOM 3107 C C . TRP B 1 31 ? -7.993 24.29 -3.236 1 90.36 31 TRP B C 1
ATOM 3109 O O . TRP B 1 31 ? -6.942 23.732 -2.911 1 90.36 31 TRP B O 1
ATOM 3119 N N . ARG B 1 32 ? -8.459 24.068 -4.379 1 88.48 32 ARG B N 1
ATOM 3120 C CA . ARG B 1 32 ? -8.165 22.931 -5.246 1 88.48 32 ARG B CA 1
ATOM 3121 C C . ARG B 1 32 ? -6.695 22.918 -5.651 1 88.48 32 ARG B C 1
ATOM 3123 O O . ARG B 1 32 ? -6.12 21.853 -5.887 1 88.48 32 ARG B O 1
ATOM 3130 N N . ASP B 1 33 ? -6.083 23.991 -5.645 1 89.28 33 ASP B N 1
ATOM 3131 C CA . ASP B 1 33 ? -4.708 24.098 -6.124 1 89.28 33 ASP B CA 1
ATOM 3132 C C . ASP B 1 33 ? -3.736 23.427 -5.155 1 89.28 33 ASP B C 1
ATOM 3134 O O . ASP B 1 33 ? -2.573 23.198 -5.494 1 89.28 33 ASP B O 1
ATOM 3138 N N . PHE B 1 34 ? -4.25 22.98 -4.069 1 89.08 34 PHE B N 1
ATOM 3139 C CA . PHE B 1 34 ? -3.396 22.287 -3.111 1 89.08 34 PHE B CA 1
ATOM 3140 C C . PHE B 1 34 ? -3.304 20.802 -3.441 1 89.08 34 PHE B C 1
ATOM 3142 O O . PHE B 1 34 ? -2.601 20.052 -2.761 1 89.08 34 PHE B O 1
ATOM 3149 N N . ASN B 1 35 ? -3.908 20.384 -4.479 1 90.28 35 ASN B N 1
ATOM 3150 C CA . ASN B 1 35 ? -3.723 18.99 -4.87 1 90.28 35 ASN B CA 1
ATOM 3151 C C . ASN B 1 35 ? -2.324 18.745 -5.426 1 90.28 35 ASN B C 1
ATOM 3153 O O . ASN B 1 35 ? -1.681 19.667 -5.931 1 90.28 35 ASN B O 1
ATOM 3157 N N . TYR B 1 36 ? -1.913 17.531 -5.441 1 87.37 36 TYR B N 1
ATOM 3158 C CA . TYR B 1 36 ? -0.531 17.192 -5.758 1 87.37 36 TYR B CA 1
ATOM 3159 C C . TYR B 1 36 ? -0.219 17.485 -7.221 1 87.37 36 TYR B C 1
ATOM 3161 O O . TYR B 1 36 ? 0.905 17.861 -7.56 1 87.37 36 TYR B O 1
ATOM 3169 N N . GLN B 1 37 ? -1.143 17.313 -8.066 1 92.07 37 GLN B N 1
ATOM 3170 C CA . GLN B 1 37 ? -0.944 17.626 -9.477 1 92.07 37 GLN B CA 1
ATOM 3171 C C . GLN B 1 37 ? -0.582 19.096 -9.669 1 92.07 37 GLN B C 1
ATOM 3173 O O . GLN B 1 37 ? 0.379 19.418 -10.371 1 92.07 37 GLN B O 1
ATOM 3178 N N . SER B 1 38 ? -1.34 19.905 -9.022 1 92.14 38 SER B N 1
ATOM 3179 C CA . SER B 1 38 ? -1.099 21.342 -9.107 1 92.14 38 SER B CA 1
ATOM 3180 C C . SER B 1 38 ? 0.247 21.713 -8.493 1 92.14 38 SER B C 1
ATOM 3182 O O . SER B 1 38 ? 1.007 22.49 -9.076 1 92.14 38 SER B O 1
ATOM 3184 N N . LEU B 1 39 ? 0.52 21.181 -7.335 1 92.3 39 LEU B N 1
ATOM 3185 C CA . LEU B 1 39 ? 1.777 21.482 -6.658 1 92.3 39 LEU B CA 1
ATOM 3186 C C . LEU B 1 39 ? 2.968 21.085 -7.524 1 92.3 39 LEU B C 1
ATOM 3188 O O . LEU B 1 39 ? 3.945 21.831 -7.623 1 92.3 39 LEU B O 1
ATOM 3192 N N . TYR B 1 40 ? 2.91 19.945 -8.178 1 96.13 40 TYR B N 1
ATOM 3193 C CA . TYR B 1 40 ? 3.98 19.477 -9.052 1 96.13 40 TYR B CA 1
ATOM 3194 C C . TYR B 1 40 ? 4.138 20.392 -10.26 1 96.13 40 TYR B C 1
ATOM 3196 O O . TYR B 1 40 ? 5.256 20.766 -10.622 1 96.13 40 TYR B O 1
ATOM 3204 N N . GLU B 1 41 ? 3.047 20.769 -10.874 1 95.67 41 GLU B N 1
ATOM 3205 C CA . GLU B 1 41 ? 3.072 21.566 -12.097 1 95.67 41 GLU B CA 1
ATOM 3206 C C . GLU B 1 41 ? 3.687 22.94 -11.848 1 95.67 41 GLU B C 1
ATOM 3208 O O . GLU B 1 41 ? 4.373 23.485 -12.716 1 95.67 41 GLU B O 1
ATOM 3213 N N . ILE B 1 42 ? 3.468 23.432 -10.715 1 93.93 42 ILE B N 1
ATOM 3214 C CA . ILE B 1 42 ? 3.985 24.744 -10.341 1 93.93 42 ILE B CA 1
ATOM 3215 C C . ILE B 1 42 ? 5.51 24.703 -10.296 1 93.93 42 ILE B C 1
ATOM 3217 O O . ILE B 1 42 ? 6.175 25.662 -10.697 1 93.93 42 ILE B O 1
ATOM 3221 N N . GLU B 1 43 ? 6.079 23.585 -9.846 1 94.91 43 GLU B N 1
ATOM 3222 C CA . GLU B 1 43 ? 7.513 23.548 -9.577 1 94.91 43 GLU B CA 1
ATOM 3223 C C . GLU B 1 43 ? 8.256 22.759 -10.651 1 94.91 43 GLU B C 1
ATOM 3225 O O . GLU B 1 43 ? 9.484 22.821 -10.738 1 94.91 43 GLU B O 1
ATOM 3230 N N . GLU B 1 44 ? 7.563 22.07 -11.508 1 96.61 44 GLU B N 1
ATOM 3231 C CA . GLU B 1 44 ? 8.147 21.122 -12.452 1 96.61 44 GLU B CA 1
ATOM 3232 C C . GLU B 1 44 ? 9.271 21.767 -13.258 1 96.61 44 GLU B C 1
ATOM 3234 O O . GLU B 1 44 ? 10.342 21.179 -13.419 1 96.61 44 GLU B O 1
ATOM 3239 N N . LYS B 1 45 ? 9.086 22.966 -13.772 1 95.54 45 LYS B N 1
ATOM 3240 C CA . LYS B 1 45 ? 10.034 23.631 -14.661 1 95.54 45 LYS B CA 1
ATOM 3241 C C . LYS B 1 45 ? 11.308 24.018 -13.915 1 95.54 45 LYS B C 1
ATOM 3243 O O . LYS B 1 45 ? 12.352 24.239 -14.532 1 95.54 45 LYS B O 1
ATOM 3248 N N . PHE B 1 46 ? 11.32 24.112 -12.603 1 96.12 46 PHE B N 1
ATOM 3249 C CA . PHE B 1 46 ? 12.463 24.547 -11.809 1 96.12 46 PHE B CA 1
ATOM 3250 C C . PHE B 1 46 ? 13.223 23.349 -11.252 1 96.12 46 PHE B C 1
ATOM 3252 O O . PHE B 1 46 ? 14.315 23.501 -10.701 1 96.12 46 PHE B O 1
ATOM 3259 N N . MET B 1 47 ? 12.704 22.17 -11.382 1 96.64 47 MET B N 1
ATOM 3260 C CA . MET B 1 47 ? 13.313 20.97 -10.815 1 96.64 47 MET B CA 1
ATOM 3261 C C . MET B 1 47 ? 14.438 20.457 -11.708 1 96.64 47 MET B C 1
ATOM 3263 O O . MET B 1 47 ? 14.38 20.599 -12.931 1 96.64 47 MET B O 1
ATOM 3267 N N . GLU B 1 48 ? 15.414 19.906 -11.025 1 97.05 48 GLU B N 1
ATOM 3268 C CA . GLU B 1 48 ? 16.481 19.237 -11.762 1 97.05 48 GLU B CA 1
ATOM 3269 C C . GLU B 1 48 ? 15.946 18.038 -12.541 1 97.05 48 GLU B C 1
ATOM 3271 O O . GLU B 1 48 ? 15.003 17.377 -12.101 1 97.05 48 GLU B O 1
ATOM 3276 N N . GLU B 1 49 ? 16.564 17.76 -13.61 1 97.31 49 GLU B N 1
ATOM 3277 C CA . GLU B 1 49 ? 16.109 16.706 -14.512 1 97.31 49 GLU B CA 1
ATOM 3278 C C . GLU B 1 49 ? 16.046 15.358 -13.8 1 97.31 49 GLU B C 1
ATOM 3280 O O . GLU B 1 49 ? 15.081 14.609 -13.961 1 97.31 49 GLU B O 1
ATOM 3285 N N . LYS B 1 50 ? 17.069 15.08 -13 1 97.31 50 LYS B N 1
ATOM 3286 C CA . LYS B 1 50 ? 17.106 13.792 -12.314 1 97.31 50 LYS B CA 1
ATOM 3287 C C . LYS B 1 50 ? 15.972 13.677 -11.299 1 97.31 50 LYS B C 1
ATOM 3289 O O . LYS B 1 50 ? 15.436 12.589 -11.081 1 97.31 50 LYS B O 1
ATOM 3294 N N . ASP B 1 51 ? 15.605 14.773 -10.708 1 97.49 51 ASP B N 1
ATOM 3295 C CA . ASP B 1 51 ? 14.481 14.775 -9.777 1 97.49 51 ASP B CA 1
ATOM 3296 C C . ASP B 1 51 ? 13.165 14.508 -10.504 1 97.49 51 ASP B C 1
ATOM 3298 O O . ASP B 1 51 ? 12.313 13.769 -10.005 1 97.49 51 ASP B O 1
ATOM 3302 N N . LYS B 1 52 ? 13.049 15.088 -11.697 1 97.5 52 LYS B N 1
ATOM 3303 C CA . LYS B 1 52 ? 11.854 14.87 -12.507 1 97.5 52 LYS B CA 1
ATOM 3304 C C . LYS B 1 52 ? 11.734 13.409 -12.929 1 97.5 52 LYS B C 1
ATOM 3306 O O . LYS B 1 52 ? 10.631 12.863 -12.988 1 97.5 52 LYS B O 1
ATOM 3311 N N . MET B 1 53 ? 12.844 12.864 -13.201 1 97.39 53 MET B N 1
ATOM 3312 C CA . MET B 1 53 ? 12.869 11.476 -13.653 1 97.39 53 MET B CA 1
ATOM 3313 C C . MET B 1 53 ? 12.331 10.542 -12.574 1 97.39 53 MET B C 1
ATOM 3315 O O . MET B 1 53 ? 11.783 9.482 -12.881 1 97.39 53 MET B O 1
ATOM 3319 N N . LEU B 1 54 ? 12.489 10.888 -11.32 1 96.78 54 LEU B N 1
ATOM 3320 C CA . LEU B 1 54 ? 11.94 10.083 -10.234 1 96.78 54 LEU B CA 1
ATOM 3321 C C . LEU B 1 54 ? 10.418 10.027 -10.314 1 96.78 54 LEU B C 1
ATOM 3323 O O . LEU B 1 54 ? 9.821 8.965 -10.124 1 96.78 54 LEU B O 1
ATOM 3327 N N . PHE B 1 55 ? 9.813 11.205 -10.581 1 95.85 55 PHE B N 1
ATOM 3328 C CA . PHE B 1 55 ? 8.361 11.262 -10.703 1 95.85 55 PHE B CA 1
ATOM 3329 C C . PHE B 1 55 ? 7.885 10.448 -11.9 1 95.85 55 PHE B C 1
ATOM 3331 O O . PHE B 1 55 ? 6.832 9.809 -11.845 1 95.85 55 PHE B O 1
ATOM 3338 N N . GLU B 1 56 ? 8.648 10.467 -12.918 1 94.41 56 GLU B N 1
ATOM 3339 C CA . GLU B 1 56 ? 8.333 9.679 -14.105 1 94.41 56 GLU B CA 1
ATOM 3340 C C . GLU B 1 56 ? 8.476 8.185 -13.829 1 94.41 56 GLU B C 1
ATOM 3342 O O . GLU B 1 56 ? 7.63 7.388 -14.242 1 94.41 56 GLU B O 1
ATOM 3347 N N . LEU B 1 57 ? 9.589 7.872 -13.148 1 91.06 57 LEU B N 1
ATOM 3348 C CA . LEU B 1 57 ? 9.852 6.483 -12.789 1 91.06 57 LEU B CA 1
ATOM 3349 C C . LEU B 1 57 ? 8.679 5.889 -12.016 1 91.06 57 LEU B C 1
ATOM 3351 O O . LEU B 1 57 ? 8.268 4.756 -12.278 1 91.06 57 LEU B O 1
ATOM 3355 N N . PHE B 1 58 ? 8.124 6.676 -11.119 1 88.66 58 PHE B N 1
ATOM 3356 C CA . PHE B 1 58 ? 7.088 6.17 -10.226 1 88.66 58 PHE B CA 1
ATOM 3357 C C . PHE B 1 58 ? 5.701 6.472 -10.779 1 88.66 58 PHE B C 1
ATOM 3359 O O . PHE B 1 58 ? 4.693 6.065 -10.199 1 88.66 58 PHE B O 1
ATOM 3366 N N . LYS B 1 59 ? 5.648 7.246 -11.86 1 87.58 59 LYS B N 1
ATOM 3367 C CA . LYS B 1 59 ? 4.393 7.636 -12.495 1 87.58 59 LYS B CA 1
ATOM 3368 C C . LYS B 1 59 ? 3.454 8.301 -11.493 1 87.58 59 LYS B C 1
ATOM 3370 O O . LYS B 1 59 ? 2.295 7.901 -11.36 1 87.58 59 LYS B O 1
ATOM 3375 N N . THR B 1 60 ? 4.01 9.184 -10.775 1 89.86 60 THR B N 1
ATOM 3376 C CA . THR B 1 60 ? 3.235 9.893 -9.762 1 89.86 60 THR B CA 1
ATOM 3377 C C . THR B 1 60 ? 3.633 11.365 -9.71 1 89.86 60 THR B C 1
ATOM 3379 O O . THR B 1 60 ? 4.688 11.747 -10.222 1 89.86 60 THR B O 1
ATOM 3382 N N . LYS B 1 61 ? 2.77 12.168 -9.167 1 92.33 61 LYS B N 1
ATOM 3383 C CA . LYS B 1 61 ? 3.085 13.564 -8.881 1 92.33 61 LYS B CA 1
ATOM 3384 C C . LYS B 1 61 ? 3.084 13.831 -7.378 1 92.33 61 LYS B C 1
ATOM 3386 O O . LYS B 1 61 ? 3.175 14.982 -6.947 1 92.33 61 LYS B O 1
ATOM 3391 N N . ASN B 1 62 ? 3.001 12.754 -6.64 1 87.8 62 ASN B N 1
ATOM 3392 C CA . ASN B 1 62 ? 2.988 12.83 -5.183 1 87.8 62 ASN B CA 1
ATOM 3393 C C . ASN B 1 62 ? 4.399 12.949 -4.615 1 87.8 62 ASN B C 1
ATOM 3395 O O . ASN B 1 62 ? 5.138 11.964 -4.566 1 87.8 62 ASN B O 1
ATOM 3399 N N . PHE B 1 63 ? 4.715 14.112 -4.06 1 89.71 63 PHE B N 1
ATOM 3400 C CA . PHE B 1 63 ? 6.042 14.39 -3.524 1 89.71 63 PHE B CA 1
ATOM 3401 C C . PHE B 1 63 ? 6.373 13.442 -2.377 1 89.71 63 PHE B C 1
ATOM 3403 O O . PHE B 1 63 ? 7.511 12.984 -2.252 1 89.71 63 PHE B O 1
ATOM 3410 N N . GLU B 1 64 ? 5.362 13.166 -1.579 1 84.2 64 GLU B N 1
ATOM 3411 C CA . GLU B 1 64 ? 5.604 12.345 -0.397 1 84.2 64 GLU B CA 1
ATOM 3412 C C . GLU B 1 64 ? 6.056 10.94 -0.784 1 84.2 64 GLU B C 1
ATOM 3414 O O . GLU B 1 64 ? 6.932 10.363 -0.136 1 84.2 64 GLU B O 1
ATOM 3419 N N . TYR B 1 65 ? 5.479 10.44 -1.81 1 85.58 65 TYR B N 1
ATOM 3420 C CA . TYR B 1 65 ? 5.844 9.105 -2.272 1 85.58 65 TYR B CA 1
ATOM 3421 C C . TYR B 1 65 ? 7.275 9.082 -2.796 1 85.58 65 TYR B C 1
ATOM 3423 O O . TYR B 1 65 ? 8.027 8.142 -2.525 1 85.58 65 TYR B O 1
ATOM 3431 N N . VAL B 1 66 ? 7.612 10.066 -3.508 1 91.55 66 VAL B N 1
ATOM 3432 C CA . VAL B 1 66 ? 8.952 10.154 -4.078 1 91.55 66 VAL B CA 1
ATOM 3433 C C . VAL B 1 66 ? 9.981 10.305 -2.96 1 91.55 66 VAL B C 1
ATOM 3435 O O . VAL B 1 66 ? 11.028 9.653 -2.979 1 91.55 66 VAL B O 1
ATOM 3438 N N . LEU B 1 67 ? 9.655 11.116 -1.971 1 89.94 67 LEU B N 1
ATOM 3439 C CA . LEU B 1 67 ? 10.553 11.326 -0.84 1 89.94 67 LEU B CA 1
ATOM 3440 C C . LEU B 1 67 ? 10.736 10.037 -0.046 1 89.94 67 LEU B C 1
ATOM 3442 O O . LEU B 1 67 ? 11.854 9.702 0.352 1 89.94 67 LEU B O 1
ATOM 3446 N N . GLU B 1 68 ? 9.698 9.35 0.125 1 87.57 68 GLU B N 1
ATOM 3447 C CA . GLU B 1 68 ? 9.776 8.071 0.826 1 87.57 68 GLU B CA 1
ATOM 3448 C C . GLU B 1 68 ? 10.654 7.08 0.067 1 87.57 68 GLU B C 1
ATOM 3450 O O . GLU B 1 68 ? 11.42 6.33 0.676 1 87.57 68 GLU B O 1
ATOM 3455 N N . SER B 1 69 ? 10.469 7.028 -1.202 1 90.66 69 SER B N 1
ATOM 3456 C CA . SER B 1 69 ? 11.233 6.112 -2.043 1 90.66 69 SER B CA 1
ATOM 3457 C C . SER B 1 69 ? 12.725 6.424 -1.988 1 90.66 69 SER B C 1
ATOM 3459 O O . SER B 1 69 ? 13.555 5.513 -1.982 1 90.66 69 SER B O 1
ATOM 3461 N N . LEU B 1 70 ? 13.067 7.674 -1.917 1 93.29 70 LEU B N 1
ATOM 3462 C CA . LEU B 1 70 ? 14.46 8.095 -1.822 1 93.29 70 LEU B CA 1
ATOM 3463 C C . LEU B 1 70 ? 15.07 7.662 -0.493 1 93.29 70 LEU B C 1
ATOM 3465 O O . LEU B 1 70 ? 16.206 7.184 -0.453 1 93.29 70 LEU B O 1
ATOM 3469 N N . ILE B 1 71 ? 14.309 7.806 0.559 1 89.77 71 ILE B N 1
ATOM 3470 C CA . ILE B 1 71 ? 14.796 7.412 1.876 1 89.77 71 ILE B CA 1
ATOM 3471 C C . ILE B 1 71 ? 15.014 5.901 1.915 1 89.77 71 ILE B C 1
ATOM 3473 O O . ILE B 1 71 ? 16.021 5.426 2.447 1 89.77 71 ILE B O 1
ATOM 3477 N N . LYS B 1 72 ? 14.079 5.196 1.381 1 90.43 72 LYS B N 1
ATOM 3478 C CA . LYS B 1 72 ? 14.204 3.742 1.334 1 90.43 72 LYS B CA 1
ATOM 3479 C C . LYS B 1 72 ? 15.456 3.322 0.57 1 90.43 72 LYS B C 1
ATOM 3481 O O . LYS B 1 72 ? 16.186 2.43 1.007 1 90.43 72 LYS B O 1
ATOM 3486 N N . ALA B 1 73 ? 15.682 3.923 -0.564 1 95.64 73 ALA B N 1
ATOM 3487 C CA . ALA B 1 73 ? 16.865 3.625 -1.366 1 95.64 73 ALA B CA 1
ATOM 3488 C C . ALA B 1 73 ? 18.143 3.963 -0.604 1 95.64 73 ALA B C 1
ATOM 3490 O O . ALA B 1 73 ? 19.124 3.218 -0.662 1 95.64 73 ALA B O 1
ATOM 3491 N N . GLN B 1 74 ? 18.097 5.096 0.107 1 94.59 74 GLN B N 1
ATOM 3492 C CA . GLN B 1 74 ? 19.247 5.494 0.911 1 94.59 74 GLN B CA 1
ATOM 3493 C C . GLN B 1 74 ? 19.549 4.457 1.99 1 94.59 74 GLN B C 1
ATOM 3495 O O . GLN B 1 74 ? 20.711 4.118 2.224 1 94.59 74 GLN B O 1
ATOM 3500 N N . ASN B 1 75 ? 18.548 4.017 2.651 1 93.85 75 ASN B N 1
ATOM 3501 C CA . ASN B 1 75 ? 18.722 3.036 3.717 1 93.85 75 ASN B CA 1
ATOM 3502 C C . ASN B 1 75 ? 19.28 1.72 3.183 1 93.85 75 ASN B C 1
ATOM 3504 O O . ASN B 1 75 ? 20.148 1.109 3.809 1 93.85 75 ASN B O 1
ATOM 3508 N N . ILE B 1 76 ? 18.769 1.293 2.063 1 97.04 76 ILE B N 1
ATOM 3509 C CA . ILE B 1 76 ? 19.279 0.081 1.432 1 97.04 76 ILE B CA 1
ATOM 3510 C C . ILE B 1 76 ? 20.744 0.276 1.047 1 97.04 76 ILE B C 1
ATOM 3512 O O . ILE B 1 76 ? 21.584 -0.585 1.318 1 97.04 76 ILE B O 1
ATOM 3516 N N . ASN B 1 77 ? 21.054 1.423 0.423 1 97.75 77 ASN B N 1
ATOM 3517 C CA . ASN B 1 77 ? 22.427 1.737 0.043 1 97.75 77 ASN B CA 1
ATOM 3518 C C . ASN B 1 77 ? 23.36 1.723 1.25 1 97.75 77 ASN B C 1
ATOM 3520 O O . ASN B 1 77 ? 24.495 1.252 1.158 1 97.75 77 ASN B O 1
ATOM 3524 N N . GLN B 1 78 ? 22.881 2.226 2.306 1 96.57 78 GLN B N 1
ATOM 3525 C CA . GLN B 1 78 ? 23.69 2.281 3.52 1 96.57 78 GLN B CA 1
ATOM 3526 C C . GLN B 1 78 ? 24.063 0.879 3.995 1 96.57 78 GLN B C 1
ATOM 3528 O O . GLN B 1 78 ? 25.199 0.64 4.409 1 96.57 78 GLN B O 1
ATOM 3533 N N . ILE B 1 79 ? 23.156 -0.03 3.939 1 97.2 79 ILE B N 1
ATOM 3534 C CA . ILE B 1 79 ? 23.397 -1.411 4.343 1 97.2 79 ILE B CA 1
ATOM 3535 C C . ILE B 1 79 ? 24.545 -1.995 3.523 1 97.2 79 ILE B C 1
ATOM 3537 O O . ILE B 1 79 ? 25.368 -2.751 4.046 1 97.2 79 ILE B O 1
ATOM 3541 N N . PHE B 1 80 ? 24.67 -1.608 2.279 1 97.77 80 PHE B N 1
ATOM 3542 C CA . PHE B 1 80 ? 25.64 -2.216 1.375 1 97.77 80 PHE B CA 1
ATOM 3543 C C . PHE B 1 80 ? 26.859 -1.318 1.206 1 97.77 80 PHE B C 1
ATOM 3545 O O . PHE B 1 80 ? 27.702 -1.563 0.34 1 97.77 80 PHE B O 1
ATOM 3552 N N . GLY B 1 81 ? 26.901 -0.223 1.928 1 96.04 81 GLY B N 1
ATOM 3553 C CA . GLY B 1 81 ? 28.054 0.661 1.918 1 96.04 81 GLY B CA 1
ATOM 3554 C C . GLY B 1 81 ? 28.143 1.512 0.664 1 96.04 81 GLY B C 1
ATOM 3555 O O . GLY B 1 81 ? 29.237 1.891 0.241 1 96.04 81 GLY B O 1
ATOM 3556 N N . ILE B 1 82 ? 27.054 1.73 0.038 1 96.89 82 ILE B N 1
ATOM 3557 C CA . ILE B 1 82 ? 27.011 2.557 -1.163 1 96.89 82 ILE B CA 1
ATOM 3558 C C . ILE B 1 82 ? 26.825 4.022 -0.775 1 96.89 82 ILE B C 1
ATOM 3560 O O . ILE B 1 82 ? 25.931 4.355 0.006 1 96.89 82 ILE B O 1
ATOM 3564 N N . ASP B 1 83 ? 27.607 4.861 -1.335 1 93.7 83 ASP B N 1
ATOM 3565 C CA . ASP B 1 83 ? 27.471 6.293 -1.087 1 93.7 83 ASP B CA 1
ATOM 3566 C C . ASP B 1 83 ? 26.202 6.844 -1.733 1 93.7 83 ASP B C 1
ATOM 3568 O O . ASP B 1 83 ? 26.001 6.7 -2.941 1 93.7 83 ASP B O 1
ATOM 3572 N N . SER B 1 84 ? 25.365 7.421 -0.948 1 92.87 84 SER B N 1
ATOM 3573 C CA . SER B 1 84 ? 24.082 7.917 -1.436 1 92.87 84 SER B CA 1
ATOM 3574 C C . SER B 1 84 ? 23.934 9.412 -1.179 1 92.87 84 SER B C 1
ATOM 3576 O O . SER B 1 84 ? 22.825 9.903 -0.957 1 92.87 84 SER B O 1
ATOM 3578 N N . GLU B 1 85 ? 25.009 10.16 -1.179 1 95.62 85 GLU B N 1
ATOM 3579 C CA . GLU B 1 85 ? 24.953 11.599 -0.938 1 95.62 85 GLU B CA 1
ATOM 3580 C C . GLU B 1 85 ? 24.095 12.301 -1.987 1 95.62 85 GLU B C 1
ATOM 3582 O O . GLU B 1 85 ? 23.359 13.237 -1.669 1 95.62 85 GLU B O 1
ATOM 3587 N N . VAL B 1 86 ? 24.243 11.834 -3.201 1 96.91 86 VAL B N 1
ATOM 3588 C CA . VAL B 1 86 ? 23.49 12.458 -4.283 1 96.91 86 VAL B CA 1
ATOM 3589 C C . VAL B 1 86 ? 21.994 12.249 -4.06 1 96.91 86 VAL B C 1
ATOM 3591 O O . VAL B 1 86 ? 21.18 13.101 -4.424 1 96.91 86 VAL B O 1
ATOM 3594 N N . LEU B 1 87 ? 21.613 11.087 -3.474 1 96.87 87 LEU B N 1
ATOM 3595 C CA . LEU B 1 87 ? 20.21 10.848 -3.153 1 96.87 87 LEU B CA 1
ATOM 3596 C C . LEU B 1 87 ? 19.748 11.764 -2.025 1 96.87 87 LEU B C 1
ATOM 3598 O O . LEU B 1 87 ? 18.609 12.237 -2.03 1 96.87 87 LEU B O 1
ATOM 3602 N N . LYS B 1 88 ? 20.595 12.004 -1.066 1 93.64 88 LYS B N 1
ATOM 3603 C CA . LYS B 1 88 ? 20.279 12.917 0.028 1 93.64 88 LYS B CA 1
ATOM 3604 C C . LYS B 1 88 ? 20.044 14.333 -0.489 1 93.64 88 LYS B C 1
ATOM 3606 O O . LYS B 1 88 ? 19.138 15.028 -0.022 1 93.64 88 LYS B O 1
ATOM 3611 N N . GLU B 1 89 ? 20.862 14.696 -1.449 1 95.26 89 GLU B N 1
ATOM 3612 C CA . GLU B 1 89 ? 20.714 16.018 -2.049 1 95.26 89 GLU B CA 1
ATOM 3613 C C . GLU B 1 89 ? 19.404 16.129 -2.824 1 95.26 89 GLU B C 1
ATOM 3615 O O . GLU B 1 89 ? 18.723 17.154 -2.759 1 95.26 89 GLU B O 1
ATOM 3620 N N . SER B 1 90 ? 19.134 15.092 -3.585 1 96.05 90 SER B N 1
ATOM 3621 C CA . SER B 1 90 ? 17.871 15.075 -4.316 1 96.05 90 SER B CA 1
ATOM 3622 C C . SER B 1 90 ? 16.681 15.156 -3.364 1 96.05 90 SER B C 1
ATOM 3624 O O . SER B 1 90 ? 15.714 15.871 -3.632 1 96.05 90 SER B O 1
ATOM 3626 N N . TYR B 1 91 ? 16.765 14.43 -2.257 1 92.04 91 TYR B N 1
ATOM 3627 C CA . TYR B 1 91 ? 15.732 14.459 -1.227 1 92.04 91 TYR B CA 1
ATOM 3628 C C . TYR B 1 91 ? 15.494 15.881 -0.733 1 92.04 91 TYR B C 1
ATOM 3630 O O . TYR B 1 91 ? 14.351 16.337 -0.661 1 92.04 91 TYR B O 1
ATOM 3638 N N . LYS B 1 92 ? 16.52 16.568 -0.446 1 89.39 92 LYS B N 1
ATOM 3639 C CA . LYS B 1 92 ? 16.424 17.937 0.051 1 89.39 92 LYS B CA 1
ATOM 3640 C C . LYS B 1 92 ? 15.827 18.865 -1.003 1 89.39 92 LYS B C 1
ATOM 3642 O O . LYS B 1 92 ? 15.014 19.735 -0.684 1 89.39 92 LYS B O 1
ATOM 3647 N N . ARG B 1 93 ? 16.224 18.635 -2.252 1 93.45 93 ARG B N 1
ATOM 3648 C CA . ARG B 1 93 ? 15.722 19.479 -3.332 1 93.45 93 ARG B CA 1
ATOM 3649 C C . ARG B 1 93 ? 14.224 19.277 -3.533 1 93.45 93 ARG B C 1
ATOM 3651 O O . ARG B 1 93 ? 13.472 20.246 -3.654 1 93.45 93 ARG B O 1
ATOM 3658 N N . ILE B 1 94 ? 13.864 18.034 -3.566 1 92.97 94 ILE B N 1
ATOM 3659 C CA . ILE B 1 94 ? 12.46 17.723 -3.81 1 92.97 94 ILE B CA 1
ATOM 3660 C C . ILE B 1 94 ? 11.61 18.225 -2.645 1 92.97 94 ILE B C 1
ATOM 3662 O O . ILE B 1 94 ? 10.521 18.765 -2.85 1 92.97 94 ILE B O 1
ATOM 3666 N N . LYS B 1 95 ? 12.112 18.018 -1.459 1 87.89 95 LYS B N 1
ATOM 3667 C CA . LYS B 1 95 ? 11.428 18.544 -0.281 1 87.89 95 LYS B CA 1
ATOM 3668 C C . LYS B 1 95 ? 11.266 20.059 -0.37 1 87.89 95 LYS B C 1
ATOM 3670 O O . LYS B 1 95 ? 10.206 20.596 -0.044 1 87.89 95 LYS B O 1
ATOM 3675 N N . LYS B 1 96 ? 12.272 20.756 -0.815 1 88.33 96 LYS B N 1
ATOM 3676 C CA . LYS B 1 96 ? 12.24 22.205 -0.99 1 88.33 96 LYS B CA 1
ATOM 3677 C C . LYS B 1 96 ? 11.214 22.61 -2.044 1 88.33 96 LYS B C 1
ATOM 3679 O O . LYS B 1 96 ? 10.484 23.587 -1.865 1 88.33 96 LYS B O 1
ATOM 3684 N N . HIS B 1 97 ? 11.157 21.84 -3.113 1 91.73 97 HIS B N 1
ATOM 3685 C CA . HIS B 1 97 ? 10.193 22.136 -4.166 1 91.73 97 HIS B CA 1
ATOM 3686 C C . HIS B 1 97 ? 8.762 21.973 -3.664 1 91.73 97 HIS B C 1
ATOM 3688 O O . HIS B 1 97 ? 7.867 22.715 -4.075 1 91.73 97 HIS B O 1
ATOM 3694 N N . LEU B 1 98 ? 8.556 20.996 -2.782 1 89.6 98 LEU B N 1
ATOM 3695 C CA . LEU B 1 98 ? 7.228 20.835 -2.199 1 89.6 98 LEU B CA 1
ATOM 3696 C C . LEU B 1 98 ? 6.837 22.066 -1.388 1 89.6 98 LEU B C 1
ATOM 3698 O O . LEU B 1 98 ? 5.75 22.618 -1.575 1 89.6 98 LEU B O 1
ATOM 3702 N N . ILE B 1 99 ? 7.706 22.513 -0.571 1 86.41 99 ILE B N 1
ATOM 3703 C CA . ILE B 1 99 ? 7.442 23.669 0.278 1 86.41 99 ILE B CA 1
ATOM 3704 C C . ILE B 1 99 ? 7.219 24.906 -0.589 1 86.41 99 ILE B C 1
ATOM 3706 O O . ILE B 1 99 ? 6.284 25.675 -0.355 1 86.41 99 ILE B O 1
ATOM 3710 N N . GLN B 1 100 ? 8.063 25.027 -1.619 1 88.69 100 GLN B N 1
ATOM 3711 C CA . GLN B 1 100 ? 7.96 26.181 -2.507 1 88.69 100 GLN B CA 1
ATOM 3712 C C . GLN B 1 100 ? 6.633 26.178 -3.26 1 88.69 100 GLN B C 1
ATOM 3714 O O . GLN B 1 100 ? 6.037 27.234 -3.482 1 88.69 100 GLN B O 1
ATOM 3719 N N . SER B 1 101 ? 6.255 25.023 -3.68 1 91.31 101 SER B N 1
ATOM 3720 C CA . SER B 1 101 ? 4.985 24.943 -4.394 1 91.31 101 SER B CA 1
ATOM 3721 C C . SER B 1 101 ? 3.821 25.355 -3.499 1 91.31 101 SER B C 1
ATOM 3723 O O . SER B 1 101 ? 2.918 26.071 -3.936 1 91.31 101 SER B O 1
ATOM 3725 N N . ILE B 1 102 ? 3.81 24.956 -2.259 1 88.16 102 ILE B N 1
ATOM 3726 C CA . ILE B 1 102 ? 2.765 25.326 -1.311 1 88.16 102 ILE B CA 1
ATOM 3727 C C . ILE B 1 102 ? 2.772 26.838 -1.1 1 88.16 102 ILE B C 1
ATOM 3729 O O . ILE B 1 102 ? 1.715 27.474 -1.084 1 88.16 102 ILE B O 1
ATOM 3733 N N . LEU B 1 103 ? 3.942 27.413 -1.011 1 87.62 103 LEU B N 1
ATOM 3734 C CA . LEU B 1 103 ? 4.078 28.852 -0.815 1 87.62 103 LEU B CA 1
ATOM 3735 C C . LEU B 1 103 ? 3.568 29.617 -2.032 1 87.62 103 LEU B C 1
ATOM 3737 O O . LEU B 1 103 ? 2.893 30.639 -1.889 1 87.62 103 LEU B O 1
ATOM 3741 N N . LYS B 1 104 ? 3.847 29.094 -3.185 1 88.94 104 LYS B N 1
ATOM 3742 C CA . LYS B 1 104 ? 3.423 29.753 -4.417 1 88.94 104 LYS B CA 1
ATOM 3743 C C . LYS B 1 104 ? 1.906 29.708 -4.571 1 88.94 104 LYS B C 1
ATOM 3745 O O . LYS B 1 104 ? 1.298 30.661 -5.063 1 88.94 104 LYS B O 1
ATOM 3750 N N . VAL B 1 105 ? 1.376 28.609 -4.188 1 87.99 105 VAL B N 1
ATOM 3751 C CA . VAL B 1 105 ? -0.079 28.506 -4.216 1 87.99 105 VAL B CA 1
ATOM 3752 C C . VAL B 1 105 ? -0.691 29.568 -3.306 1 87.99 105 VAL B C 1
ATOM 3754 O O . VAL B 1 105 ? -1.677 30.214 -3.67 1 87.99 105 VAL B O 1
ATOM 3757 N N . HIS B 1 106 ? -0.143 29.823 -2.188 1 86.23 106 HIS B N 1
ATOM 3758 C CA . HIS B 1 106 ? -0.638 30.817 -1.243 1 86.23 106 HIS B CA 1
ATOM 3759 C C . HIS B 1 106 ? -0.455 32.231 -1.784 1 86.23 106 HIS B C 1
ATOM 3761 O O . HIS B 1 106 ? -1.327 33.085 -1.61 1 86.23 106 HIS B O 1
ATOM 3767 N N . LYS B 1 107 ? 0.675 32.539 -2.33 1 78.02 107 LYS B N 1
ATOM 3768 C CA . LYS B 1 107 ? 1.033 33.88 -2.782 1 78.02 107 LYS B CA 1
ATOM 3769 C C . LYS B 1 107 ? 0.134 34.331 -3.93 1 78.02 107 LYS B C 1
ATOM 3771 O O . LYS B 1 107 ? -0.313 35.48 -3.96 1 78.02 107 LYS B O 1
ATOM 3776 N N . ASP B 1 108 ? -0.064 33.466 -4.879 1 68.05 108 ASP B N 1
ATOM 3777 C CA . ASP B 1 108 ? -0.713 33.849 -6.129 1 68.05 108 ASP B CA 1
ATOM 3778 C C . ASP B 1 108 ? -2.228 33.938 -5.957 1 68.05 108 ASP B C 1
ATOM 3780 O O . ASP B 1 108 ? -2.9 34.66 -6.695 1 68.05 108 ASP B O 1
ATOM 3784 N N . ASN B 1 109 ? -2.572 33.283 -4.947 1 59.02 109 ASN B N 1
ATOM 3785 C CA . ASN B 1 109 ? -4.024 33.137 -4.982 1 59.02 109 ASN B CA 1
ATOM 3786 C C . ASN B 1 109 ? -4.668 33.637 -3.693 1 59.02 109 ASN B C 1
ATOM 3788 O O . ASN B 1 109 ? -5.808 33.282 -3.385 1 59.02 109 ASN B O 1
ATOM 3792 N N . PHE B 1 110 ? -3.729 34.177 -2.821 1 59.23 110 PHE B N 1
ATOM 3793 C CA . PHE B 1 110 ? -4.39 34.648 -1.609 1 59.23 110 PHE B CA 1
ATOM 3794 C C . PHE B 1 110 ? -5.162 35.934 -1.88 1 59.23 110 PHE B C 1
ATOM 3796 O O . PHE B 1 110 ? -4.565 36.976 -2.158 1 59.23 110 PHE B O 1
ATOM 3803 N N . ASP B 1 111 ? -6.306 35.634 -2.806 1 62.39 111 ASP B N 1
ATOM 3804 C CA . ASP B 1 111 ? -7.159 36.746 -3.213 1 62.39 111 ASP B CA 1
ATOM 3805 C C . ASP B 1 111 ? -8.463 36.758 -2.42 1 62.39 111 ASP B C 1
ATOM 3807 O O . ASP B 1 111 ? -8.669 35.918 -1.541 1 62.39 111 ASP B O 1
ATOM 3811 N N . THR B 1 112 ? -9.13 37.634 -2.741 1 64.48 112 THR B N 1
ATOM 3812 C CA . THR B 1 112 ? -10.452 37.923 -2.195 1 64.48 112 THR B CA 1
ATOM 3813 C C . THR B 1 112 ? -11.313 36.663 -2.167 1 64.48 112 THR B C 1
ATOM 3815 O O . THR B 1 112 ? -12.045 36.427 -1.204 1 64.48 112 THR B O 1
ATOM 3818 N N . GLU B 1 113 ? -10.989 35.808 -3.064 1 71.05 113 GLU B N 1
ATOM 3819 C CA . GLU B 1 113 ? -11.874 34.649 -3.15 1 71.05 113 GLU B CA 1
ATOM 3820 C C . GLU B 1 113 ? -11.609 33.668 -2.012 1 71.05 113 GLU B C 1
ATOM 3822 O O . GLU B 1 113 ? -12.545 33.171 -1.383 1 71.05 113 GLU B O 1
ATOM 3827 N N . ILE B 1 114 ? -10.336 33.461 -1.678 1 78.35 114 ILE B N 1
ATOM 3828 C CA . ILE B 1 114 ? -10.014 32.524 -0.608 1 78.35 114 ILE B CA 1
ATOM 3829 C C . ILE B 1 114 ? -10.424 33.118 0.738 1 78.35 114 ILE B C 1
ATOM 3831 O O . ILE B 1 114 ? -10.929 32.406 1.61 1 78.35 114 ILE B O 1
ATOM 3835 N N . ALA B 1 115 ? -10.236 34.355 0.739 1 77.95 115 ALA B N 1
ATOM 3836 C CA . ALA B 1 115 ? -10.657 35.043 1.956 1 77.95 115 ALA B CA 1
ATOM 3837 C C . ALA B 1 115 ? -12.149 34.846 2.21 1 77.95 115 ALA B C 1
ATOM 3839 O O . ALA B 1 115 ? -12.568 34.622 3.348 1 77.95 115 ALA B O 1
ATOM 3840 N N . LEU B 1 116 ? -12.877 34.927 1.133 1 77.53 116 LEU B N 1
ATOM 3841 C CA . LEU B 1 116 ? -14.32 34.743 1.249 1 77.53 116 LEU B CA 1
ATOM 3842 C C . LEU B 1 116 ? -14.655 33.308 1.643 1 77.53 116 LEU B C 1
ATOM 3844 O O . LEU B 1 116 ? -15.537 33.078 2.473 1 77.53 116 LEU B O 1
ATOM 3848 N N . LYS B 1 117 ? -14.023 32.42 1.055 1 84.67 117 LYS B N 1
ATOM 3849 C CA . LYS B 1 117 ? -14.251 31.014 1.378 1 84.67 117 LYS B CA 1
ATOM 3850 C C . LYS B 1 117 ? -13.915 30.724 2.838 1 84.67 117 LYS B C 1
ATOM 3852 O O . LYS B 1 117 ? -14.627 29.972 3.506 1 84.67 117 LYS B O 1
ATOM 3857 N N . LEU B 1 118 ? -12.904 31.335 3.262 1 86.45 118 LEU B N 1
ATOM 3858 C CA . LEU B 1 118 ? -12.462 31.125 4.636 1 86.45 118 LEU B CA 1
ATOM 3859 C C . LEU B 1 118 ? -13.432 31.767 5.623 1 86.45 118 LEU B C 1
ATOM 3861 O O . LEU B 1 118 ? -13.738 31.185 6.667 1 86.45 118 LEU B O 1
ATOM 3865 N N . SER B 1 119 ? -13.901 32.861 5.221 1 85.31 119 SER B N 1
ATOM 3866 C CA . SER B 1 119 ? -14.803 33.581 6.114 1 85.31 119 SER B CA 1
ATOM 3867 C C . SER B 1 119 ? -16.149 32.873 6.227 1 85.31 119 SER B C 1
ATOM 3869 O O . SER B 1 119 ? -16.841 33.003 7.239 1 85.31 119 SER B O 1
ATOM 3871 N N . ARG B 1 120 ? -16.441 32.103 5.241 1 85.85 120 ARG B N 1
ATOM 3872 C CA . ARG B 1 120 ? -17.736 31.431 5.219 1 85.85 120 ARG B CA 1
ATOM 3873 C C . ARG B 1 120 ? -17.607 29.978 5.664 1 85.85 120 ARG B C 1
ATOM 3875 O O . ARG B 1 120 ? -18.566 29.208 5.576 1 85.85 120 ARG B O 1
ATOM 3882 N N . ASN B 1 121 ? -16.459 29.678 6.03 1 91.94 121 ASN B N 1
ATOM 3883 C CA . ASN B 1 121 ? -16.23 28.314 6.493 1 91.94 121 ASN B CA 1
ATOM 3884 C C . ASN B 1 121 ? -16.5 28.177 7.988 1 91.94 121 ASN B C 1
ATOM 3886 O O . ASN B 1 121 ? -15.893 28.879 8.8 1 91.94 121 ASN B O 1
ATOM 3890 N N . TYR B 1 122 ? -17.368 27.296 8.365 1 92.17 122 TYR B N 1
ATOM 3891 C CA . TYR B 1 122 ? -17.844 27.209 9.741 1 92.17 122 TYR B CA 1
ATOM 3892 C C . TYR B 1 122 ? -17.231 26.011 10.455 1 92.17 122 TYR B C 1
ATOM 3894 O O . TYR B 1 122 ? -17.667 25.642 11.549 1 92.17 122 TYR B O 1
ATOM 3902 N N . THR B 1 123 ? -16.251 25.399 9.849 1 94.7 123 THR B N 1
ATOM 3903 C CA . THR B 1 123 ? -15.698 24.155 10.374 1 94.7 123 THR B CA 1
ATOM 3904 C C . THR B 1 123 ? -15.164 24.355 11.789 1 94.7 123 THR B C 1
ATOM 3906 O O . THR B 1 123 ? -15.532 23.619 12.707 1 94.7 123 THR B O 1
ATOM 3909 N N . ILE B 1 124 ? -14.374 25.359 11.975 1 93.5 124 ILE B N 1
ATOM 3910 C CA . ILE B 1 124 ? -13.746 25.577 13.273 1 93.5 124 ILE B CA 1
ATOM 3911 C C . ILE B 1 124 ? -14.813 25.913 14.313 1 93.5 124 ILE B C 1
ATOM 3913 O O . ILE B 1 124 ? -14.705 25.512 15.474 1 93.5 124 ILE B O 1
ATOM 3917 N N . ARG B 1 125 ? -15.846 26.57 13.864 1 92.33 125 ARG B N 1
ATOM 3918 C CA . ARG B 1 125 ? -16.914 26.991 14.764 1 92.33 125 ARG B CA 1
ATOM 3919 C C . ARG B 1 125 ? -17.768 25.803 15.195 1 92.33 125 ARG B C 1
ATOM 3921 O O . ARG B 1 125 ? -18.431 25.853 16.233 1 92.33 125 ARG B O 1
ATOM 3928 N N . THR B 1 126 ? -17.775 24.823 14.474 1 95.37 126 THR B N 1
ATOM 3929 C CA . THR B 1 126 ? -18.665 23.685 14.677 1 95.37 126 THR B CA 1
ATOM 3930 C C . THR B 1 126 ? -18.13 22.768 15.772 1 95.37 126 THR B C 1
ATOM 3932 O O . THR B 1 126 ? -18.904 22.186 16.535 1 95.37 126 THR B O 1
ATOM 3935 N N . PHE B 1 127 ? -16.87 22.672 15.942 1 96.57 127 PHE B N 1
ATOM 3936 C CA . PHE B 1 127 ? -16.274 21.721 16.873 1 96.57 127 PHE B CA 1
ATOM 3937 C C . PHE B 1 127 ? -15.954 22.393 18.203 1 96.57 127 PHE B C 1
ATOM 3939 O O . PHE B 1 127 ? -15.644 23.586 18.243 1 96.57 127 PHE B O 1
ATOM 3946 N N . LYS B 1 128 ? -15.917 21.591 19.28 1 94.46 128 LYS B N 1
ATOM 3947 C CA . LYS B 1 128 ? -16.013 22.218 20.595 1 94.46 128 LYS B CA 1
ATOM 3948 C C . LYS B 1 128 ? -14.737 21.998 21.404 1 94.46 128 LYS B C 1
ATOM 3950 O O . LYS B 1 128 ? -14.433 22.77 22.315 1 94.46 128 LYS B O 1
ATOM 3955 N N . GLN B 1 129 ? -14.026 20.964 21.063 1 96.2 129 GLN B N 1
ATOM 3956 C CA . GLN B 1 129 ? -12.939 20.622 21.974 1 96.2 129 GLN B CA 1
ATOM 3957 C C . GLN B 1 129 ? -11.584 20.727 21.279 1 96.2 129 GLN B C 1
ATOM 3959 O O . GLN B 1 129 ? -10.683 21.413 21.764 1 96.2 129 GLN B O 1
ATOM 3964 N N . SER B 1 130 ? -11.441 19.982 20.142 1 97.65 130 SER B N 1
ATOM 3965 C CA . SER B 1 130 ? -10.114 20.028 19.538 1 97.65 130 SER B CA 1
ATOM 3966 C C . SER B 1 130 ? -10.182 19.783 18.034 1 97.65 130 SER B C 1
ATOM 3968 O O . SER B 1 130 ? -11.102 19.12 17.549 1 97.65 130 SER B O 1
ATOM 3970 N N . ILE B 1 131 ? -9.252 20.358 17.318 1 98.17 131 ILE B N 1
ATOM 3971 C CA . ILE B 1 131 ? -9.033 20.146 15.892 1 98.17 131 ILE B CA 1
ATOM 3972 C C . ILE B 1 131 ? -7.575 19.768 15.644 1 98.17 131 ILE B C 1
ATOM 3974 O O . ILE B 1 131 ? -6.662 20.436 16.136 1 98.17 131 ILE B O 1
ATOM 3978 N N . PHE B 1 132 ? -7.366 18.67 14.924 1 98.49 132 PHE B N 1
ATOM 3979 C CA . PHE B 1 132 ? -6.041 18.19 14.548 1 98.49 132 PHE B CA 1
ATOM 3980 C C . PHE B 1 132 ? -5.844 18.273 13.039 1 98.49 132 PHE B C 1
ATOM 3982 O O . PHE B 1 132 ? -6.756 17.96 12.27 1 98.49 132 PHE B O 1
ATOM 3989 N N . THR B 1 133 ? -4.687 18.752 12.6 1 97.2 133 THR B N 1
ATOM 3990 C CA . THR B 1 133 ? -4.411 18.806 11.168 1 97.2 133 THR B CA 1
ATOM 3991 C C . THR B 1 133 ? -3.073 18.144 10.851 1 97.2 133 THR B C 1
ATOM 3993 O O . THR B 1 133 ? -2.115 18.27 11.616 1 97.2 133 THR B O 1
ATOM 3996 N N . THR B 1 134 ? -3.037 17.432 9.723 1 94.71 134 THR B N 1
ATOM 3997 C CA . THR B 1 134 ? -1.785 16.886 9.211 1 94.71 134 THR B CA 1
ATOM 3998 C C . THR B 1 134 ? -1.276 17.711 8.033 1 94.71 134 THR B C 1
ATOM 4000 O O . THR B 1 134 ? -0.302 17.334 7.378 1 94.71 134 THR B O 1
ATOM 4003 N N . ASN B 1 135 ? -1.941 18.842 7.771 1 91.96 135 ASN B N 1
ATOM 4004 C CA . ASN B 1 135 ? -1.58 19.694 6.643 1 91.96 135 ASN B CA 1
ATOM 4005 C C . ASN B 1 135 ? -0.505 20.706 7.026 1 91.96 135 ASN B C 1
ATOM 4007 O O . ASN B 1 135 ? -0.502 21.223 8.145 1 91.96 135 ASN B O 1
ATOM 4011 N N . TYR B 1 136 ? 0.235 21.078 6.003 1 88.68 136 TYR B N 1
ATOM 4012 C CA . TYR B 1 136 ? 1.304 22.046 6.219 1 88.68 136 TYR B CA 1
ATOM 4013 C C . TYR B 1 136 ? 0.863 23.447 5.813 1 88.68 136 TYR B C 1
ATOM 4015 O O . TYR B 1 136 ? 1.434 24.441 6.268 1 88.68 136 TYR B O 1
ATOM 4023 N N . ASP B 1 137 ? -0.089 23.448 5.062 1 90.5 137 ASP B N 1
ATOM 4024 C CA . ASP B 1 137 ? -0.5 24.726 4.489 1 90.5 137 ASP B CA 1
ATOM 4025 C C . ASP B 1 137 ? -1.091 25.642 5.558 1 90.5 137 ASP B C 1
ATOM 4027 O O . ASP B 1 137 ? -1.171 25.267 6.729 1 90.5 137 ASP B O 1
ATOM 4031 N N . LEU B 1 138 ? -1.527 26.831 5.191 1 91 138 LEU B N 1
ATOM 4032 C CA . LEU B 1 138 ? -1.935 27.856 6.146 1 91 138 LEU B CA 1
ATOM 4033 C C . LEU B 1 138 ? -3.452 27.886 6.297 1 91 138 LEU B C 1
ATOM 4035 O O . LEU B 1 138 ? -3.989 28.703 7.049 1 91 138 LEU B O 1
ATOM 4039 N N . ILE B 1 139 ? -4.138 26.954 5.706 1 92.32 139 ILE B N 1
ATOM 4040 C CA . ILE B 1 139 ? -5.595 27.022 5.677 1 92.32 139 ILE B CA 1
ATOM 4041 C C . ILE B 1 139 ? -6.146 26.894 7.095 1 92.32 139 ILE B C 1
ATOM 4043 O O . ILE B 1 139 ? -6.967 27.708 7.526 1 92.32 139 ILE B O 1
ATOM 4047 N N . SER B 1 140 ? -5.676 25.96 7.833 1 93.62 140 SER B N 1
ATOM 4048 C CA . SER B 1 140 ? -6.166 25.757 9.193 1 93.62 140 SER B CA 1
ATOM 4049 C C . SER B 1 140 ? -5.824 26.945 10.087 1 93.62 140 SER B C 1
ATOM 4051 O O . SER B 1 140 ? -6.614 27.323 10.954 1 93.62 140 SER B O 1
ATOM 4053 N N . TYR B 1 141 ? -4.671 27.542 9.86 1 92.36 141 TYR B N 1
ATOM 4054 C CA . TYR B 1 141 ? -4.263 28.712 10.629 1 92.36 141 TYR B CA 1
ATOM 4055 C C . TYR B 1 141 ? -5.16 29.905 10.323 1 92.36 141 TYR B C 1
ATOM 4057 O O . TYR B 1 141 ? -5.566 30.634 11.231 1 92.36 141 TYR B O 1
ATOM 4065 N N . TRP B 1 142 ? -5.451 30.056 9.081 1 91.27 142 TRP B N 1
ATOM 4066 C CA . TRP B 1 142 ? -6.31 31.168 8.689 1 91.27 142 TRP B CA 1
ATOM 4067 C C . TRP B 1 142 ? -7.721 30.987 9.239 1 91.27 142 TRP B C 1
ATOM 4069 O O . TRP B 1 142 ? -8.369 31.958 9.637 1 91.27 142 TRP B O 1
ATOM 4079 N N . LEU B 1 143 ? -8.16 29.81 9.199 1 93.49 143 LEU B N 1
ATOM 4080 C CA . LEU B 1 143 ? -9.472 29.534 9.772 1 93.49 143 LEU B CA 1
ATOM 4081 C C . LEU B 1 143 ? -9.479 29.81 11.272 1 93.49 143 LEU B C 1
ATOM 4083 O O . LEU B 1 143 ? -10.466 30.318 11.81 1 93.49 143 LEU B O 1
ATOM 4087 N N . TYR B 1 144 ? -8.41 29.528 11.906 1 93.08 144 TYR B N 1
ATOM 4088 C CA . TYR B 1 144 ? -8.221 29.803 13.326 1 93.08 144 TYR B CA 1
ATOM 4089 C C . TYR B 1 144 ? -8.281 31.3 13.604 1 93.08 144 TYR B C 1
ATOM 4091 O O . TYR B 1 144 ? -8.971 31.739 14.527 1 93.08 144 TYR B O 1
ATOM 4099 N N . ILE B 1 145 ? -7.6 32.052 12.793 1 89.9 145 ILE B N 1
ATOM 4100 C CA . ILE B 1 145 ? -7.569 33.501 12.951 1 89.9 145 ILE B CA 1
ATOM 4101 C C . ILE B 1 145 ? -8.971 34.072 12.751 1 89.9 145 ILE B C 1
ATOM 4103 O O . ILE B 1 145 ? -9.395 34.967 13.486 1 89.9 145 ILE B O 1
ATOM 4107 N N . GLU B 1 146 ? -9.624 33.553 11.734 1 89.42 146 GLU B N 1
ATOM 4108 C CA . GLU B 1 146 ? -10.991 34.001 11.49 1 89.42 146 GLU B CA 1
ATOM 4109 C C . GLU B 1 146 ? -11.888 33.72 12.692 1 89.42 146 GLU B C 1
ATOM 4111 O O . GLU B 1 146 ? -12.754 34.53 13.031 1 89.42 146 GLU B O 1
ATOM 4116 N N . GLN B 1 147 ? -11.679 32.605 13.282 1 90.86 147 GLN B N 1
ATOM 4117 C CA . GLN B 1 147 ? -12.477 32.225 14.443 1 90.86 147 GLN B CA 1
ATOM 4118 C C . GLN B 1 147 ? -12.181 33.131 15.634 1 90.86 147 GLN B C 1
ATOM 4120 O O . GLN B 1 147 ? -13.083 33.466 16.405 1 90.86 147 GLN B O 1
ATOM 4125 N N . LEU B 1 148 ? -10.963 33.481 15.794 1 90.58 148 LEU B N 1
ATOM 4126 C CA . LEU B 1 148 ? -10.537 34.333 16.898 1 90.58 148 LEU B CA 1
ATOM 4127 C C . LEU B 1 148 ? -11.265 35.673 16.863 1 90.58 148 LEU B C 1
ATOM 4129 O O . LEU B 1 148 ? -11.494 36.288 17.907 1 90.58 148 LEU B O 1
ATOM 4133 N N . LYS B 1 149 ? -11.659 36.079 15.681 1 87.79 149 LYS B N 1
ATOM 4134 C CA . LYS B 1 149 ? -12.368 37.345 15.515 1 87.79 149 LYS B CA 1
ATOM 4135 C C . LYS B 1 149 ? -13.769 37.274 16.117 1 87.79 149 LYS B C 1
ATOM 4137 O O . LYS B 1 149 ? -14.318 38.291 16.544 1 87.79 149 LYS B O 1
ATOM 4142 N N . VAL B 1 150 ? -14.274 36.111 16.189 1 86.99 150 VAL B N 1
ATOM 4143 C CA . VAL B 1 150 ? -15.667 35.955 16.596 1 86.99 150 VAL B CA 1
ATOM 4144 C C . VAL B 1 150 ? -15.731 35.348 17.996 1 86.99 150 VAL B C 1
ATOM 4146 O O . VAL B 1 150 ? -16.636 35.66 18.773 1 86.99 150 VAL B O 1
ATOM 4149 N N . ASN B 1 151 ? -14.829 34.449 18.28 1 89.01 151 ASN B N 1
ATOM 4150 C CA . ASN B 1 151 ? -14.775 33.739 19.553 1 89.01 151 ASN B CA 1
ATOM 4151 C C . ASN B 1 151 ? -13.343 33.611 20.064 1 89.01 151 ASN B C 1
ATOM 4153 O O . ASN B 1 151 ? -12.555 32.832 19.525 1 89.01 151 ASN B O 1
ATOM 4157 N N . PRO B 1 152 ? -13.114 34.269 21.149 1 87.56 152 PRO B N 1
ATOM 4158 C CA . PRO B 1 152 ? -11.739 34.262 21.655 1 87.56 152 PRO B CA 1
ATOM 4159 C C . PRO B 1 152 ? -11.379 32.961 22.368 1 87.56 152 PRO B C 1
ATOM 4161 O O . PRO B 1 152 ? -10.22 32.755 22.736 1 87.56 152 PRO B O 1
ATOM 4164 N N . ASN B 1 153 ? -12.354 32.083 22.51 1 91.54 153 ASN B N 1
ATOM 4165 C CA . ASN B 1 153 ? -12.111 30.853 23.256 1 91.54 153 ASN B CA 1
ATOM 4166 C C . ASN B 1 153 ? -11.52 29.764 22.366 1 91.54 153 ASN B C 1
ATOM 4168 O O . ASN B 1 153 ? -12.046 28.651 22.308 1 91.54 153 ASN B O 1
ATOM 4172 N N . VAL B 1 154 ? -10.489 30.078 21.702 1 93.77 154 VAL B N 1
ATOM 4173 C CA . VAL B 1 154 ? -9.747 29.15 20.855 1 93.77 154 VAL B CA 1
ATOM 4174 C C . VAL B 1 154 ? -8.247 29.357 21.052 1 93.77 154 VAL B C 1
ATOM 4176 O O . VAL B 1 154 ? -7.802 30.464 21.364 1 93.77 154 VAL B O 1
ATOM 4179 N N . THR B 1 155 ? -7.466 28.295 20.965 1 94.61 155 THR B N 1
ATOM 4180 C CA . THR B 1 155 ? -6.024 28.408 21.154 1 94.61 155 THR B CA 1
ATOM 4181 C C . THR B 1 155 ? -5.282 27.422 20.257 1 94.61 155 THR B C 1
ATOM 4183 O O . THR B 1 155 ? -5.8 26.348 19.945 1 94.61 155 THR B O 1
ATOM 4186 N N . ASP B 1 156 ? -4.14 27.81 19.849 1 94.8 156 ASP B N 1
ATOM 4187 C CA . ASP B 1 156 ? -3.198 26.899 19.207 1 94.8 156 ASP B CA 1
ATOM 4188 C C . ASP B 1 156 ? -1.938 26.726 20.053 1 94.8 156 ASP B C 1
ATOM 4190 O O . ASP B 1 156 ? -0.92 26.23 19.566 1 94.8 156 ASP B O 1
ATOM 4194 N N . PHE B 1 157 ? -1.967 27.276 21.257 1 94.56 157 PHE B N 1
ATOM 4195 C CA . PHE B 1 157 ? -0.966 27.106 22.303 1 94.56 157 PHE B CA 1
ATOM 4196 C C . PHE B 1 157 ? 0.237 28.008 22.053 1 94.56 157 PHE B C 1
ATOM 4198 O O . PHE B 1 157 ? 1.303 27.807 22.64 1 94.56 157 PHE B O 1
ATOM 4205 N N . PHE B 1 158 ? 0.052 28.978 21.153 1 94.46 158 PHE B N 1
ATOM 4206 C CA . PHE B 1 158 ? 1.138 29.914 20.888 1 94.46 158 PHE B CA 1
ATOM 4207 C C . PHE B 1 158 ? 0.794 31.304 21.411 1 94.46 158 PHE B C 1
ATOM 4209 O O . PHE B 1 158 ? -0.331 31.776 21.241 1 94.46 158 PHE B O 1
ATOM 4216 N N . GLY B 1 159 ? 1.737 31.859 22.078 1 91.14 159 GLY B N 1
ATOM 4217 C CA . GLY B 1 159 ? 1.588 33.197 22.629 1 91.14 159 GLY B CA 1
ATOM 4218 C C . GLY B 1 159 ? 2.914 33.869 22.93 1 91.14 159 GLY B C 1
ATOM 4219 O O . GLY B 1 159 ? 3.961 33.219 22.921 1 91.14 159 GLY B O 1
ATOM 4220 N N . ARG B 1 160 ? 2.882 35.104 23.106 1 88.66 160 ARG B N 1
ATOM 4221 C CA . ARG B 1 160 ? 4.105 35.861 23.352 1 88.66 160 ARG B CA 1
ATOM 4222 C C . ARG B 1 160 ? 4.598 35.657 24.78 1 88.66 160 ARG B C 1
ATOM 4224 O O . ARG B 1 160 ? 5.805 35.613 25.026 1 88.66 160 ARG B O 1
ATOM 4231 N N . GLY B 1 161 ? 3.623 35.524 25.683 1 82.57 161 GLY B N 1
ATOM 4232 C CA . GLY B 1 161 ? 4.023 35.433 27.078 1 82.57 161 GLY B CA 1
ATOM 4233 C C . GLY B 1 161 ? 5.012 36.509 27.487 1 82.57 161 GLY B C 1
ATOM 4234 O O . GLY B 1 161 ? 4.745 37.701 27.321 1 82.57 161 GLY B O 1
ATOM 4235 N N . ASP B 1 162 ? 6.205 36.088 27.965 1 83.36 162 ASP B N 1
ATOM 4236 C CA . ASP B 1 162 ? 7.229 37.011 28.442 1 83.36 162 ASP B CA 1
ATOM 4237 C C . ASP B 1 162 ? 8.326 37.203 27.397 1 83.36 162 ASP B C 1
ATOM 4239 O O . ASP B 1 162 ? 9.364 37.804 27.681 1 83.36 162 ASP B O 1
ATOM 4243 N N . LYS B 1 163 ? 8.053 36.787 26.253 1 86.95 163 LYS B N 1
ATOM 4244 C CA . LYS B 1 163 ? 9.075 36.857 25.212 1 86.95 163 LYS B CA 1
ATOM 4245 C C . LYS B 1 163 ? 8.661 37.815 24.099 1 86.95 163 LYS B C 1
ATOM 4247 O O . LYS B 1 163 ? 7.516 38.27 24.058 1 86.95 163 LYS B O 1
ATOM 4252 N N . ASP B 1 164 ? 9.589 38.164 23.219 1 87.25 164 ASP B N 1
ATOM 4253 C CA . ASP B 1 164 ? 9.343 39.107 22.133 1 87.25 164 ASP B CA 1
ATOM 4254 C C . ASP B 1 164 ? 8.876 38.384 20.872 1 87.25 164 ASP B C 1
ATOM 4256 O O . ASP B 1 164 ? 8.703 39.005 19.822 1 87.25 164 ASP B O 1
ATOM 4260 N N . TYR B 1 165 ? 8.795 37.086 21.047 1 89.46 165 TYR B N 1
ATOM 4261 C CA . TYR B 1 165 ? 8.305 36.295 19.924 1 89.46 165 TYR B CA 1
ATOM 4262 C C . TYR B 1 165 ? 7.195 35.349 20.367 1 89.46 165 TYR B C 1
ATOM 4264 O O . TYR B 1 165 ? 7.028 35.093 21.561 1 89.46 165 TYR B O 1
ATOM 4272 N N . VAL B 1 166 ? 6.397 34.905 19.426 1 92.99 166 VAL B N 1
ATOM 4273 C CA . VAL B 1 166 ? 5.281 34.004 19.697 1 92.99 166 VAL B CA 1
ATOM 4274 C C . VAL B 1 166 ? 5.784 32.565 19.77 1 92.99 166 VAL B C 1
ATOM 4276 O O . VAL B 1 166 ? 6.351 32.049 18.804 1 92.99 166 VAL B O 1
ATOM 4279 N N . HIS B 1 167 ? 5.7 31.955 20.911 1 93.76 167 HIS B N 1
ATOM 4280 C CA . HIS B 1 167 ? 6.271 30.626 21.099 1 93.76 167 HIS B CA 1
ATOM 4281 C C . HIS B 1 167 ? 5.251 29.669 21.708 1 93.76 167 HIS B C 1
ATOM 4283 O O . HIS B 1 167 ? 4.239 30.104 22.261 1 93.76 167 HIS B O 1
ATOM 4289 N N . PHE B 1 168 ? 5.539 28.406 21.553 1 94.58 168 PHE B N 1
ATOM 4290 C CA . PHE B 1 168 ? 4.696 27.347 22.095 1 94.58 168 PHE B CA 1
ATOM 4291 C C . PHE B 1 168 ? 4.834 27.268 23.61 1 94.58 168 PHE B C 1
ATOM 4293 O O . PHE B 1 168 ? 5.945 27.326 24.142 1 94.58 168 PHE B O 1
ATOM 4300 N N . SER B 1 169 ? 3.713 27.211 24.276 1 89.68 169 SER B N 1
ATOM 4301 C CA . SER B 1 169 ? 3.668 26.977 25.716 1 89.68 169 SER B CA 1
ATOM 4302 C C . SER B 1 169 ? 2.6 25.95 26.076 1 89.68 169 SER B C 1
ATOM 4304 O O . SER B 1 169 ? 1.431 26.112 25.72 1 89.68 169 SER B O 1
ATOM 4306 N N . ARG B 1 170 ? 3.023 24.875 26.812 1 86.45 170 ARG B N 1
ATOM 4307 C CA . ARG B 1 170 ? 2.126 23.794 27.21 1 86.45 170 ARG B CA 1
ATOM 4308 C C . ARG B 1 170 ? 1.188 24.244 28.325 1 86.45 170 ARG B C 1
ATOM 4310 O O . ARG B 1 170 ? 0.364 23.461 28.803 1 86.45 170 ARG B O 1
ATOM 4317 N N . SER B 1 171 ? 0.681 25.284 28.259 1 76.81 171 SER B N 1
ATOM 4318 C CA . SER B 1 171 ? -0.144 25.752 29.368 1 76.81 171 SER B CA 1
ATOM 4319 C C . SER B 1 171 ? -1.494 25.044 29.39 1 76.81 171 SER B C 1
ATOM 4321 O O . SER B 1 171 ? -2.004 24.636 28.344 1 76.81 171 SER B O 1
ATOM 4323 N N . LYS B 1 172 ? -1.919 24.701 30.591 1 75.68 172 LYS B N 1
ATOM 4324 C CA . LYS B 1 172 ? -3.246 24.111 30.738 1 75.68 172 LYS B CA 1
ATOM 4325 C C . LYS B 1 172 ? -4.329 25.061 30.233 1 75.68 172 LYS B C 1
ATOM 4327 O O . LYS B 1 172 ? -4.299 26.258 30.528 1 75.68 172 LYS B O 1
ATOM 4332 N N . VAL B 1 173 ? -4.967 24.59 29.357 1 82.55 173 VAL B N 1
ATOM 4333 C CA . VAL B 1 173 ? -6.07 25.344 28.769 1 82.55 173 VAL B CA 1
ATOM 4334 C C . VAL B 1 173 ? -7.401 24.788 29.269 1 82.55 173 VAL B C 1
ATOM 4336 O O . VAL B 1 173 ? -7.544 23.577 29.458 1 82.55 173 VAL B O 1
ATOM 4339 N N . ASP B 1 174 ? -8.268 25.613 29.438 1 82.81 174 ASP B N 1
ATOM 4340 C CA . ASP B 1 174 ? -9.602 25.236 29.896 1 82.81 174 ASP B CA 1
ATOM 4341 C C . ASP B 1 174 ? -10.286 24.31 28.893 1 82.81 174 ASP B C 1
ATOM 4343 O O . ASP B 1 174 ? -9.999 24.363 27.695 1 82.81 174 ASP B O 1
ATOM 4347 N N . LYS B 1 175 ? -11.158 23.573 29.442 1 79.93 175 LYS B N 1
ATOM 4348 C CA . LYS B 1 175 ? -11.866 22.574 28.647 1 79.93 175 LYS B CA 1
ATOM 4349 C C . LYS B 1 175 ? -12.783 23.236 27.622 1 79.93 175 LYS B C 1
ATOM 4351 O O . LYS B 1 175 ? -13.102 22.64 26.591 1 79.93 175 LYS B O 1
ATOM 4356 N N . ASN B 1 176 ? -13.116 24.373 27.934 1 86.05 176 ASN B N 1
ATOM 4357 C CA . ASN B 1 176 ? -14.095 25.041 27.084 1 86.05 176 ASN B CA 1
ATOM 4358 C C . ASN B 1 176 ? -13.424 25.793 25.939 1 86.05 176 ASN B C 1
ATOM 4360 O O . ASN B 1 176 ? -14.1 26.422 25.123 1 86.05 176 ASN B O 1
ATOM 4364 N N . ILE B 1 177 ? -12.226 25.726 25.893 1 93.27 177 ILE B N 1
ATOM 4365 C CA . ILE B 1 177 ? -11.464 26.397 24.845 1 93.27 177 ILE B CA 1
ATOM 4366 C C . ILE B 1 177 ? -11.162 25.414 23.717 1 93.27 177 ILE B C 1
ATOM 4368 O O . ILE B 1 177 ? -10.711 24.294 23.965 1 93.27 177 ILE B O 1
ATOM 4372 N N . LEU B 1 178 ? -11.5 25.8 22.542 1 95.78 178 LEU B N 1
ATOM 4373 C CA . LEU B 1 178 ? -11.18 24.978 21.38 1 95.78 178 LEU B CA 1
ATOM 4374 C C . LEU B 1 178 ? -9.678 24.971 21.116 1 95.78 178 LEU B C 1
ATOM 4376 O O . LEU B 1 178 ? -9.048 26.03 21.062 1 95.78 178 LEU B O 1
ATOM 4380 N N . LYS B 1 179 ? -9.105 23.823 20.969 1 96.7 179 LYS B N 1
ATOM 4381 C CA . LYS B 1 179 ? -7.663 23.678 20.796 1 96.7 179 LYS B CA 1
ATOM 4382 C C . LYS B 1 179 ? -7.322 23.222 19.38 1 96.7 179 LYS B C 1
ATOM 4384 O O . LYS B 1 179 ? -7.908 22.264 18.873 1 96.7 179 LYS B O 1
ATOM 4389 N N . LEU B 1 180 ? -6.453 23.872 18.751 1 96.92 180 LEU B N 1
ATOM 4390 C CA . LEU B 1 180 ? -5.953 23.5 17.432 1 96.92 180 LEU B CA 1
ATOM 4391 C C . LEU B 1 180 ? -4.554 22.9 17.529 1 96.92 180 LEU B C 1
ATOM 4393 O O . LEU B 1 180 ? -3.66 23.495 18.135 1 96.92 180 LEU B O 1
ATOM 4397 N N . TYR B 1 181 ? -4.356 21.714 16.95 1 97.49 181 TYR B N 1
ATOM 4398 C CA . TYR B 1 181 ? -3.103 20.971 17.013 1 97.49 181 TYR B CA 1
ATOM 4399 C C . TYR B 1 181 ? -2.549 20.715 15.617 1 97.49 181 TYR B C 1
ATOM 4401 O O . TYR B 1 181 ? -3.231 20.135 14.769 1 97.49 181 TYR B O 1
ATOM 4409 N N . TYR B 1 182 ? -1.334 21.121 15.379 1 96.81 182 TYR B N 1
ATOM 4410 C CA . TYR B 1 182 ? -0.646 20.821 14.128 1 96.81 182 TYR B CA 1
ATOM 4411 C C . TYR B 1 182 ? 0.205 19.564 14.262 1 96.81 182 TYR B C 1
ATOM 4413 O O . TYR B 1 182 ? 1.396 19.643 14.573 1 96.81 182 TYR B O 1
ATOM 4421 N N . LEU B 1 183 ? -0.336 18.446 13.86 1 96.47 183 LEU B N 1
ATOM 4422 C CA . LEU B 1 183 ? 0.243 17.136 14.137 1 96.47 183 LEU B CA 1
ATOM 4423 C C . LEU B 1 183 ? 1.564 16.958 13.397 1 96.47 183 LEU B C 1
ATOM 4425 O O . LEU B 1 183 ? 2.462 16.263 13.878 1 96.47 183 LEU B O 1
ATOM 4429 N N . HIS B 1 184 ? 1.588 17.563 12.185 1 94.25 184 HIS B N 1
ATOM 4430 C CA . HIS B 1 184 ? 2.771 17.385 11.349 1 94.25 184 HIS B CA 1
ATOM 4431 C C . HIS B 1 184 ? 3.508 18.706 11.151 1 94.25 184 HIS B C 1
ATOM 4433 O O . HIS B 1 184 ? 4.3 18.845 10.216 1 94.25 184 HIS B O 1
ATOM 4439 N N . GLY B 1 185 ? 3.202 19.625 11.982 1 93.61 185 GLY B N 1
ATOM 4440 C CA . GLY B 1 185 ? 3.802 20.941 11.825 1 93.61 185 GLY B CA 1
ATOM 4441 C C . GLY B 1 185 ? 3.055 21.824 10.844 1 93.61 185 GLY B C 1
ATOM 4442 O O . GLY B 1 185 ? 1.855 21.641 10.625 1 93.61 185 GLY B O 1
ATOM 4443 N N . GLY B 1 186 ? 3.652 22.869 10.445 1 92.93 186 GLY B N 1
ATOM 4444 C CA . GLY B 1 186 ? 3.074 23.85 9.541 1 92.93 186 GLY B CA 1
ATOM 4445 C C . GLY B 1 186 ? 4.094 24.829 8.991 1 92.93 186 GLY B C 1
ATOM 4446 O O . GLY B 1 186 ? 5.171 24.998 9.564 1 92.93 186 GLY B O 1
ATOM 4447 N N . LEU B 1 187 ? 3.724 25.414 7.948 1 91.87 187 LEU B N 1
ATOM 4448 C CA . LEU B 1 187 ? 4.612 26.351 7.268 1 91.87 187 LEU B CA 1
ATOM 4449 C C . LEU B 1 187 ? 4.946 27.535 8.168 1 91.87 187 LEU B C 1
ATOM 4451 O O . LEU B 1 187 ? 6.002 28.155 8.019 1 91.87 187 LEU B O 1
ATOM 4455 N N . HIS B 1 188 ? 4.097 27.8 9.105 1 93 188 HIS B N 1
ATOM 4456 C CA . HIS B 1 188 ? 4.259 28.982 9.944 1 93 188 HIS B CA 1
ATOM 4457 C C . HIS B 1 188 ? 4.985 28.641 11.241 1 93 188 HIS B C 1
ATOM 4459 O O . HIS B 1 188 ? 5.146 29.499 12.112 1 93 188 HIS B O 1
ATOM 4465 N N . LEU B 1 189 ? 5.406 27.434 11.433 1 94.89 189 LEU B N 1
ATOM 4466 C CA . LEU B 1 189 ? 6.07 26.995 12.656 1 94.89 189 LEU B CA 1
ATOM 4467 C C . LEU B 1 189 ? 7.544 26.701 12.398 1 94.89 189 LEU B C 1
ATOM 4469 O O . LEU B 1 189 ? 7.884 26.003 11.441 1 94.89 189 LEU B O 1
ATOM 4473 N N . PHE B 1 190 ? 8.424 27.241 13.303 1 92.53 190 PHE B N 1
ATOM 4474 C CA . PHE B 1 190 ? 9.868 27.079 13.175 1 92.53 190 PHE B CA 1
ATOM 4475 C C . PHE B 1 190 ? 10.494 26.721 14.518 1 92.53 190 PHE B C 1
ATOM 4477 O O . PHE B 1 190 ? 9.913 26.992 15.571 1 92.53 190 PHE B O 1
ATOM 4484 N N . VAL B 1 191 ? 11.633 26.108 14.39 1 88.67 191 VAL B N 1
ATOM 4485 C CA . VAL B 1 191 ? 12.464 25.902 15.572 1 88.67 191 VAL B CA 1
ATOM 4486 C C . VAL B 1 191 ? 13.536 26.987 15.645 1 88.67 191 VAL B C 1
ATOM 4488 O O . VAL B 1 191 ? 14.346 27.132 14.727 1 88.67 191 VAL B O 1
ATOM 4491 N N . ASN B 1 192 ? 13.523 27.738 16.711 1 88.28 192 ASN B N 1
ATOM 4492 C CA . ASN B 1 192 ? 14.47 28.845 16.787 1 88.28 192 ASN B C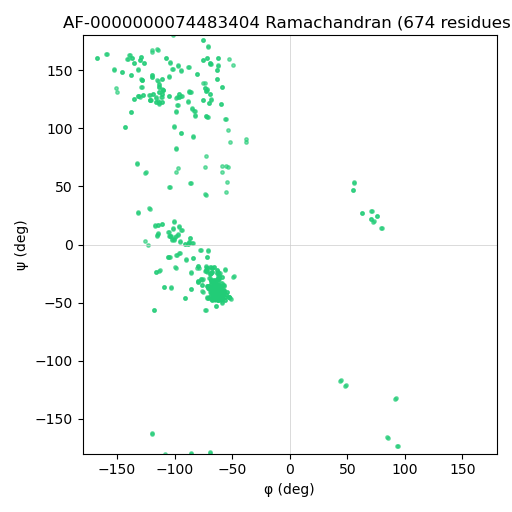A 1
ATOM 4493 C C . ASN B 1 192 ? 15.818 28.392 17.341 1 88.28 192 ASN B C 1
ATOM 4495 O O . ASN B 1 192 ? 16.038 27.198 17.553 1 88.28 192 ASN B O 1
ATOM 4499 N N . LYS B 1 193 ? 16.751 29.303 17.457 1 82.94 193 LYS B N 1
ATOM 4500 C CA . LYS B 1 193 ? 18.12 29.007 17.871 1 82.94 193 LYS B CA 1
ATOM 4501 C C . LYS B 1 193 ? 18.153 28.423 19.28 1 82.94 193 LYS B C 1
ATOM 4503 O O . LYS B 1 193 ? 19.066 27.668 19.623 1 82.94 193 LYS B O 1
ATOM 4508 N N . ASP B 1 194 ? 17.177 28.783 20.122 1 84.1 194 ASP B N 1
ATOM 4509 C CA . ASP B 1 194 ? 17.092 28.278 21.489 1 84.1 194 ASP B CA 1
ATOM 4510 C C . ASP B 1 194 ? 16.34 26.95 21.538 1 84.1 194 ASP B C 1
ATOM 4512 O O . ASP B 1 194 ? 15.948 26.492 22.613 1 84.1 194 ASP B O 1
ATOM 4516 N N . ASN B 1 195 ? 15.981 26.38 20.382 1 84.57 195 ASN B N 1
ATOM 4517 C CA . ASN B 1 195 ? 15.296 25.099 20.245 1 84.57 195 ASN B CA 1
ATOM 4518 C C . ASN B 1 195 ? 13.845 25.187 20.709 1 84.57 195 ASN B C 1
ATOM 4520 O O . ASN B 1 195 ? 13.303 24.222 21.251 1 84.57 195 ASN B O 1
ATOM 4524 N N . GLU B 1 196 ? 13.338 26.354 20.557 1 89.96 196 GLU B N 1
ATOM 4525 C CA . GLU B 1 196 ? 11.92 26.56 20.838 1 89.96 196 GLU B CA 1
ATOM 4526 C C . GLU B 1 196 ? 11.105 26.617 19.55 1 89.96 196 GLU B C 1
ATOM 4528 O O . GLU B 1 196 ? 11.607 27.05 18.51 1 89.96 196 GLU B O 1
ATOM 4533 N N . ILE B 1 197 ? 9.886 26.197 19.721 1 93.11 197 ILE B N 1
ATOM 4534 C CA . ILE B 1 197 ? 8.994 26.276 18.569 1 93.11 197 ILE B CA 1
ATOM 4535 C C . ILE B 1 197 ? 8.371 27.667 18.492 1 93.11 197 ILE B C 1
ATOM 4537 O O . ILE B 1 197 ? 7.687 28.1 19.422 1 93.11 197 ILE B O 1
ATOM 4541 N N . GLU B 1 198 ? 8.678 28.315 17.443 1 94.03 198 GLU B N 1
ATOM 4542 C CA . GLU B 1 198 ? 8.241 29.691 17.229 1 94.03 198 GLU B CA 1
ATOM 4543 C C . GLU B 1 198 ? 7.27 29.785 16.055 1 94.03 198 GLU B C 1
ATOM 4545 O O . GLU B 1 198 ? 7.439 29.099 15.046 1 94.03 198 GLU B O 1
ATOM 4550 N N . LYS B 1 199 ? 6.262 30.562 16.266 1 93.74 199 LYS B N 1
ATOM 4551 C CA . LYS B 1 199 ? 5.315 30.889 15.203 1 93.74 199 LYS B CA 1
ATOM 4552 C C . LYS B 1 199 ? 5.689 32.2 14.518 1 93.74 199 LYS B C 1
ATOM 4554 O O . LYS B 1 199 ? 5.855 33.227 15.18 1 93.74 199 LYS B O 1
ATOM 4559 N N . VAL B 1 200 ? 5.761 32.094 13.229 1 89.78 200 VAL B N 1
ATOM 4560 C CA . VAL B 1 200 ? 6.156 33.273 12.465 1 89.78 200 VAL B CA 1
ATOM 4561 C C . VAL B 1 200 ? 5.004 34.275 12.428 1 89.78 200 VAL B C 1
ATOM 4563 O O . VAL B 1 200 ? 3.843 33.89 12.272 1 89.78 200 VAL B O 1
ATOM 4566 N N . THR B 1 201 ? 5.348 35.474 12.659 1 86.99 201 THR B N 1
ATOM 4567 C CA . THR B 1 201 ? 4.381 36.561 12.557 1 86.99 201 THR B CA 1
ATOM 4568 C C . THR B 1 201 ? 4.647 37.408 11.316 1 86.99 201 THR B C 1
ATOM 4570 O O . THR B 1 201 ? 5.716 37.31 10.709 1 86.99 201 THR B O 1
ATOM 4573 N N . LYS B 1 202 ? 3.701 38.131 10.897 1 84.48 202 LYS B N 1
ATOM 4574 C CA . LYS B 1 202 ? 3.825 38.966 9.706 1 84.48 202 LYS B CA 1
ATOM 4575 C C . LYS B 1 202 ? 5.004 39.928 9.831 1 84.48 202 LYS B C 1
ATOM 4577 O O . LYS B 1 202 ? 5.627 40.287 8.829 1 84.48 202 LYS B O 1
ATOM 4582 N N . LYS B 1 203 ? 5.443 40.217 11.009 1 79.92 203 LYS B N 1
ATOM 4583 C CA . LYS B 1 203 ? 6.506 41.19 11.243 1 79.92 203 LYS B CA 1
ATOM 4584 C C . LYS B 1 203 ? 6.294 42.448 10.406 1 79.92 203 LYS B C 1
ATOM 4586 O O . LYS B 1 203 ? 5.228 43.065 10.461 1 79.92 203 LYS B O 1
ATOM 4591 N N . LYS B 1 204 ? 7.181 42.773 9.486 1 81.54 204 LYS B N 1
ATOM 4592 C CA . LYS B 1 204 ? 7.111 43.987 8.679 1 81.54 204 LYS B CA 1
ATOM 4593 C C . LYS B 1 204 ? 6.414 43.723 7.347 1 81.54 204 LYS B C 1
ATOM 4595 O O . LYS B 1 204 ? 6.325 44.613 6.499 1 81.54 204 LYS B O 1
ATOM 4600 N N . HIS B 1 205 ? 5.805 42.589 7.291 1 81.15 205 HIS B N 1
ATOM 4601 C CA . HIS B 1 205 ? 5.189 42.229 6.019 1 81.15 205 HIS B CA 1
ATOM 4602 C C . HIS B 1 205 ? 3.674 42.401 6.072 1 81.15 205 HIS B C 1
ATOM 4604 O O . HIS B 1 205 ? 3.083 42.397 7.154 1 81.15 205 HIS B O 1
ATOM 4610 N N . ASN B 1 206 ? 3.089 42.586 4.863 1 77.9 206 ASN B N 1
ATOM 4611 C CA . ASN B 1 206 ? 1.637 42.686 4.764 1 77.9 206 ASN B CA 1
ATOM 4612 C C . ASN B 1 206 ? 0.969 41.321 4.909 1 77.9 206 ASN B C 1
ATOM 4614 O O . ASN B 1 206 ? -0.175 41.229 5.357 1 77.9 206 ASN B O 1
ATOM 4618 N N . TYR B 1 207 ? 1.75 40.381 4.467 1 81.07 207 TYR B N 1
ATOM 4619 C CA . TYR B 1 207 ? 1.173 39.041 4.473 1 81.07 207 TYR B CA 1
ATOM 4620 C C . TYR B 1 207 ? 2.105 38.048 5.156 1 81.07 207 TYR B C 1
ATOM 4622 O O . TYR B 1 207 ? 3.325 38.116 4.988 1 81.07 207 TYR B O 1
ATOM 4630 N N . LEU B 1 208 ? 1.483 37.13 5.888 1 85.14 208 LEU B N 1
ATOM 4631 C CA . LEU B 1 208 ? 2.219 36.111 6.628 1 85.14 208 LEU B CA 1
ATOM 4632 C C . LEU B 1 208 ? 3.106 35.294 5.695 1 85.14 208 LEU B C 1
ATOM 4634 O O . LEU B 1 208 ? 4.231 34.94 6.053 1 85.14 208 LEU B O 1
ATOM 4638 N N . ILE B 1 209 ? 2.674 35.041 4.501 1 85.75 209 ILE B N 1
ATOM 4639 C CA . ILE B 1 209 ? 3.383 34.213 3.532 1 85.75 209 ILE B CA 1
ATOM 4640 C C . ILE B 1 209 ? 4.728 34.852 3.194 1 85.75 209 ILE B C 1
ATOM 4642 O O . ILE B 1 209 ? 5.72 34.151 2.982 1 85.75 209 ILE B O 1
ATOM 4646 N N . ASN B 1 210 ? 4.769 36.129 3.156 1 86.02 210 ASN B N 1
ATOM 4647 C CA . ASN B 1 210 ? 6.015 36.822 2.844 1 86.02 210 ASN B CA 1
ATOM 4648 C C . ASN B 1 210 ? 7.046 36.649 3.955 1 86.02 210 ASN B C 1
ATOM 4650 O O . ASN B 1 210 ? 8.242 36.526 3.684 1 86.02 210 ASN B O 1
ATOM 4654 N N . ALA B 1 211 ? 6.581 36.644 5.166 1 87.82 211 ALA B N 1
ATOM 4655 C CA . ALA B 1 211 ? 7.47 36.413 6.302 1 87.82 211 ALA B CA 1
ATOM 4656 C C . ALA B 1 211 ? 8.028 34.993 6.282 1 87.82 211 ALA B C 1
ATOM 4658 O O . ALA B 1 211 ? 9.2 34.776 6.599 1 87.82 211 ALA B O 1
ATOM 4659 N N . ILE B 1 212 ? 7.207 34.087 5.908 1 89.01 212 ILE B N 1
ATOM 4660 C CA . ILE B 1 212 ? 7.605 32.685 5.837 1 89.01 212 ILE B CA 1
ATOM 4661 C C . ILE B 1 212 ? 8.651 32.501 4.74 1 89.01 212 ILE B C 1
ATOM 4663 O O . ILE B 1 212 ? 9.681 31.858 4.957 1 89.01 212 ILE B O 1
ATOM 4667 N N . VAL B 1 213 ? 8.375 33.076 3.6 1 86.31 213 VAL B N 1
ATOM 4668 C CA . VAL B 1 213 ? 9.29 32.981 2.468 1 86.31 213 VAL B CA 1
ATOM 4669 C C . VAL B 1 213 ? 10.643 33.581 2.846 1 86.31 213 VAL B C 1
ATOM 4671 O O . VAL B 1 213 ? 11.691 33.003 2.545 1 86.31 213 VAL B O 1
ATOM 4674 N N . GLU B 1 214 ? 10.604 34.702 3.499 1 87.27 214 GLU B N 1
ATOM 4675 C CA . GLU B 1 214 ? 11.837 35.345 3.943 1 87.27 214 GLU B CA 1
ATOM 4676 C C . GLU B 1 214 ? 12.612 34.449 4.904 1 87.27 214 GLU B C 1
ATOM 4678 O O . GLU B 1 214 ? 13.837 34.341 4.809 1 87.27 214 GLU B O 1
ATOM 4683 N N . SER B 1 215 ? 11.893 33.841 5.821 1 86.25 215 SER B N 1
ATOM 4684 C CA . SER B 1 215 ? 12.528 32.941 6.778 1 86.25 215 SER B CA 1
ATOM 4685 C C . SER B 1 215 ? 13.213 31.777 6.07 1 86.25 215 SER B C 1
ATOM 4687 O O . SER B 1 215 ? 14.35 31.428 6.396 1 86.25 215 SER B O 1
ATOM 4689 N N . ILE B 1 216 ? 12.583 31.21 5.127 1 84.28 216 ILE B N 1
ATOM 4690 C CA . ILE B 1 216 ? 13.105 30.074 4.375 1 84.28 216 ILE B CA 1
ATOM 4691 C C . ILE B 1 216 ? 14.331 30.505 3.574 1 84.28 216 ILE B C 1
ATOM 4693 O O . ILE B 1 216 ? 15.326 29.78 3.512 1 84.28 216 ILE B O 1
ATOM 4697 N N . ASN B 1 217 ? 14.254 31.702 2.974 1 82.48 217 ASN B N 1
ATOM 4698 C CA . ASN B 1 217 ? 15.379 32.239 2.217 1 82.48 217 ASN B CA 1
ATOM 4699 C C . ASN B 1 217 ? 16.596 32.468 3.109 1 82.48 217 ASN B C 1
ATOM 4701 O O . ASN B 1 217 ? 17.732 32.466 2.63 1 82.48 217 ASN B O 1
ATOM 4705 N N . ASN B 1 218 ? 16.326 32.6 4.382 1 83.15 218 ASN B N 1
ATOM 4706 C CA . ASN B 1 218 ? 17.403 32.76 5.353 1 83.15 218 ASN B CA 1
ATOM 4707 C C . ASN B 1 218 ? 17.781 31.428 5.995 1 83.15 218 ASN B C 1
ATOM 4709 O O . ASN B 1 218 ? 18.234 31.393 7.14 1 83.15 218 ASN B O 1
ATOM 4713 N N . ASN B 1 219 ? 17.346 30.277 5.381 1 79.15 219 ASN B N 1
ATOM 4714 C CA . ASN B 1 219 ? 17.692 28.909 5.752 1 79.15 219 ASN B CA 1
ATOM 4715 C C . ASN B 1 219 ? 17.042 28.504 7.072 1 79.15 219 ASN B C 1
ATOM 4717 O O . ASN B 1 219 ? 17.628 27.753 7.853 1 79.15 219 ASN B O 1
ATOM 4721 N N . ASN B 1 220 ? 16.053 29.197 7.336 1 84.86 220 ASN B N 1
ATOM 4722 C CA . ASN B 1 220 ? 15.2 28.811 8.456 1 84.86 220 ASN B CA 1
ATOM 4723 C C . ASN B 1 220 ? 13.946 28.083 7.98 1 84.86 220 ASN B C 1
ATOM 4725 O O . ASN B 1 220 ? 12.937 28.717 7.666 1 84.86 220 ASN B O 1
ATOM 4729 N N . PHE B 1 221 ? 13.952 26.724 8.101 1 83.38 221 PHE B N 1
ATOM 4730 C CA . PHE B 1 221 ? 12.886 25.921 7.514 1 83.38 221 PHE B CA 1
ATOM 4731 C C . PHE B 1 221 ? 11.797 25.633 8.541 1 83.38 221 PHE B C 1
ATOM 4733 O O . PHE B 1 221 ? 12.086 25.454 9.726 1 83.38 221 PHE B O 1
ATOM 4740 N N . PRO B 1 222 ? 10.642 25.51 8 1 90.31 222 PRO B N 1
ATOM 4741 C CA . PRO B 1 222 ? 9.524 25.22 8.902 1 90.31 222 PRO B CA 1
ATOM 4742 C C . PRO B 1 222 ? 9.602 23.82 9.506 1 90.31 222 PRO B C 1
ATOM 4744 O O . PRO B 1 222 ? 10.289 22.948 8.967 1 90.31 222 PRO B O 1
ATOM 4747 N N . LEU B 1 223 ? 8.953 23.78 10.635 1 89.98 223 LEU B N 1
ATOM 4748 C CA . LEU B 1 223 ? 8.73 22.47 11.238 1 89.98 223 LEU B CA 1
ATOM 4749 C C . LEU B 1 223 ? 7.704 21.672 10.44 1 89.98 223 LEU B C 1
ATOM 4751 O O . LEU B 1 223 ? 6.535 22.057 10.364 1 89.98 223 LEU B O 1
ATOM 4755 N N . TYR B 1 224 ? 8.054 20.659 9.761 1 85.53 224 TYR B N 1
ATOM 4756 C CA . TYR B 1 224 ? 7.116 19.859 8.982 1 85.53 224 TYR B CA 1
ATOM 4757 C C . TYR B 1 224 ? 7.581 18.41 8.888 1 85.53 224 TYR B C 1
ATOM 4759 O O . TYR B 1 224 ? 8.781 18.142 8.789 1 85.53 224 TYR B O 1
ATOM 4767 N N . VAL B 1 225 ? 6.643 17.495 9.176 1 81.36 225 VAL B N 1
ATOM 4768 C CA . VAL B 1 225 ? 6.863 16.054 9.12 1 81.36 225 VAL B CA 1
ATOM 4769 C C . VAL B 1 225 ? 6.333 15.501 7.799 1 81.36 225 VAL B C 1
ATOM 4771 O O . VAL B 1 225 ? 5.12 15.388 7.608 1 81.36 225 VAL B O 1
ATOM 4774 N N . SER B 1 226 ? 6.813 15.474 6.77 1 65.08 226 SER B N 1
ATOM 4775 C CA . SER B 1 226 ? 6.302 14.932 5.515 1 65.08 226 SER B CA 1
ATOM 4776 C C . SER B 1 226 ? 6.978 13.61 5.168 1 65.08 226 SER B C 1
ATOM 4778 O O . SER B 1 226 ? 6.481 12.854 4.33 1 65.08 226 SER B O 1
ATOM 4780 N N . GLU B 1 227 ? 7.936 13.327 5.846 1 60.54 227 GLU B N 1
ATOM 4781 C CA . GLU B 1 227 ? 8.899 12.443 5.197 1 60.54 227 GLU B CA 1
ATOM 4782 C C . GLU B 1 227 ? 8.694 10.993 5.627 1 60.54 227 GLU B C 1
ATOM 4784 O O . GLU B 1 227 ? 8.348 10.725 6.779 1 60.54 227 GLU B O 1
ATOM 4789 N N . GLY B 1 228 ? 8.551 10.188 4.65 1 62.82 228 GLY B N 1
ATOM 4790 C CA . GLY B 1 228 ? 8.854 8.79 4.912 1 62.82 228 GLY B CA 1
ATOM 4791 C C . GLY B 1 228 ? 7.635 7.979 5.308 1 62.82 228 GLY B C 1
ATOM 4792 O O . GLY B 1 228 ? 6.5 8.424 5.124 1 62.82 228 GLY B O 1
ATOM 4793 N N . ASN B 1 229 ? 7.895 6.774 5.668 1 75.39 229 ASN B N 1
ATOM 4794 C CA . ASN B 1 229 ? 6.872 5.883 6.206 1 75.39 229 ASN B CA 1
ATOM 4795 C C . ASN B 1 229 ? 6.437 6.309 7.605 1 75.39 229 ASN B C 1
ATOM 4797 O O . ASN B 1 229 ? 6.966 7.276 8.157 1 75.39 229 ASN B O 1
ATOM 4801 N N . TRP B 1 230 ? 5.417 5.695 8.084 1 85.17 230 TRP B N 1
ATOM 4802 C CA . TRP B 1 230 ? 4.794 6.135 9.328 1 85.17 230 TRP B CA 1
ATOM 4803 C C . TRP B 1 230 ? 5.78 6.052 10.489 1 85.17 230 TRP B C 1
ATOM 4805 O O . TRP B 1 230 ? 5.715 6.853 11.425 1 85.17 230 TRP B O 1
ATOM 4815 N N . GLN B 1 231 ? 6.794 5.205 10.431 1 82.52 231 GLN B N 1
ATOM 4816 C CA . GLN B 1 231 ? 7.772 5.068 11.505 1 82.52 231 GLN B CA 1
ATOM 4817 C C . GLN B 1 231 ? 8.694 6.282 11.567 1 82.52 231 GLN B C 1
ATOM 4819 O O . GLN B 1 231 ? 8.988 6.791 12.651 1 82.52 231 GLN B O 1
ATOM 4824 N N . ARG B 1 232 ? 9.145 6.676 10.456 1 80.78 232 ARG B N 1
ATOM 4825 C CA . ARG B 1 232 ? 10.002 7.855 10.385 1 80.78 232 ARG B CA 1
ATOM 4826 C C . ARG B 1 232 ? 9.253 9.105 10.834 1 80.78 232 ARG B C 1
ATOM 4828 O O . ARG B 1 232 ? 9.815 9.955 11.528 1 80.78 232 ARG B O 1
ATOM 4835 N N . LYS B 1 233 ? 8.006 9.167 10.373 1 88.87 233 LYS B N 1
ATOM 4836 C CA . LYS B 1 233 ? 7.191 10.293 10.821 1 88.87 233 LYS B CA 1
ATOM 4837 C C . LYS B 1 233 ? 7.049 10.3 12.34 1 88.87 233 LYS B C 1
ATOM 4839 O O . LYS B 1 233 ? 7.174 11.348 12.976 1 88.87 233 LYS B O 1
ATOM 4844 N N . LEU B 1 234 ? 6.819 9.132 12.861 1 90.84 234 LEU B N 1
ATOM 4845 C CA . LEU B 1 234 ? 6.662 9.025 14.308 1 90.84 234 LEU B CA 1
ATOM 4846 C C . LEU B 1 234 ? 7.949 9.418 15.025 1 90.84 234 LEU B C 1
ATOM 4848 O O . LEU B 1 234 ? 7.909 10.088 16.059 1 90.84 234 LEU B O 1
ATOM 4852 N N . GLU B 1 235 ? 9.044 9.049 14.463 1 86.96 235 GLU B N 1
ATOM 4853 C CA . GLU B 1 235 ? 10.334 9.41 15.042 1 86.96 235 GLU B CA 1
ATOM 4854 C C . GLU B 1 235 ? 10.525 10.924 15.063 1 86.96 235 GLU B C 1
ATOM 4856 O O . GLU B 1 235 ? 11.006 11.481 16.053 1 86.96 235 GLU B O 1
ATOM 4861 N N . GLN B 1 236 ? 10.18 11.516 14.002 1 87.36 236 GLN B N 1
ATOM 4862 C CA . GLN B 1 236 ? 10.28 12.969 13.919 1 87.36 236 GLN B CA 1
ATOM 4863 C C . GLN B 1 236 ? 9.338 13.643 14.913 1 87.36 236 GLN B C 1
ATOM 4865 O O . GLN B 1 236 ? 9.698 14.644 15.537 1 87.36 236 GLN B O 1
ATOM 4870 N N . ILE B 1 237 ? 8.161 13.091 15.054 1 92.96 237 ILE B N 1
ATOM 4871 C CA . ILE B 1 237 ? 7.163 13.625 15.975 1 92.96 237 ILE B CA 1
ATOM 4872 C C . ILE B 1 237 ? 7.667 13.499 17.411 1 92.96 237 ILE B C 1
ATOM 4874 O O . ILE B 1 237 ? 7.615 14.461 18.181 1 92.96 237 ILE B O 1
ATOM 4878 N N . GLU B 1 238 ? 8.229 12.425 17.667 1 91.41 238 GLU B N 1
ATOM 4879 C CA . GLU B 1 238 ? 8.687 12.153 19.026 1 91.41 238 GLU B CA 1
ATOM 4880 C C . GLU B 1 238 ? 9.922 12.981 19.369 1 91.41 238 GLU B C 1
ATOM 4882 O O . GLU B 1 238 ? 10.182 13.262 20.541 1 91.41 238 GLU B O 1
ATOM 4887 N N . ALA B 1 239 ? 10.635 13.426 18.388 1 86.99 239 ALA B N 1
ATOM 4888 C CA . ALA B 1 239 ? 11.879 14.164 18.587 1 86.99 239 ALA B CA 1
ATOM 4889 C C . ALA B 1 239 ? 11.605 15.646 18.829 1 86.99 239 ALA B C 1
ATOM 4891 O O . ALA B 1 239 ? 12.494 16.387 19.254 1 86.99 239 ALA B O 1
ATOM 4892 N N . ASN B 1 240 ? 10.403 16.078 18.592 1 90.28 240 ASN B N 1
ATOM 4893 C CA . ASN B 1 240 ? 10.022 17.478 18.747 1 90.28 240 ASN B CA 1
ATOM 4894 C C . ASN B 1 240 ? 8.975 17.656 19.843 1 90.28 240 ASN B C 1
ATOM 4896 O O . ASN B 1 240 ? 7.917 17.026 19.805 1 90.28 240 ASN B O 1
ATOM 4900 N N . LYS B 1 241 ? 9.234 18.472 20.733 1 90.74 241 LYS B N 1
ATOM 4901 C CA . LYS B 1 241 ? 8.404 18.621 21.925 1 90.74 241 LYS B CA 1
ATOM 4902 C C . LYS B 1 241 ? 6.98 19.028 21.555 1 90.74 241 LYS B C 1
ATOM 4904 O O . LYS B 1 241 ? 6.017 18.56 22.167 1 90.74 241 LYS B O 1
ATOM 4909 N N . TYR B 1 242 ? 6.845 19.967 20.662 1 94.63 242 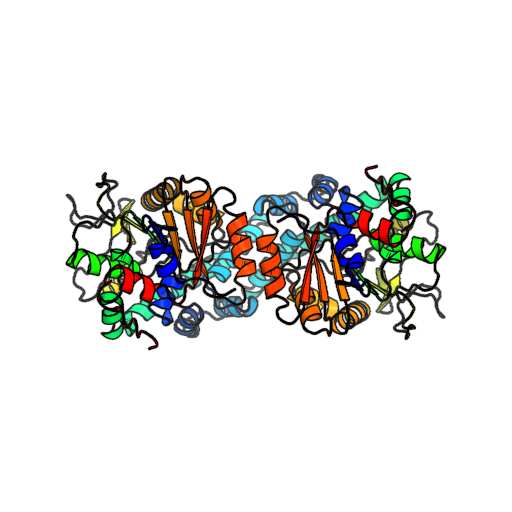TYR B N 1
ATOM 4910 C CA . TYR B 1 242 ? 5.514 20.425 20.279 1 94.63 242 TYR B CA 1
ATOM 4911 C C . TYR B 1 242 ? 4.75 19.328 19.548 1 94.63 242 TYR B C 1
ATOM 4913 O O . TYR B 1 242 ? 3.568 19.1 19.818 1 94.63 242 TYR B O 1
ATOM 4921 N N . LEU B 1 243 ? 5.399 18.692 18.621 1 95.23 243 LEU B N 1
ATOM 4922 C CA . LEU B 1 243 ? 4.723 17.648 17.859 1 95.23 243 LEU B CA 1
ATOM 4923 C C . LEU B 1 243 ? 4.352 16.473 18.757 1 95.23 243 LEU B C 1
ATOM 4925 O O . LEU B 1 243 ? 3.297 15.86 18.581 1 95.23 243 LEU B O 1
ATOM 4929 N N . ARG B 1 244 ? 5.215 16.182 19.622 1 94.47 244 ARG B N 1
ATOM 4930 C CA . ARG B 1 244 ? 4.904 15.146 20.601 1 94.47 244 ARG B CA 1
ATOM 4931 C C . ARG B 1 244 ? 3.678 15.523 21.426 1 94.47 244 ARG B C 1
ATOM 4933 O O . ARG B 1 244 ? 2.822 14.678 21.698 1 94.47 244 ARG B O 1
ATOM 4940 N N . PHE B 1 245 ? 3.647 16.77 21.909 1 95.99 245 PHE B N 1
ATOM 4941 C CA . PHE B 1 245 ? 2.499 17.299 22.636 1 95.99 245 PHE B CA 1
ATOM 4942 C C . PHE B 1 245 ? 1.217 17.106 21.836 1 95.99 245 PHE B C 1
ATOM 4944 O O . PHE B 1 245 ? 0.198 16.677 22.381 1 95.99 245 PHE B O 1
ATOM 4951 N N . CYS B 1 246 ? 1.295 17.413 20.578 1 96.99 246 CYS B N 1
ATOM 4952 C CA . CYS B 1 246 ? 0.132 17.276 19.708 1 96.99 246 CYS B CA 1
ATOM 4953 C C . CYS B 1 246 ? -0.276 15.814 19.569 1 96.99 246 CYS B C 1
ATOM 4955 O O . CYS B 1 246 ? -1.462 15.487 19.643 1 96.99 246 CYS B O 1
ATOM 4957 N N . TYR B 1 247 ? 0.704 14.967 19.369 1 97 247 TYR B N 1
ATOM 4958 C CA . TYR B 1 247 ? 0.463 13.538 19.2 1 97 247 TYR B CA 1
ATOM 4959 C C . TYR B 1 247 ? -0.14 12.933 20.462 1 97 247 TYR B C 1
ATOM 4961 O O . TYR B 1 247 ? -1.064 12.12 20.388 1 97 247 TYR B O 1
ATOM 4969 N N . ASP B 1 248 ? 0.375 13.319 21.572 1 96.31 248 ASP B N 1
ATOM 4970 C CA . ASP B 1 248 ? -0.146 12.864 22.858 1 96.31 248 ASP B CA 1
ATOM 4971 C C . ASP B 1 248 ? -1.601 13.287 23.042 1 96.31 248 ASP B C 1
ATOM 4973 O O . ASP B 1 248 ? -2.414 12.523 23.567 1 96.31 248 ASP B O 1
ATOM 4977 N N . ALA B 1 249 ? -1.846 14.49 22.675 1 96.8 249 ALA B N 1
ATOM 4978 C CA . ALA B 1 249 ? -3.218 14.98 22.782 1 96.8 249 ALA B CA 1
ATOM 4979 C C . ALA B 1 249 ? -4.176 14.11 21.973 1 96.8 249 ALA B C 1
ATOM 4981 O O . ALA B 1 249 ? -5.28 13.801 22.429 1 96.8 249 ALA B O 1
ATOM 4982 N N . LEU B 1 250 ? -3.76 13.703 20.796 1 97.96 250 LEU B N 1
ATOM 4983 C CA . LEU B 1 250 ? -4.58 12.844 19.949 1 97.96 250 LEU B CA 1
ATOM 4984 C C . LEU B 1 250 ? -4.793 11.482 20.601 1 97.96 250 LEU B C 1
ATOM 4986 O O . LEU B 1 250 ? -5.895 10.931 20.552 1 97.96 250 LEU B O 1
ATOM 4990 N N . SER B 1 251 ? -3.796 10.967 21.172 1 97.22 251 SER B N 1
ATOM 4991 C CA . SER B 1 251 ? -3.806 9.629 21.756 1 97.22 251 SER B CA 1
ATOM 4992 C C . SER B 1 251 ? -4.646 9.588 23.027 1 97.22 251 SER B C 1
ATOM 4994 O O . SER B 1 251 ? -4.972 8.509 23.527 1 97.22 251 SER B O 1
ATOM 4996 N N . ASN B 1 252 ? -5.039 10.73 23.532 1 96.02 252 ASN B N 1
ATOM 4997 C CA . ASN B 1 252 ? -5.745 10.783 24.808 1 96.02 252 ASN B CA 1
ATOM 4998 C C . ASN B 1 252 ? -7.155 11.344 24.645 1 96.02 252 ASN B C 1
ATOM 5000 O O . ASN B 1 252 ? -7.796 11.72 25.628 1 96.02 252 ASN B O 1
ATOM 5004 N N . LEU B 1 253 ? -7.584 11.355 23.508 1 96.59 253 LEU B N 1
ATOM 5005 C CA . LEU B 1 253 ? -8.917 11.881 23.236 1 96.59 253 LEU B CA 1
ATOM 5006 C C . LEU B 1 253 ? -9.992 10.957 23.8 1 96.59 253 LEU B C 1
ATOM 5008 O O . LEU B 1 253 ? -9.747 9.766 24.006 1 96.59 253 LEU B O 1
ATOM 5012 N N . SER B 1 254 ? -11.108 11.495 24.045 1 97.33 254 SER B N 1
ATOM 5013 C CA . SER B 1 254 ? -12.332 10.77 24.373 1 97.33 254 SER B CA 1
ATOM 5014 C C . SER B 1 254 ? -13.542 11.387 23.68 1 97.33 254 SER B C 1
ATOM 5016 O O . SER B 1 254 ? -13.464 12.499 23.155 1 97.33 254 SER B O 1
ATOM 5018 N N . GLY B 1 255 ? -14.591 10.671 23.62 1 97.57 255 GLY B N 1
ATOM 5019 C CA . GLY B 1 255 ? -15.802 11.2 23.013 1 97.57 255 GLY B CA 1
ATOM 5020 C C . GLY B 1 255 ? -15.912 10.889 21.532 1 97.57 255 GLY B C 1
ATOM 5021 O O . GLY B 1 255 ? -15.752 9.738 21.12 1 97.57 255 GLY B O 1
ATOM 5022 N N . HIS B 1 256 ? -16.263 11.956 20.662 1 98.49 256 HIS B N 1
ATOM 5023 C CA . HIS B 1 256 ? -16.54 11.742 19.247 1 98.49 256 HIS B CA 1
ATOM 5024 C C . HIS B 1 256 ? -15.482 12.406 18.372 1 98.49 256 HIS B C 1
ATOM 5026 O O . HIS B 1 256 ? -15.132 13.569 18.588 1 98.49 256 HIS B O 1
ATOM 5032 N N . LEU B 1 257 ? -14.97 11.619 17.408 1 98.71 257 LEU B N 1
ATOM 5033 C CA . LEU B 1 257 ? -13.963 12.123 16.481 1 98.71 257 LEU B CA 1
ATOM 5034 C C . LEU B 1 257 ? -14.491 12.121 15.05 1 98.71 257 LEU B C 1
ATOM 5036 O O . LEU B 1 257 ? -14.959 11.091 14.558 1 98.71 257 LEU B O 1
ATOM 5040 N N . THR B 1 258 ? -14.483 13.269 14.431 1 98.74 258 THR B N 1
ATOM 5041 C CA . THR B 1 258 ? -14.77 13.385 13.005 1 98.74 258 THR B CA 1
ATOM 5042 C C . THR B 1 258 ? -13.478 13.416 12.194 1 98.74 258 THR B C 1
ATOM 5044 O O . THR B 1 258 ? -12.544 14.146 12.532 1 98.74 258 THR B O 1
ATOM 5047 N N . ILE B 1 259 ? -13.391 12.612 11.199 1 98.61 259 ILE B N 1
ATOM 5048 C CA . ILE B 1 259 ? -12.243 12.578 10.3 1 98.61 259 ILE B CA 1
ATOM 5049 C C . ILE B 1 259 ? -12.666 13.036 8.906 1 98.61 259 ILE B C 1
ATOM 5051 O O . ILE B 1 259 ? -13.568 12.453 8.301 1 98.61 259 ILE B O 1
ATOM 5055 N N . PHE B 1 260 ? -11.997 14.098 8.426 1 98.15 260 PHE B N 1
ATOM 5056 C CA . PHE B 1 260 ? -12.347 14.674 7.133 1 98.15 260 PHE B CA 1
ATOM 5057 C C . PHE B 1 260 ? -11.104 14.866 6.272 1 98.15 260 PHE B C 1
ATOM 5059 O O . PHE B 1 260 ? -10.135 15.494 6.703 1 98.15 260 PHE B O 1
ATOM 5066 N N . GLY B 1 261 ? -11.172 14.349 5.084 1 96.24 261 GLY B N 1
ATOM 5067 C CA . GLY B 1 261 ? -10.115 14.594 4.115 1 96.24 261 GLY B CA 1
ATOM 5068 C C . GLY B 1 261 ? -8.833 13.846 4.429 1 96.24 261 GLY B C 1
ATOM 5069 O O . GLY B 1 261 ? -7.747 14.268 4.024 1 96.24 261 GLY B O 1
ATOM 5070 N N . HIS B 1 262 ? -8.917 12.848 5.201 1 95.68 262 HIS B N 1
ATOM 5071 C CA . HIS B 1 262 ? -7.767 12.034 5.577 1 95.68 262 HIS B CA 1
ATOM 5072 C C . HIS B 1 262 ? -7.971 10.575 5.181 1 95.68 262 HIS B C 1
ATOM 5074 O O . HIS B 1 262 ? -8.968 9.958 5.562 1 95.68 262 HIS B O 1
ATOM 5080 N N . SER B 1 263 ? -7.042 10.029 4.514 1 90.55 263 SER B N 1
ATOM 5081 C CA . SER B 1 263 ? -7.221 8.684 3.978 1 90.55 263 SER B CA 1
ATOM 5082 C C . SER B 1 263 ? -6.856 7.624 5.012 1 90.55 263 SER B C 1
ATOM 5084 O O . SER B 1 263 ? -7.262 6.466 4.891 1 90.55 263 SER B O 1
ATOM 5086 N N . LEU B 1 264 ? -6.032 7.889 6 1 93.07 264 LEU B N 1
ATOM 5087 C CA . LEU B 1 264 ? -5.504 6.951 6.984 1 93.07 264 LEU B CA 1
ATOM 5088 C C . LEU B 1 264 ? -4.806 5.78 6.3 1 93.07 264 LEU B C 1
ATOM 5090 O O . LEU B 1 264 ? -5.107 4.619 6.588 1 93.07 264 LEU B O 1
ATOM 5094 N N . ASN B 1 265 ? -3.891 6.171 5.449 1 86.1 265 ASN B N 1
ATOM 5095 C CA . ASN B 1 265 ? -3.108 5.15 4.762 1 86.1 265 ASN B CA 1
ATOM 5096 C C . ASN B 1 265 ? -2.182 4.411 5.723 1 86.1 265 ASN B C 1
ATOM 5098 O O . ASN B 1 265 ? -1.333 5.027 6.371 1 86.1 265 ASN B O 1
ATOM 5102 N N . GLU B 1 266 ? -2.287 3.165 5.765 1 82.53 266 GLU B N 1
ATOM 5103 C CA . GLU B 1 266 ? -1.579 2.359 6.755 1 82.53 266 GLU B CA 1
ATOM 5104 C C . GLU B 1 266 ? -0.068 2.44 6.554 1 82.53 266 GLU B C 1
ATOM 5106 O O . GLU B 1 266 ? 0.698 2.317 7.511 1 82.53 266 GLU B O 1
ATOM 5111 N N . LYS B 1 267 ? 0.398 2.61 5.378 1 74.04 267 LYS B N 1
ATOM 5112 C CA . LYS B 1 267 ? 1.829 2.65 5.093 1 74.04 267 LYS B CA 1
ATOM 5113 C C . LYS B 1 267 ? 2.433 3.994 5.494 1 74.04 267 LYS B C 1
ATOM 5115 O O . LYS B 1 267 ? 3.568 4.052 5.972 1 74.04 267 LYS B O 1
ATOM 5120 N N . THR B 1 268 ? 1.627 5.04 5.43 1 82.64 268 THR B N 1
ATOM 5121 C CA . THR B 1 268 ? 2.192 6.372 5.614 1 82.64 268 THR B CA 1
ATOM 5122 C C . THR B 1 268 ? 1.681 7.003 6.906 1 82.64 268 THR B C 1
ATOM 5124 O O . THR B 1 268 ? 2.345 7.864 7.487 1 82.64 268 THR B O 1
ATOM 5127 N N . ASP B 1 269 ? 0.502 6.501 7.395 1 90.07 269 ASP B N 1
ATOM 5128 C CA . ASP B 1 269 ? -0.121 7.227 8.497 1 90.07 269 ASP B CA 1
ATOM 5129 C C . ASP B 1 269 ? -0.53 6.276 9.62 1 90.07 269 ASP B C 1
ATOM 5131 O O . ASP B 1 269 ? -1.466 6.56 10.37 1 90.07 269 ASP B O 1
ATOM 5135 N N . TYR B 1 270 ? 0.161 5.192 9.743 1 90.37 270 TYR B N 1
ATOM 5136 C CA . TYR B 1 270 ? -0.216 4.235 10.777 1 90.37 270 TYR B CA 1
ATOM 5137 C C . TYR B 1 270 ? -0.075 4.848 12.165 1 90.37 270 TYR B C 1
ATOM 5139 O O . TYR B 1 270 ? -0.812 4.488 13.087 1 90.37 270 TYR B O 1
ATOM 5147 N N . HIS B 1 271 ? 0.847 5.72 12.35 1 93.86 271 HIS B N 1
ATOM 5148 C CA . HIS B 1 271 ? 1.003 6.368 13.647 1 93.86 271 HIS B CA 1
ATOM 5149 C C . HIS B 1 271 ? -0.266 7.114 14.046 1 93.86 271 HIS B C 1
ATOM 5151 O O . HIS B 1 271 ? -0.595 7.198 15.232 1 93.86 271 HIS B O 1
ATOM 5157 N N . ILE B 1 272 ? -1.001 7.659 13.127 1 96.49 272 ILE B N 1
ATOM 5158 C CA . ILE B 1 272 ? -2.265 8.334 13.4 1 96.49 272 ILE B CA 1
ATOM 5159 C C . ILE B 1 272 ? -3.324 7.305 13.792 1 96.49 272 ILE B C 1
ATOM 5161 O O . ILE B 1 272 ? -4.078 7.514 14.745 1 96.49 272 ILE B O 1
ATOM 5165 N N . ILE B 1 273 ? -3.366 6.228 12.995 1 95.64 273 ILE B N 1
ATOM 5166 C CA . ILE B 1 273 ? -4.292 5.137 13.276 1 95.64 273 ILE B CA 1
ATOM 5167 C C . ILE B 1 273 ? -4.053 4.607 14.688 1 95.64 273 ILE B C 1
ATOM 5169 O O . ILE B 1 273 ? -4.997 4.449 15.467 1 95.64 273 ILE B O 1
ATOM 5173 N N . GLU B 1 274 ? -2.81 4.418 15.009 1 94.24 274 GLU B N 1
ATOM 5174 C CA . GLU B 1 274 ? -2.426 3.887 16.313 1 94.24 274 GLU B CA 1
ATOM 5175 C C . GLU B 1 274 ? -2.829 4.837 17.437 1 94.24 274 GLU B C 1
ATOM 5177 O O . GLU B 1 274 ? -3.309 4.4 18.485 1 94.24 274 GLU B O 1
ATOM 5182 N N . ALA B 1 275 ? -2.613 6.046 17.24 1 97.03 275 ALA B N 1
ATOM 5183 C CA . ALA B 1 275 ? -2.983 7.04 18.245 1 97.03 275 ALA B CA 1
ATOM 5184 C C . ALA B 1 275 ? -4.482 7.003 18.528 1 97.03 275 ALA B C 1
ATOM 5186 O O . ALA B 1 275 ? -4.903 7.061 19.686 1 97.03 275 ALA B O 1
ATOM 5187 N N . ILE B 1 276 ? -5.267 6.902 17.523 1 97.49 276 ILE B N 1
ATOM 5188 C CA . ILE B 1 276 ? -6.718 6.868 17.667 1 97.49 276 ILE B CA 1
ATOM 5189 C C . ILE B 1 276 ? -7.138 5.57 18.355 1 97.49 276 ILE B C 1
ATOM 5191 O O . ILE B 1 276 ? -8.023 5.573 19.213 1 97.49 276 ILE B O 1
ATOM 5195 N N . LYS B 1 277 ? -6.481 4.504 17.942 1 94.87 277 LYS B N 1
ATOM 5196 C CA . LYS B 1 277 ? -6.759 3.207 18.554 1 94.87 277 LYS B CA 1
ATOM 5197 C C . LYS B 1 277 ? -6.528 3.25 20.061 1 94.87 277 LYS B C 1
ATOM 5199 O O . LYS B 1 277 ? -7.296 2.665 20.829 1 94.87 277 LYS B O 1
ATOM 5204 N N . GLN B 1 278 ? -5.518 3.935 20.436 1 93.52 278 GLN B N 1
ATOM 5205 C CA . GLN B 1 278 ? -5.108 3.988 21.835 1 93.52 278 GLN B CA 1
ATOM 5206 C C . GLN B 1 278 ? -5.973 4.965 22.626 1 93.52 278 GLN B C 1
ATOM 5208 O O . GLN B 1 278 ? -6.019 4.907 23.856 1 93.52 278 GLN B O 1
ATOM 5213 N N . SER B 1 279 ? -6.609 5.799 21.956 1 96.45 279 SER B N 1
ATOM 5214 C CA . SER B 1 279 ? -7.403 6.833 22.611 1 96.45 279 SER B CA 1
ATOM 5215 C C . SER B 1 279 ? -8.695 6.26 23.182 1 96.45 279 SER B C 1
ATOM 5217 O O . SER B 1 279 ? -8.971 5.068 23.032 1 96.45 279 SER B O 1
ATOM 5219 N N . ASN B 1 280 ? -9.445 7.1 23.869 1 96.27 280 ASN B N 1
ATOM 5220 C CA . ASN B 1 280 ? -10.72 6.708 24.461 1 96.27 280 ASN B CA 1
ATOM 5221 C C . ASN B 1 280 ? -11.899 7.169 23.609 1 96.27 280 ASN B C 1
ATOM 5223 O O . ASN B 1 280 ? -13.017 7.303 24.109 1 96.27 280 ASN B O 1
ATOM 5227 N N . ILE B 1 281 ? -11.616 7.444 22.399 1 97.4 281 ILE B N 1
ATOM 5228 C CA . ILE B 1 281 ? -12.675 7.815 21.467 1 97.4 281 ILE B CA 1
ATOM 5229 C C . 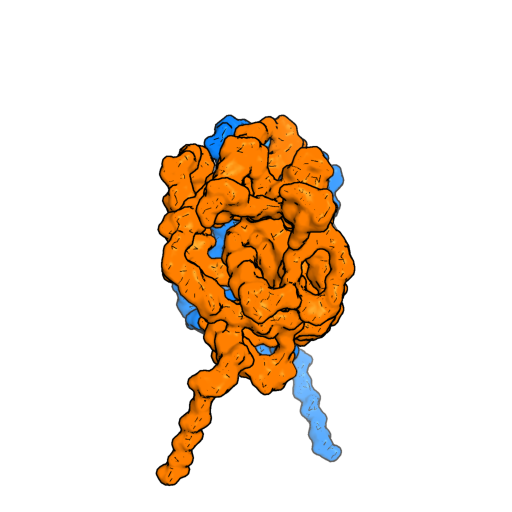ILE B 1 281 ? -13.701 6.688 21.376 1 97.4 281 ILE B C 1
ATOM 5231 O O . ILE B 1 281 ? -13.336 5.513 21.292 1 97.4 281 ILE B O 1
ATOM 5235 N N . GLU B 1 282 ? -14.886 7.073 21.411 1 96.98 282 GLU B N 1
ATOM 5236 C CA . GLU B 1 282 ? -15.967 6.093 21.38 1 96.98 282 GLU B CA 1
ATOM 5237 C C . GLU B 1 282 ? -16.617 6.031 20.001 1 96.98 282 GLU B C 1
ATOM 5239 O O . GLU B 1 282 ? -17.017 4.958 19.545 1 96.98 282 GLU B O 1
ATOM 5244 N N . VAL B 1 283 ? -16.734 7.146 19.374 1 98.25 283 VAL B N 1
ATOM 5245 C CA . VAL B 1 283 ? -17.448 7.25 18.106 1 98.25 283 VAL B CA 1
ATOM 5246 C C . VAL B 1 283 ? -16.569 7.952 17.074 1 98.25 283 VAL B C 1
ATOM 5248 O O . VAL B 1 283 ? -15.919 8.954 17.382 1 98.25 283 VAL B O 1
ATOM 5251 N N . ILE B 1 284 ? -16.534 7.406 15.861 1 98.51 284 ILE B N 1
ATOM 5252 C CA . ILE B 1 284 ? -15.794 8.006 14.757 1 98.51 284 ILE B CA 1
ATOM 5253 C C . ILE B 1 284 ? -16.743 8.295 13.596 1 98.51 284 ILE B C 1
ATOM 5255 O O . ILE B 1 284 ? -17.509 7.423 13.18 1 98.51 284 ILE B O 1
ATOM 5259 N N . ALA B 1 285 ? -16.779 9.532 13.162 1 98.52 285 ALA B N 1
ATOM 5260 C CA . ALA B 1 285 ? -17.409 9.892 11.894 1 98.52 285 ALA B CA 1
ATOM 5261 C C . ALA B 1 285 ? -16.37 10.034 10.786 1 98.52 285 ALA B C 1
ATOM 5263 O O . ALA B 1 285 ? -15.531 10.937 10.825 1 98.52 285 ALA B O 1
ATOM 5264 N N . TYR B 1 286 ? -16.424 9.181 9.82 1 98.15 286 TYR B N 1
ATOM 5265 C CA . TYR B 1 286 ? -15.417 9.172 8.766 1 98.15 286 TYR B CA 1
ATOM 5266 C C . TYR B 1 286 ? -16.014 9.62 7.437 1 98.15 286 TYR B C 1
ATOM 5268 O O . TYR B 1 286 ? -16.985 9.032 6.956 1 98.15 286 TYR B O 1
ATOM 5276 N N . GLY B 1 287 ? -15.34 10.64 6.823 1 97.59 287 GLY B N 1
ATOM 5277 C CA . GLY B 1 287 ? -15.819 11.163 5.553 1 97.59 287 GLY B CA 1
ATOM 5278 C C . GLY B 1 287 ? -15.3 10.389 4.356 1 97.59 287 GLY B C 1
ATOM 5279 O O . GLY B 1 287 ? -14.096 10.156 4.235 1 97.59 287 GLY B O 1
ATOM 5280 N N . ILE B 1 288 ? -16.23 10.057 3.516 1 95.84 288 ILE B N 1
ATOM 5281 C CA . ILE B 1 288 ? -15.86 9.344 2.298 1 95.84 288 ILE B CA 1
ATOM 5282 C C . ILE B 1 288 ? -16.127 10.228 1.082 1 95.84 288 ILE B C 1
ATOM 5284 O O . ILE B 1 288 ? -17.252 10.687 0.875 1 95.84 288 ILE B O 1
ATOM 5288 N N . TYR B 1 289 ? -15.104 10.436 0.351 1 92.47 289 TYR B N 1
ATOM 5289 C CA . TYR B 1 289 ? -15.225 11.265 -0.844 1 92.47 289 TYR B CA 1
ATOM 5290 C C . TYR B 1 289 ? -15.558 10.415 -2.065 1 92.47 289 TYR B C 1
ATOM 5292 O O . TYR B 1 289 ? -16.416 10.784 -2.87 1 92.47 289 TYR B O 1
ATOM 5300 N N . GLU B 1 290 ? -14.799 9.287 -2.167 1 87.69 290 GLU B N 1
ATOM 5301 C CA . GLU B 1 290 ? -15.014 8.377 -3.289 1 87.69 290 GLU B CA 1
ATOM 5302 C C . GLU B 1 290 ? -16.16 7.41 -3.003 1 87.69 290 GLU B C 1
ATOM 5304 O O . GLU B 1 290 ? -15.928 6.246 -2.671 1 87.69 290 GLU B O 1
ATOM 5309 N N . ILE B 1 291 ? -17.287 7.764 -3.409 1 84.82 291 ILE B N 1
ATOM 5310 C CA . ILE B 1 291 ? -18.5 7.04 -3.043 1 84.82 291 ILE B CA 1
ATOM 5311 C C . ILE B 1 291 ? -18.515 5.677 -3.731 1 84.82 291 ILE B C 1
ATOM 5313 O O . ILE B 1 291 ? -19.005 4.696 -3.167 1 84.82 291 ILE B O 1
ATOM 5317 N N . GLU B 1 292 ? -17.877 5.685 -4.831 1 76.49 292 GLU B N 1
ATOM 5318 C CA . GLU B 1 292 ? -17.857 4.443 -5.597 1 76.49 292 GLU B CA 1
ATOM 5319 C C . GLU B 1 292 ? -17.063 3.36 -4.873 1 76.49 292 GLU B C 1
ATOM 5321 O O . GLU B 1 292 ? -17.297 2.167 -5.08 1 76.49 292 GLU B O 1
ATOM 5326 N N . GLN B 1 293 ? -16.219 3.841 -3.959 1 78.29 293 GLN B N 1
ATOM 5327 C CA . GLN B 1 293 ? -15.362 2.911 -3.232 1 78.29 293 GLN B CA 1
ATOM 5328 C C . GLN B 1 293 ? -15.767 2.823 -1.763 1 78.29 293 GLN B C 1
ATOM 5330 O O . GLN B 1 293 ? -14.973 2.402 -0.919 1 78.29 293 GLN B O 1
ATOM 5335 N N . LYS B 1 294 ? -16.921 3.252 -1.47 1 86.98 294 LYS B N 1
ATOM 5336 C CA . LYS B 1 294 ? -17.315 3.453 -0.078 1 86.98 294 LYS B CA 1
ATOM 5337 C C . LYS B 1 294 ? -17.251 2.145 0.705 1 86.98 294 LYS B C 1
ATOM 5339 O O . LYS B 1 294 ? -16.832 2.13 1.865 1 86.98 294 LYS B O 1
ATOM 5344 N N . GLU B 1 295 ? -17.645 1.12 0.117 1 78.26 295 GLU B N 1
ATOM 5345 C CA . GLU B 1 295 ? -17.679 -0.141 0.852 1 78.26 295 GLU B CA 1
ATOM 5346 C C . GLU B 1 295 ? -16.271 -0.609 1.21 1 78.26 295 GLU B C 1
ATOM 5348 O O . GLU B 1 295 ? -16.027 -1.055 2.333 1 78.26 295 GLU B O 1
ATOM 5353 N N . SER B 1 296 ? -15.325 -0.444 0.235 1 73.3 296 SER B N 1
ATOM 5354 C CA . SER B 1 296 ? -13.928 -0.779 0.493 1 73.3 296 SER B CA 1
ATOM 5355 C C . SER B 1 296 ? -13.34 0.108 1.585 1 73.3 296 SER B C 1
ATOM 5357 O O . SER B 1 296 ? -12.593 -0.368 2.443 1 73.3 296 SER B O 1
ATOM 5359 N N . ILE B 1 297 ? -13.676 1.25 1.522 1 86.26 297 ILE B N 1
ATOM 5360 C CA . ILE B 1 297 ? -13.164 2.218 2.487 1 86.26 297 ILE B CA 1
ATOM 5361 C C . ILE B 1 297 ? -13.718 1.905 3.875 1 86.26 297 ILE B C 1
ATOM 5363 O O . ILE B 1 297 ? -12.974 1.89 4.858 1 86.26 297 ILE B O 1
ATOM 5367 N N . LYS B 1 298 ? -15.004 1.691 3.967 1 87.9 298 LYS B N 1
ATOM 5368 C CA . LYS B 1 298 ? -15.633 1.366 5.244 1 87.9 298 LYS B CA 1
ATOM 5369 C C . LYS B 1 298 ? -14.973 0.15 5.888 1 87.9 298 LYS B C 1
ATOM 5371 O O . LYS B 1 298 ? -14.687 0.155 7.087 1 87.9 298 LYS B O 1
ATOM 5376 N N . GLU B 1 299 ? -14.749 -0.697 5.151 1 77.44 299 GLU B N 1
ATOM 5377 C CA . GLU B 1 299 ? -14.148 -1.925 5.662 1 77.44 299 GLU B CA 1
ATOM 5378 C C . GLU B 1 299 ? -12.753 -1.665 6.222 1 77.44 299 GLU B C 1
ATOM 5380 O O . GLU B 1 299 ? -12.403 -2.17 7.291 1 77.44 299 GLU B O 1
ATOM 5385 N N . ARG B 1 300 ? -11.981 -1.065 5.394 1 82.39 300 ARG B N 1
ATOM 5386 C CA . ARG B 1 300 ? -10.629 -0.723 5.824 1 82.39 300 ARG B CA 1
ATOM 5387 C C . ARG B 1 300 ? -10.65 0.036 7.146 1 82.39 300 ARG B C 1
ATOM 5389 O O . ARG B 1 300 ? -9.938 -0.323 8.086 1 82.39 300 ARG B O 1
ATOM 5396 N N . ILE B 1 301 ? -11.492 0.957 7.207 1 91.33 301 ILE B N 1
ATOM 5397 C CA . ILE B 1 301 ? -11.55 1.813 8.387 1 91.33 301 ILE B CA 1
ATOM 5398 C C . ILE B 1 301 ? -12.067 1.011 9.58 1 91.33 301 ILE B C 1
ATOM 5400 O O . ILE B 1 301 ? -11.557 1.146 10.695 1 91.33 301 ILE B O 1
ATOM 5404 N N . ASN B 1 302 ? -13.038 0.194 9.354 1 88.81 302 ASN B N 1
ATOM 5405 C CA . ASN B 1 302 ? -13.566 -0.652 10.419 1 88.81 302 ASN B CA 1
ATOM 5406 C C . ASN B 1 302 ? -12.489 -1.569 10.992 1 88.81 302 ASN B C 1
ATOM 5408 O O . ASN B 1 302 ? -12.487 -1.858 12.19 1 88.81 302 ASN B O 1
ATOM 5412 N N . SER B 1 303 ? -11.659 -1.974 10.109 1 83.03 303 SER B N 1
ATOM 5413 C CA . SER B 1 303 ? -10.615 -2.889 10.558 1 83.03 303 SER B CA 1
ATOM 5414 C C . SER B 1 303 ? -9.627 -2.189 11.486 1 83.03 303 SER B C 1
ATOM 5416 O O . SER B 1 303 ? -8.992 -2.831 12.324 1 83.03 303 SER B O 1
ATOM 5418 N N . TYR B 1 304 ? -9.479 -0.971 11.247 1 89.54 304 TYR B N 1
ATOM 5419 C CA . TYR B 1 304 ? -8.564 -0.212 12.094 1 89.54 304 TYR B CA 1
ATOM 5420 C C . TYR B 1 304 ? -9.14 -0.032 13.493 1 89.54 304 TYR B C 1
ATOM 5422 O O . TYR B 1 304 ? -8.397 -0.005 14.478 1 89.54 304 TYR B O 1
ATOM 5430 N N . PHE B 1 305 ? -10.485 0.17 13.515 1 92.51 305 PHE B N 1
ATOM 5431 C CA . PHE B 1 305 ? -11.113 0.612 14.754 1 92.51 305 PHE B CA 1
ATOM 5432 C C . PHE B 1 305 ? -12.245 -0.328 15.152 1 92.51 305 PHE B C 1
ATOM 5434 O O . PHE B 1 305 ? -13.372 0.114 15.387 1 92.51 305 PHE B O 1
ATOM 5441 N N . SER B 1 306 ? -11.972 -1.507 15.392 1 83.53 306 SER B N 1
ATOM 5442 C CA . SER B 1 306 ? -12.977 -2.539 15.626 1 83.53 306 SER B CA 1
ATOM 5443 C C . SER B 1 306 ? -13.708 -2.31 16.945 1 83.53 306 SER B C 1
ATOM 5445 O O . SER B 1 306 ? -14.855 -2.731 17.106 1 83.53 306 SER B O 1
ATOM 5447 N N . ASN B 1 307 ? -13.115 -1.634 17.879 1 88.39 307 ASN B N 1
ATOM 5448 C CA . ASN B 1 307 ? -13.716 -1.424 19.192 1 88.39 307 ASN B CA 1
ATOM 5449 C C . ASN B 1 307 ? -14.415 -0.07 19.278 1 88.39 307 ASN B C 1
ATOM 5451 O O . ASN B 1 307 ? -14.836 0.348 20.358 1 88.39 307 ASN B O 1
ATOM 5455 N N . LYS B 1 308 ? -14.536 0.6 18.215 1 93.08 308 LYS B N 1
ATOM 5456 C CA . LYS B 1 308 ? -15.17 1.915 18.171 1 93.08 308 LYS B CA 1
ATOM 5457 C C . LYS B 1 308 ? -16.388 1.907 17.251 1 93.08 308 LYS B C 1
ATOM 5459 O O . LYS B 1 308 ? -16.444 1.131 16.295 1 93.08 308 LYS B O 1
ATOM 5464 N N . LYS B 1 309 ? -17.391 2.637 17.607 1 96.2 309 LYS B N 1
ATOM 5465 C CA . LYS B 1 309 ? -18.543 2.827 16.73 1 96.2 309 LYS B CA 1
ATOM 5466 C C . LYS B 1 309 ? -18.213 3.787 15.59 1 96.2 309 LYS B C 1
ATOM 5468 O O . LYS B 1 309 ? -17.782 4.917 15.828 1 96.2 309 LYS B O 1
ATOM 5473 N N . ILE B 1 310 ? -18.4 3.368 14.342 1 97.28 310 ILE B N 1
ATOM 5474 C CA . ILE B 1 310 ? -18.003 4.185 13.2 1 97.28 310 ILE B CA 1
ATOM 5475 C C . ILE B 1 310 ? -19.23 4.523 12.356 1 97.28 310 ILE B C 1
ATOM 5477 O O . ILE B 1 310 ? -20.016 3.638 12.011 1 97.28 310 ILE B O 1
ATOM 5481 N N . TYR B 1 311 ? -19.335 5.812 12.089 1 97.38 311 TYR B N 1
ATOM 5482 C CA . TYR B 1 311 ? -20.323 6.296 11.132 1 97.38 311 TYR B CA 1
ATOM 5483 C C . TYR B 1 311 ? -19.645 6.91 9.912 1 97.38 311 TYR B C 1
ATOM 5485 O O . TYR B 1 311 ? -18.616 7.577 10.036 1 97.38 311 TYR B O 1
ATOM 5493 N N . TYR B 1 312 ? -20.239 6.638 8.818 1 97.02 312 TYR B N 1
ATOM 5494 C CA . TYR B 1 312 ? -19.688 7.161 7.573 1 97.02 312 TYR B CA 1
ATOM 5495 C C . TYR B 1 312 ? -20.599 8.227 6.978 1 97.02 312 TYR B C 1
ATOM 5497 O O . TYR B 1 312 ? -21.825 8.116 7.051 1 97.02 312 TYR B O 1
ATOM 5505 N N . TYR B 1 313 ? -19.972 9.246 6.415 1 97.33 313 TYR B N 1
ATOM 5506 C CA . TYR B 1 313 ? -20.772 10.293 5.789 1 97.33 313 TYR B CA 1
ATOM 5507 C C . TYR B 1 313 ? -20.173 10.71 4.451 1 97.33 313 TYR B C 1
ATOM 5509 O O . TYR B 1 313 ? -19.012 10.409 4.162 1 97.33 313 TYR B O 1
ATOM 5517 N N . ASN B 1 314 ? -20.994 11.345 3.603 1 95.99 314 ASN B N 1
ATOM 5518 C CA . ASN B 1 314 ? -20.551 11.898 2.328 1 95.99 314 ASN B CA 1
ATOM 5519 C C . ASN B 1 314 ? -19.704 13.152 2.524 1 95.99 314 ASN B C 1
ATOM 5521 O O . ASN B 1 314 ? -20.228 14.212 2.871 1 95.99 314 ASN B O 1
ATOM 5525 N N . SER B 1 315 ? -18.439 12.992 2.227 1 95.55 315 SER B N 1
ATOM 5526 C CA . SER B 1 315 ? -17.509 14.083 2.498 1 95.55 315 SER B CA 1
ATOM 5527 C C . SER B 1 315 ? -17.818 15.3 1.632 1 95.55 315 SER B C 1
ATOM 5529 O O . SER B 1 315 ? -17.475 16.428 1.993 1 95.55 315 SER B O 1
ATOM 5531 N N . ARG B 1 316 ? -18.514 15.201 0.572 1 93.12 316 ARG B N 1
ATOM 5532 C CA . ARG B 1 316 ? -18.792 16.277 -0.373 1 93.12 316 ARG B CA 1
ATOM 5533 C C . ARG B 1 316 ? -19.787 17.275 0.21 1 93.12 316 ARG B C 1
ATOM 5535 O O . ARG B 1 316 ? -19.861 18.421 -0.239 1 93.12 316 ARG B O 1
ATOM 5542 N N . ASP B 1 317 ? -20.479 16.853 1.182 1 92.2 317 ASP B N 1
ATOM 5543 C CA . ASP B 1 317 ? -21.498 17.719 1.767 1 92.2 317 ASP B CA 1
ATOM 5544 C C . ASP B 1 317 ? -21.035 18.282 3.109 1 92.2 317 ASP B C 1
ATOM 5546 O O . ASP B 1 317 ? -21.811 18.924 3.819 1 92.2 317 ASP B O 1
ATOM 5550 N N . PHE B 1 318 ? -19.858 18.085 3.47 1 96.56 318 PHE B N 1
ATOM 5551 C CA . PHE B 1 318 ? -19.37 18.399 4.807 1 96.56 318 PHE B CA 1
ATOM 5552 C C . PHE B 1 318 ? -19.469 19.895 5.083 1 96.56 318 PHE B C 1
ATOM 5554 O O . PHE B 1 318 ? -19.996 20.307 6.118 1 96.56 318 PHE B O 1
ATOM 5561 N N . PHE B 1 319 ? -19.066 20.741 4.184 1 94.57 319 PHE B N 1
ATOM 5562 C CA . PHE B 1 319 ? -19.042 22.18 4.419 1 94.57 319 PHE B CA 1
ATOM 5563 C C . PHE B 1 319 ? -20.457 22.741 4.484 1 94.57 319 PHE B C 1
ATOM 5565 O O . PHE B 1 319 ? -20.736 23.645 5.274 1 94.57 319 PHE B O 1
ATOM 5572 N N . ASN B 1 320 ? -21.308 22.162 3.659 1 92.77 320 ASN B N 1
ATOM 5573 C CA . ASN B 1 320 ? -22.711 22.546 3.775 1 92.77 320 ASN B CA 1
ATOM 5574 C C . ASN B 1 320 ? -23.3 22.121 5.117 1 92.77 320 ASN B C 1
ATOM 5576 O O . ASN B 1 320 ? -24.08 22.86 5.719 1 92.77 320 ASN B O 1
ATOM 5580 N N . SER B 1 321 ? -22.927 20.955 5.537 1 94.97 321 SER B N 1
ATOM 5581 C CA . SER B 1 321 ? -23.429 20.422 6.799 1 94.97 321 SER B CA 1
ATOM 5582 C C . SER B 1 321 ? -23.011 21.299 7.974 1 94.97 321 SER B C 1
ATOM 5584 O O . SER B 1 321 ? -23.834 21.632 8.83 1 94.97 321 SER B O 1
ATOM 5586 N N . VAL B 1 322 ? -21.726 21.66 8.021 1 95.33 322 VAL B N 1
ATOM 5587 C CA . VAL B 1 322 ? -21.26 22.447 9.157 1 95.33 322 VAL B CA 1
ATOM 5588 C C . VAL B 1 322 ? -21.871 23.846 9.102 1 95.33 322 VAL B C 1
ATOM 5590 O O . VAL B 1 322 ? -22.13 24.458 10.141 1 95.33 322 VAL B O 1
ATOM 5593 N N . TYR B 1 323 ? -22.124 24.358 7.896 1 92.62 323 TYR B N 1
ATOM 5594 C CA . TYR B 1 323 ? -22.83 25.627 7.751 1 92.62 323 TYR B CA 1
ATOM 5595 C C . TYR B 1 323 ? -24.237 25.537 8.329 1 92.62 323 TYR B C 1
ATOM 5597 O O . TYR B 1 323 ? -24.651 26.4 9.107 1 92.62 323 TYR B O 1
ATOM 5605 N N . GLU B 1 324 ? -24.925 24.493 8.058 1 92.85 324 GLU B N 1
ATOM 5606 C CA . GLU B 1 324 ? -26.311 24.324 8.483 1 92.85 324 GLU B CA 1
ATOM 5607 C C . GLU B 1 324 ? -26.402 24.084 9.987 1 92.85 324 GLU B C 1
ATOM 5609 O O . GLU B 1 324 ? -27.36 24.514 10.633 1 92.85 324 GLU B O 1
ATOM 5614 N N . ILE B 1 325 ? -25.475 23.401 10.49 1 93.49 325 ILE B N 1
ATOM 5615 C CA . ILE B 1 325 ? -25.444 23.129 11.923 1 93.49 325 ILE B CA 1
ATOM 5616 C C . ILE B 1 325 ? -25.332 24.443 12.694 1 93.49 325 ILE B C 1
ATOM 5618 O O . ILE B 1 325 ? -25.943 24.601 13.754 1 93.49 325 ILE B O 1
ATOM 5622 N N . ASN B 1 326 ? -24.594 25.408 12.115 1 91.37 326 ASN B N 1
ATOM 5623 C CA . ASN B 1 326 ? -24.35 26.679 12.788 1 91.37 326 ASN B CA 1
ATOM 5624 C C . ASN B 1 326 ? -25.421 27.71 12.444 1 91.37 326 ASN B C 1
ATOM 5626 O O . ASN B 1 326 ? -25.516 28.753 13.093 1 91.37 326 ASN B O 1
ATOM 5630 N N . ASN B 1 327 ? -26.255 27.364 11.36 1 86.65 327 ASN B N 1
ATOM 5631 C CA . ASN B 1 327 ? -27.337 28.242 10.928 1 86.65 327 ASN B CA 1
ATOM 5632 C C . ASN B 1 327 ? -28.639 27.472 10.729 1 86.65 327 ASN B C 1
ATOM 5634 O O . ASN B 1 327 ? -29.108 27.317 9.6 1 86.65 327 ASN B O 1
ATOM 5638 N N . PRO B 1 328 ? -29.237 27 11.793 1 73.49 328 PRO B N 1
ATOM 5639 C CA . PRO B 1 328 ? -30.416 26.142 11.655 1 73.49 328 PRO B CA 1
ATOM 5640 C C . PRO B 1 328 ? -31.579 26.845 10.958 1 73.49 328 PRO B C 1
ATOM 5642 O O . PRO B 1 328 ? -32.404 26.192 10.315 1 73.49 328 PRO B O 1
ATOM 5645 N N . LEU B 1 329 ? -31.893 28.216 11.108 1 66.83 329 LEU B N 1
ATOM 5646 C CA . LEU B 1 329 ? -33.006 28.94 10.504 1 66.83 329 LEU B CA 1
ATOM 5647 C C . LEU B 1 329 ? -32.774 29.147 9.011 1 66.83 329 LEU B C 1
ATOM 5649 O O . LEU B 1 329 ? -33.687 29.55 8.287 1 66.83 329 LEU B O 1
ATOM 5653 N N . ALA B 1 330 ? -31.729 29.073 8.436 1 54.63 330 ALA B N 1
ATOM 5654 C CA . ALA B 1 330 ? -31.491 29.301 7.013 1 54.63 330 ALA B CA 1
ATOM 5655 C C . ALA B 1 330 ? -32.305 28.333 6.159 1 54.63 330 ALA B C 1
ATOM 5657 O O . ALA B 1 330 ? -32.817 28.708 5.101 1 54.63 330 ALA B O 1
ATOM 5658 N N . PHE B 1 331 ? -32.494 27.007 6.224 1 48.49 331 PHE B N 1
ATOM 5659 C CA . PHE B 1 331 ? -33.332 26.087 5.464 1 48.49 331 PHE B CA 1
ATOM 5660 C C . PHE B 1 331 ? -34.633 25.803 6.206 1 48.49 331 PHE B C 1
ATOM 5662 O O . PHE B 1 331 ? -34.666 24.977 7.12 1 48.49 331 PHE B O 1
ATOM 5669 N N . GLY B 1 332 ? -35.504 26.715 6.411 1 39 332 GLY B N 1
ATOM 5670 C CA . GLY B 1 332 ? -36.847 26.553 6.944 1 39 332 GLY B CA 1
ATOM 5671 C C . GLY B 1 332 ? -37.66 25.507 6.205 1 39 332 GLY B C 1
ATOM 5672 O O . GLY B 1 332 ? -37.336 25.148 5.071 1 39 332 GLY B O 1
ATOM 5673 N N . SER B 1 333 ? -38.831 24.894 6.866 1 36.14 333 SER B N 1
ATOM 5674 C CA . SER B 1 333 ? -39.914 23.919 6.787 1 36.14 333 SER B CA 1
ATOM 5675 C C . SER B 1 333 ? -40.766 24.139 5.541 1 36.14 333 SER B C 1
ATOM 5677 O O . SER B 1 333 ? -41.641 25.007 5.526 1 36.14 333 SER B O 1
ATOM 5679 N N . TYR B 1 334 ? -40.415 24.357 4.356 1 32.24 334 TYR B N 1
ATOM 5680 C CA . TYR B 1 334 ? -41.509 24.223 3.401 1 32.24 334 TYR B CA 1
ATOM 5681 C C . TYR B 1 334 ? -42.116 22.826 3.459 1 32.24 334 TYR B C 1
ATOM 5683 O O . TYR B 1 334 ? -41.523 21.864 2.965 1 32.24 334 TYR B O 1
ATOM 5691 N N . SER B 1 335 ? -42.71 22.377 4.598 1 31.2 335 SER B N 1
ATOM 5692 C CA . SER B 1 335 ? -43.746 21.355 4.71 1 31.2 335 SER B CA 1
ATOM 5693 C C . SER B 1 335 ? -44.937 21.674 3.813 1 31.2 335 SER B C 1
ATOM 5695 O O . SER B 1 335 ? -45.743 22.552 4.132 1 31.2 335 SER B O 1
ATOM 5697 N N . ILE B 1 336 ? -45.003 21.701 2.455 1 24.81 336 ILE B N 1
ATOM 5698 C CA . ILE B 1 336 ? -46.213 21.539 1.657 1 24.81 336 ILE B CA 1
ATOM 5699 C C . ILE B 1 336 ? -46.89 20.216 2.007 1 24.81 336 ILE B C 1
ATOM 5701 O O . ILE B 1 336 ? -46.281 19.15 1.889 1 24.81 336 ILE B O 1
ATOM 5705 N N . LYS B 1 337 ? -48.116 20.279 2.762 1 25.41 337 LYS B N 1
ATOM 5706 C CA . L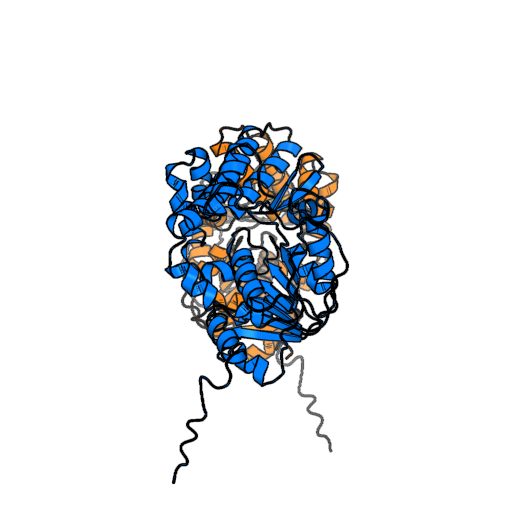YS B 1 337 ? -49.297 19.428 2.869 1 25.41 337 LYS B CA 1
ATOM 5707 C C . LYS B 1 337 ? -49.871 19.11 1.491 1 25.41 337 LYS B C 1
ATOM 5709 O O . LYS B 1 337 ? -50.127 20.016 0.695 1 25.41 337 LYS B O 1
ATOM 5714 N N . GLN B 1 338 ? -49.459 18.075 0.772 1 21.65 338 GLN B N 1
ATOM 5715 C CA . GLN B 1 338 ? -50.479 17.466 -0.075 1 21.65 338 GLN B CA 1
ATOM 5716 C C . GLN B 1 338 ? -51.834 17.445 0.625 1 21.65 338 GLN B C 1
ATOM 5718 O O . GLN B 1 338 ? -51.996 16.792 1.658 1 21.65 338 GLN B O 1
ATOM 5723 N N . ILE B 1 339 ? -52.594 18.528 0.397 1 19.65 339 ILE B N 1
ATOM 5724 C CA . ILE B 1 339 ? -54.026 18.429 0.135 1 19.65 339 ILE B CA 1
ATOM 5725 C C . ILE B 1 339 ? -54.261 17.652 -1.159 1 19.65 339 ILE B C 1
ATOM 5727 O O . ILE B 1 339 ? -53.578 17.88 -2.16 1 19.65 339 ILE B O 1
#

Sequence (678 aa):
MSLPSYKQLYDEQKIQTDHLLIGNGFSVAIWRDFNYQSLYEIEEKFMEEKDKMLFELFKTKNFEYVLESLIKAQNINQIFGIDSEVLKESYKRIKKHLIQSILKVHKDNFDTEIALKLSRNYTIRTFKQSIFTTNYDLISYWLYIEQLKVNPNVTDFFGRGDKDYVHFSRSKVDKNILKLYYLHGGLHLFVNKDNEIEKVTKKKHNYLINAIVESINNNNFPLYVSEGNWQRKLEQIEANKYLRFCYDALSNLSGHLTIFGHSLNEKTDYHIIEAIKQSNIEVIAYGIYEIEQKESIKERINSYFSNKKIYYYNSRDFFNSVYEINNPLAFGSYSIKQIMSLPSYKQLYDEQKIQTDHLLIGNGFSVAIWRDFNYQSLYEIEEKFMEEKDKMLFELFKTKNFEYVLESLIKAQNINQIFGIDSEVLKESYKRIKKHLIQSILKVHKDNFDTEIALKLSRNYTIRTFKQSIFTTNYDLISYWLYIEQLKVNPNVTDFFGRGDKDYVHFSRSKVDKNILKLYYLHGGLHLFVNKDNEIEKVTKKKHNYLINAIVESINNNNFPLYVSEGNWQRKLEQIEANKYLRFCYDALSNLSGHLTIFGHSLNEKTDYHIIEAIKQSNIEVIAYGIYEIEQKESIKERINSYFSNKKIYYYNSRDFFNSVYEINNPLAFGSYSIKQI